Protein AF-A0A1F6Q5E4-F1 (afdb_monomer_lite)

Structure (mmCIF, N/CA/C/O backbone):
data_AF-A0A1F6Q5E4-F1
#
_entry.id   AF-A0A1F6Q5E4-F1
#
loop_
_atom_site.group_PDB
_atom_site.id
_atom_site.type_symbol
_atom_site.label_atom_id
_atom_site.label_alt_id
_atom_site.label_comp_id
_atom_site.label_asym_id
_atom_site.label_entity_id
_atom_site.label_seq_id
_atom_site.pdbx_PDB_ins_code
_atom_site.Cartn_x
_atom_site.Cartn_y
_atom_site.Cartn_z
_atom_site.occupancy
_atom_site.B_iso_or_equiv
_atom_site.auth_seq_id
_atom_site.auth_comp_id
_atom_site.auth_asym_id
_atom_site.auth_atom_id
_atom_site.pdbx_PDB_model_num
ATOM 1 N N . MET A 1 1 ? 23.822 -61.959 21.140 1.00 38.25 1 MET A N 1
ATOM 2 C CA . MET A 1 1 ? 24.230 -60.641 20.613 1.00 38.25 1 MET A CA 1
ATOM 3 C C . MET A 1 1 ? 22.978 -59.934 20.101 1.00 38.25 1 MET A C 1
ATOM 5 O O . MET A 1 1 ? 22.688 -59.970 18.915 1.00 38.25 1 MET A O 1
ATOM 9 N N . VAL A 1 2 ? 22.160 -59.428 21.029 1.00 29.22 2 VAL A N 1
ATOM 10 C CA . VAL A 1 2 ? 20.865 -58.801 20.721 1.00 29.22 2 VAL A CA 1
ATOM 11 C C . VAL A 1 2 ? 21.112 -57.316 20.475 1.00 29.22 2 VAL A C 1
ATOM 13 O O . VAL A 1 2 ? 21.606 -56.619 21.358 1.00 29.22 2 VAL A O 1
ATOM 16 N N . LEU A 1 3 ? 20.818 -56.879 19.251 1.00 33.03 3 LEU A N 1
ATOM 17 C CA . LEU A 1 3 ? 20.759 -55.482 18.832 1.00 33.03 3 LEU A CA 1
ATOM 18 C C . LEU A 1 3 ? 19.776 -54.733 19.742 1.00 33.03 3 LEU A C 1
ATOM 20 O O . LEU A 1 3 ? 18.578 -55.001 19.709 1.00 33.03 3 LEU A O 1
ATOM 24 N N . LEU A 1 4 ? 20.282 -53.817 20.569 1.00 30.92 4 LEU A N 1
ATOM 25 C CA . LEU A 1 4 ? 19.439 -52.867 21.287 1.00 30.92 4 LEU A CA 1
ATOM 26 C C . LEU A 1 4 ? 19.030 -51.763 20.311 1.00 30.92 4 LEU A C 1
ATOM 28 O O . LEU A 1 4 ? 19.849 -50.949 19.885 1.00 30.92 4 LEU A O 1
ATOM 32 N N . GLU A 1 5 ? 17.751 -51.797 19.954 1.00 33.22 5 GLU A N 1
ATOM 33 C CA . GLU A 1 5 ? 17.035 -50.815 19.152 1.00 33.22 5 GLU A CA 1
ATOM 34 C C . GLU A 1 5 ? 17.304 -49.383 19.638 1.00 33.22 5 GLU A C 1
ATOM 36 O O . GLU A 1 5 ? 17.217 -49.048 20.824 1.00 33.22 5 GLU A O 1
ATOM 41 N N . SER A 1 6 ? 17.629 -48.515 18.685 1.00 37.09 6 SER A N 1
ATOM 42 C CA . SER A 1 6 ? 17.815 -47.081 18.873 1.00 37.09 6 SER A CA 1
ATOM 43 C C . SER A 1 6 ? 16.574 -46.440 19.502 1.00 37.09 6 SER A C 1
ATOM 45 O O . SER A 1 6 ? 15.486 -46.468 18.924 1.00 37.09 6 SER A O 1
ATOM 47 N N . LYS A 1 7 ? 16.752 -45.819 20.676 1.00 43.78 7 LYS A N 1
ATOM 48 C CA . LYS A 1 7 ? 15.750 -44.992 21.366 1.00 43.78 7 LYS A CA 1
ATOM 49 C C . LYS A 1 7 ? 15.060 -44.037 20.383 1.00 43.78 7 LYS A C 1
ATOM 51 O O . LYS A 1 7 ? 15.712 -43.266 19.684 1.00 43.78 7 LYS A O 1
ATOM 56 N N . ASN A 1 8 ? 13.732 -44.065 20.374 1.00 53.25 8 ASN A N 1
ATOM 57 C CA . ASN A 1 8 ? 12.873 -43.252 19.516 1.00 53.25 8 ASN A CA 1
ATOM 58 C C . ASN A 1 8 ? 12.878 -41.782 20.000 1.00 53.25 8 ASN A C 1
ATOM 60 O O . ASN A 1 8 ? 12.023 -41.361 20.782 1.00 53.25 8 ASN A O 1
ATOM 64 N N . ILE A 1 9 ? 13.904 -41.015 19.616 1.00 63.78 9 ILE A N 1
ATOM 65 C CA . ILE A 1 9 ? 14.083 -39.609 20.008 1.00 63.78 9 ILE A CA 1
ATOM 66 C C . ILE A 1 9 ? 12.969 -38.760 19.372 1.00 63.78 9 ILE A C 1
ATOM 68 O O . ILE A 1 9 ? 12.906 -38.608 18.152 1.00 63.78 9 ILE A O 1
ATOM 72 N N . LYS A 1 10 ? 12.072 -38.208 20.202 1.00 77.62 10 LYS A N 1
ATOM 73 C CA . LYS A 1 10 ? 10.929 -37.383 19.757 1.00 77.62 10 LYS A CA 1
ATOM 74 C C . LYS A 1 10 ? 11.292 -35.922 19.484 1.00 77.62 10 LYS A C 1
ATOM 76 O O . LYS A 1 10 ? 10.571 -35.257 18.744 1.00 77.62 10 LYS A O 1
ATOM 81 N N . SER A 1 11 ? 12.388 -35.424 20.045 1.00 84.81 11 SER A N 1
ATOM 82 C CA . SER A 1 11 ? 12.837 -34.044 19.865 1.00 84.81 11 SER A CA 1
ATOM 83 C C . SER A 1 11 ? 14.358 -33.927 19.927 1.00 84.81 11 SER A C 1
ATOM 85 O O . SER A 1 11 ? 15.033 -34.754 20.535 1.00 84.81 11 SER A O 1
ATOM 87 N N . LYS A 1 12 ? 14.894 -32.894 19.281 1.00 85.69 12 LYS A N 1
ATOM 88 C CA . LYS A 1 12 ? 16.316 -32.557 19.236 1.00 85.69 12 LYS A CA 1
ATOM 89 C C . LYS A 1 12 ? 16.462 -31.039 19.295 1.00 85.69 12 LYS A C 1
ATOM 91 O O . LYS A 1 12 ? 15.648 -30.334 18.710 1.00 85.69 12 LYS A O 1
ATOM 96 N N . THR A 1 13 ? 17.497 -30.542 19.959 1.00 86.62 13 THR A N 1
ATOM 97 C CA . THR A 1 13 ? 17.873 -29.124 19.887 1.00 86.62 13 THR A CA 1
ATOM 98 C C . THR A 1 13 ? 19.100 -28.986 18.998 1.00 86.62 13 THR A C 1
ATOM 100 O O . THR A 1 13 ? 20.056 -29.749 19.144 1.00 86.62 13 THR A O 1
ATOM 103 N N . LEU A 1 14 ? 19.057 -28.042 18.063 1.00 84.69 14 LEU A N 1
ATOM 104 C CA . LEU A 1 14 ? 20.190 -27.635 17.240 1.00 84.69 14 LEU A CA 1
ATOM 105 C C . LEU A 1 14 ? 20.582 -26.215 17.643 1.00 84.69 14 LEU A C 1
AT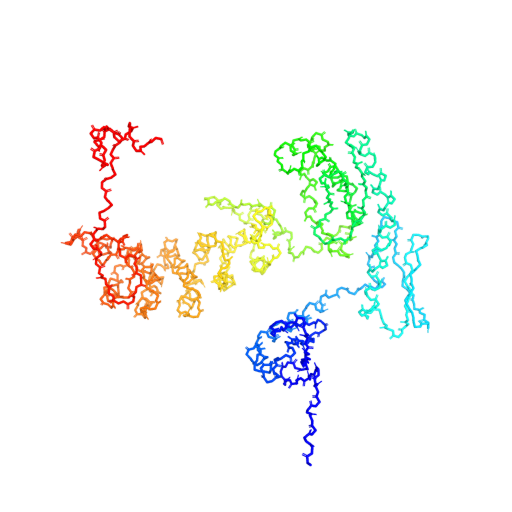OM 107 O O . LEU A 1 14 ? 19.721 -25.345 17.688 1.00 84.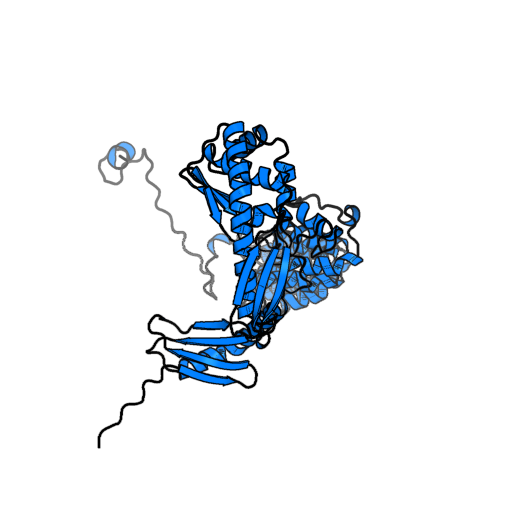69 14 LEU A O 1
ATOM 111 N N . THR A 1 15 ? 21.865 -25.972 17.883 1.00 83.50 15 THR A N 1
ATOM 112 C CA . THR A 1 15 ? 22.369 -24.627 18.182 1.00 83.50 15 THR A CA 1
ATOM 113 C C . THR A 1 15 ? 23.201 -24.132 17.010 1.00 83.50 15 THR A C 1
ATOM 115 O O . THR A 1 15 ? 24.149 -24.800 16.598 1.00 83.50 15 THR A O 1
ATOM 118 N N . LEU A 1 16 ? 22.845 -22.967 16.469 1.00 80.88 16 LEU A N 1
ATOM 119 C CA . LEU A 1 16 ? 23.609 -22.280 15.427 1.00 80.88 16 LEU A CA 1
ATOM 120 C C . LEU A 1 16 ? 24.159 -20.967 15.988 1.00 80.88 16 LEU A C 1
ATOM 122 O O . LEU A 1 16 ? 23.426 -20.227 16.641 1.00 80.88 16 LEU A O 1
ATOM 126 N N . LEU A 1 17 ? 25.435 -20.679 15.718 1.00 76.12 17 LEU A N 1
ATOM 127 C CA . LEU A 1 17 ? 26.160 -19.518 16.258 1.00 76.12 17 LEU A CA 1
ATOM 128 C C . LEU A 1 17 ? 25.463 -18.172 15.996 1.00 76.12 17 LEU A C 1
ATOM 130 O O . LEU A 1 17 ? 25.548 -17.280 16.829 1.00 76.12 17 LEU A O 1
ATOM 134 N N . ASP A 1 18 ? 24.757 -18.032 14.875 1.00 76.62 18 ASP A N 1
ATOM 135 C CA . ASP A 1 18 ? 24.130 -16.785 14.427 1.00 76.62 18 ASP A CA 1
ATOM 136 C C . ASP A 1 18 ? 22.594 -16.759 14.521 1.00 76.62 18 ASP A C 1
ATOM 138 O O . ASP A 1 18 ? 21.975 -15.772 14.135 1.00 76.62 18 ASP A O 1
ATOM 142 N N . ILE A 1 19 ? 21.970 -17.822 15.040 1.00 79.62 19 ILE A N 1
ATOM 143 C CA . ILE A 1 19 ? 20.505 -17.931 15.204 1.00 79.62 19 ILE A CA 1
ATOM 144 C C . ILE A 1 19 ? 20.119 -18.270 16.655 1.00 79.62 19 ILE A C 1
ATOM 146 O O . ILE A 1 19 ? 19.076 -17.829 17.133 1.00 79.62 19 ILE A O 1
ATOM 150 N N . GLY A 1 20 ? 20.956 -19.017 17.380 1.00 80.75 20 GLY A N 1
ATOM 151 C CA . GLY A 1 20 ? 20.672 -19.507 18.729 1.00 80.75 20 GLY A CA 1
ATOM 152 C C . GLY A 1 20 ? 20.091 -20.924 18.744 1.00 80.75 20 GLY A C 1
ATOM 153 O O . GLY A 1 20 ? 20.393 -21.745 17.872 1.00 80.75 20 GLY A O 1
ATOM 154 N N . GLU A 1 21 ? 19.296 -21.237 19.771 1.00 84.19 21 GLU A N 1
ATOM 155 C CA . GLU A 1 21 ? 18.694 -22.562 19.950 1.00 84.19 21 GLU A CA 1
ATOM 156 C C . GLU A 1 21 ? 17.460 -22.773 19.063 1.00 84.19 21 GLU A C 1
ATOM 158 O O . GLU A 1 21 ? 16.488 -22.016 19.101 1.00 84.19 21 GLU A O 1
ATOM 163 N N . ILE A 1 22 ? 17.466 -23.878 18.323 1.00 88.25 22 ILE A N 1
ATOM 164 C CA . ILE A 1 22 ? 16.383 -24.316 17.447 1.00 88.25 22 ILE A CA 1
ATOM 165 C C . ILE A 1 22 ? 15.827 -25.631 17.980 1.00 88.25 22 ILE A C 1
ATOM 167 O O . ILE A 1 22 ? 16.531 -26.641 18.057 1.00 88.25 22 ILE A O 1
ATOM 171 N N . LYS A 1 23 ? 14.539 -25.640 18.325 1.00 89.44 23 LYS A N 1
ATOM 172 C CA . LYS A 1 23 ? 13.852 -26.836 18.829 1.00 89.44 23 LYS A CA 1
ATOM 173 C C . LYS A 1 23 ? 13.240 -27.613 17.674 1.00 89.44 23 LYS A C 1
ATOM 175 O O . LYS A 1 23 ? 12.353 -27.107 16.993 1.00 89.44 23 LYS A O 1
ATOM 180 N N . ILE A 1 24 ? 13.689 -28.847 17.475 1.00 89.94 24 ILE A N 1
ATOM 181 C CA . ILE A 1 24 ? 13.199 -29.771 16.452 1.00 89.94 24 ILE A CA 1
ATOM 182 C C . ILE A 1 24 ? 12.335 -30.843 17.126 1.00 89.94 24 ILE A C 1
ATOM 184 O O . ILE A 1 24 ? 12.787 -31.508 18.053 1.00 89.94 24 ILE A O 1
ATOM 188 N N . GLU A 1 25 ? 11.101 -31.047 16.671 1.00 90.38 25 GLU A N 1
ATOM 189 C CA . GLU A 1 25 ? 10.170 -32.027 17.245 1.00 90.38 25 GLU A CA 1
ATOM 190 C C . GLU A 1 25 ? 9.473 -32.872 16.169 1.00 90.38 25 GLU A C 1
ATOM 192 O O . GLU A 1 25 ? 8.975 -32.355 15.165 1.00 90.38 25 GLU A O 1
ATOM 197 N N . LYS A 1 26 ? 9.363 -34.181 16.410 1.00 82.81 26 LYS A N 1
ATOM 198 C CA . LYS A 1 26 ? 8.584 -35.107 15.584 1.00 82.81 26 LYS A CA 1
ATOM 199 C C . LYS A 1 26 ? 7.102 -35.071 15.961 1.00 82.81 26 LYS A C 1
ATOM 201 O O . LYS A 1 26 ? 6.736 -35.293 17.111 1.00 82.81 26 LYS A O 1
ATOM 206 N N . ASN A 1 27 ? 6.230 -34.860 14.976 1.00 78.44 27 ASN A N 1
ATOM 207 C CA . ASN A 1 27 ? 4.781 -34.786 15.151 1.00 78.44 27 ASN A CA 1
ATOM 208 C C . ASN A 1 27 ? 4.052 -35.674 14.130 1.00 78.44 27 ASN A C 1
ATOM 210 O O . ASN A 1 27 ? 4.198 -35.499 12.921 1.00 78.44 27 ASN A O 1
ATOM 214 N N . CYS A 1 28 ? 3.222 -36.604 14.614 1.00 76.06 28 CYS A N 1
ATOM 215 C CA . CYS A 1 28 ? 2.492 -37.572 13.784 1.00 76.06 28 CYS A CA 1
ATOM 216 C C . CYS A 1 28 ? 1.438 -36.954 12.860 1.00 76.06 28 CYS A C 1
ATOM 218 O O . CYS A 1 28 ? 1.045 -37.585 11.884 1.00 76.06 28 CYS A O 1
ATOM 220 N N . ARG A 1 29 ? 0.985 -35.726 13.137 1.00 73.62 29 ARG A N 1
ATOM 221 C CA . ARG A 1 29 ? 0.004 -35.020 12.299 1.00 73.62 29 ARG A CA 1
ATOM 222 C C . ARG A 1 29 ? 0.645 -34.282 11.127 1.00 73.62 29 ARG A C 1
ATOM 224 O O . ARG A 1 29 ? -0.061 -33.881 10.203 1.00 73.62 29 ARG A O 1
ATOM 231 N N . ASN A 1 30 ? 1.959 -34.072 11.157 1.00 72.06 30 ASN A N 1
ATOM 232 C CA . ASN A 1 30 ? 2.649 -33.335 10.109 1.00 72.06 30 ASN A CA 1
ATOM 233 C C . ASN A 1 30 ? 3.054 -34.275 8.976 1.00 72.06 30 ASN A C 1
ATOM 235 O O . ASN A 1 30 ? 3.715 -35.282 9.204 1.00 72.06 30 ASN A O 1
ATOM 239 N N . LYS A 1 31 ? 2.680 -33.900 7.749 1.00 77.81 31 LYS A N 1
ATOM 240 C CA . LYS A 1 31 ? 3.122 -34.572 6.518 1.00 77.81 31 LYS A CA 1
ATOM 241 C C . LYS A 1 31 ? 4.428 -33.991 5.956 1.00 77.81 31 LYS A C 1
ATOM 243 O O . LYS A 1 31 ? 5.155 -34.714 5.296 1.00 77.81 31 LYS A O 1
ATOM 248 N N . ASN A 1 32 ? 4.754 -32.739 6.302 1.00 79.50 32 ASN A N 1
ATOM 249 C CA . ASN A 1 32 ? 5.940 -31.998 5.845 1.00 79.50 32 ASN A CA 1
ATOM 250 C C . ASN A 1 32 ? 6.690 -31.367 7.032 1.00 79.50 32 ASN A C 1
ATOM 252 O O . ASN A 1 32 ? 6.094 -31.174 8.099 1.00 79.50 32 ASN A O 1
ATOM 256 N N . ILE A 1 33 ? 7.967 -31.012 6.837 1.00 84.75 33 ILE A N 1
ATOM 257 C CA . ILE A 1 33 ? 8.737 -30.196 7.790 1.00 84.75 33 ILE A CA 1
ATOM 258 C C . ILE A 1 33 ? 8.137 -28.785 7.819 1.00 84.75 33 ILE A C 1
ATOM 260 O O . ILE A 1 33 ? 7.820 -28.210 6.783 1.00 84.75 33 ILE A O 1
ATOM 264 N N . ARG A 1 34 ? 7.928 -28.242 9.017 1.00 82.19 34 ARG A N 1
ATOM 265 C CA . ARG A 1 34 ? 7.359 -26.913 9.247 1.00 82.19 34 ARG A CA 1
ATOM 266 C C . ARG A 1 34 ? 8.275 -26.121 10.158 1.00 82.19 34 ARG A C 1
ATOM 268 O O . ARG A 1 34 ? 8.536 -26.558 11.275 1.00 82.19 34 ARG A O 1
ATOM 275 N N . LEU A 1 35 ? 8.679 -24.944 9.709 1.00 88.06 35 LEU A N 1
ATOM 276 C CA . LEU A 1 35 ? 9.414 -23.960 10.492 1.00 88.06 35 LEU A CA 1
ATOM 277 C C . LEU A 1 35 ? 8.438 -22.916 11.046 1.00 88.06 35 LEU A C 1
ATOM 279 O O . LEU A 1 35 ? 7.506 -22.498 10.362 1.00 88.06 35 LEU A O 1
ATOM 283 N N . LYS A 1 36 ? 8.612 -22.534 12.309 1.00 82.56 36 LYS A N 1
ATOM 284 C CA . LYS A 1 36 ? 7.842 -21.486 12.982 1.00 82.56 36 LYS A CA 1
ATOM 285 C C . LYS A 1 36 ? 8.764 -20.698 13.892 1.00 82.56 36 LYS A C 1
ATOM 287 O O . LYS A 1 36 ? 9.498 -21.297 14.668 1.00 82.56 36 LYS A O 1
ATOM 292 N N . ILE A 1 37 ? 8.647 -19.381 13.878 1.00 80.38 37 ILE A N 1
ATOM 293 C CA . ILE A 1 37 ? 9.307 -18.514 14.853 1.00 80.38 37 ILE A CA 1
ATOM 294 C C . ILE A 1 37 ? 8.238 -18.053 15.839 1.00 80.38 37 ILE A C 1
ATOM 296 O O . ILE A 1 37 ? 7.218 -17.489 15.443 1.00 80.38 37 ILE A O 1
ATOM 300 N N . LYS A 1 38 ? 8.419 -18.372 17.121 1.00 64.06 38 LYS A N 1
ATOM 301 C CA . LYS A 1 38 ? 7.541 -17.907 18.200 1.00 64.06 38 LYS A CA 1
ATOM 302 C C . LYS A 1 38 ? 8.228 -16.761 18.938 1.00 64.06 38 LYS A C 1
ATOM 304 O O . LYS A 1 38 ? 9.413 -16.897 19.227 1.00 64.06 38 LYS A O 1
ATOM 309 N N . PRO A 1 39 ? 7.518 -15.687 19.317 1.00 55.47 39 PRO A N 1
ATOM 310 C CA . PRO A 1 39 ? 8.026 -14.750 20.321 1.00 55.47 39 PRO A CA 1
ATOM 311 C C . PRO A 1 39 ? 8.424 -15.537 21.586 1.00 55.47 39 PRO A C 1
ATOM 313 O O . PRO A 1 39 ? 7.659 -16.437 21.962 1.00 55.47 39 PRO A O 1
ATOM 316 N N . PRO A 1 40 ? 9.603 -15.310 22.194 1.00 55.34 40 PRO A N 1
ATOM 317 C CA . PRO A 1 40 ? 10.525 -14.170 22.046 1.00 55.34 40 PRO A CA 1
ATOM 318 C C . PRO A 1 40 ? 11.681 -14.362 21.026 1.00 55.34 40 PRO A C 1
ATOM 320 O O . PRO A 1 40 ? 12.820 -13.962 21.249 1.00 55.34 40 PRO A O 1
ATOM 323 N N . GLY A 1 41 ? 11.441 -15.067 19.915 1.00 64.50 41 GLY A N 1
ATOM 324 C CA . GLY A 1 41 ? 12.482 -15.439 18.940 1.00 64.50 41 GLY A CA 1
ATOM 325 C C . GLY A 1 41 ? 12.939 -16.897 19.051 1.00 64.50 41 GLY A C 1
ATOM 326 O O . GLY A 1 41 ? 14.054 -17.243 18.680 1.00 64.50 41 GLY A O 1
ATOM 327 N N . ILE A 1 42 ? 12.075 -17.781 19.557 1.00 74.81 42 ILE A N 1
ATOM 328 C CA . ILE A 1 42 ? 12.327 -19.222 19.586 1.00 74.81 42 ILE A CA 1
ATOM 329 C C . ILE A 1 42 ? 12.005 -19.804 18.211 1.00 74.81 42 ILE A C 1
ATOM 331 O O . ILE A 1 42 ? 10.849 -19.791 17.771 1.00 74.81 42 ILE A O 1
ATOM 335 N N . VAL A 1 43 ? 13.014 -20.381 17.565 1.00 86.12 43 VAL A N 1
ATOM 336 C CA . VAL A 1 43 ? 12.855 -21.091 16.296 1.00 86.12 43 VAL A CA 1
ATOM 337 C C . VAL A 1 43 ? 12.425 -22.529 16.576 1.00 86.12 43 VAL A C 1
ATOM 339 O O . VAL A 1 43 ? 13.087 -23.287 17.287 1.00 86.12 43 VAL A O 1
ATOM 342 N N . TRP A 1 44 ? 11.282 -22.911 16.020 1.00 87.31 44 TRP A N 1
ATOM 343 C CA . TRP A 1 44 ? 10.685 -24.228 16.175 1.00 87.31 44 TRP A CA 1
ATOM 344 C C . TRP A 1 44 ? 10.548 -24.916 14.825 1.00 87.31 44 TRP A C 1
ATOM 346 O O . TRP A 1 44 ? 9.895 -24.402 13.918 1.00 87.31 44 TRP A O 1
ATOM 356 N N . VAL A 1 45 ? 11.079 -26.126 14.717 1.00 88.69 45 VAL A N 1
ATOM 357 C CA . VAL A 1 45 ? 10.916 -26.995 13.556 1.00 88.69 45 VAL A CA 1
ATOM 358 C C . VAL A 1 45 ? 10.118 -28.214 13.969 1.00 88.69 45 VAL A C 1
ATOM 360 O O . VAL A 1 45 ? 10.493 -28.949 14.873 1.00 88.69 45 VAL A O 1
ATOM 363 N N . SER A 1 46 ? 8.988 -28.446 13.314 1.00 88.12 46 SER A N 1
ATOM 364 C CA . SER A 1 46 ? 8.209 -29.662 13.512 1.00 88.12 46 SER A CA 1
ATOM 365 C C . SER A 1 46 ? 8.227 -30.510 12.253 1.00 88.12 46 SER A C 1
ATOM 367 O O . SER A 1 46 ? 7.997 -29.991 11.166 1.00 88.12 46 SER A O 1
ATOM 369 N N . MET A 1 47 ? 8.472 -31.811 12.384 1.00 86.38 47 MET A N 1
ATOM 370 C CA . MET A 1 47 ? 8.647 -32.719 11.249 1.00 86.38 47 MET A CA 1
ATOM 371 C C . MET A 1 47 ? 7.819 -34.004 11.384 1.00 86.38 47 MET A C 1
ATOM 373 O O . MET A 1 47 ? 7.435 -34.359 12.500 1.00 86.38 47 MET A O 1
ATOM 377 N N . PRO A 1 48 ? 7.526 -34.716 10.280 1.00 84.44 48 PRO A N 1
ATOM 378 C CA . PRO A 1 48 ? 6.878 -36.025 10.334 1.00 84.44 48 PRO A CA 1
ATOM 379 C C . PRO A 1 48 ? 7.691 -37.019 11.167 1.00 84.44 48 PRO A C 1
ATOM 381 O O . PRO A 1 48 ? 8.918 -36.963 11.189 1.00 84.44 48 PRO A O 1
ATOM 384 N N . VAL A 1 49 ? 7.028 -37.984 11.809 1.00 81.94 49 VAL A N 1
ATOM 385 C CA . VAL A 1 49 ? 7.713 -38.989 12.654 1.00 81.94 49 VAL A CA 1
ATOM 386 C C . VAL A 1 49 ? 8.722 -39.821 11.849 1.00 81.94 49 VAL A C 1
ATOM 388 O O . VAL A 1 49 ? 9.788 -40.166 12.364 1.00 81.94 49 VAL A O 1
ATOM 391 N N . ASN A 1 50 ? 8.419 -40.052 10.570 1.00 80.88 50 ASN A N 1
ATOM 392 C CA . ASN A 1 50 ? 9.239 -40.833 9.643 1.00 80.88 50 ASN A CA 1
ATOM 393 C C . ASN A 1 50 ? 10.375 -40.017 9.003 1.00 80.88 50 ASN A C 1
ATOM 395 O O . ASN A 1 50 ? 11.220 -40.592 8.327 1.00 80.88 50 ASN A O 1
ATOM 399 N N . ALA A 1 51 ? 10.400 -38.693 9.190 1.00 79.94 51 ALA A N 1
ATOM 400 C CA . ALA A 1 51 ? 11.477 -37.852 8.684 1.00 79.94 51 ALA A CA 1
ATOM 401 C C . ALA A 1 51 ? 12.702 -37.939 9.609 1.00 79.94 51 ALA A C 1
ATOM 403 O O . ALA A 1 51 ? 12.574 -38.005 10.838 1.00 79.94 51 ALA A O 1
ATOM 404 N N . ASP A 1 52 ? 13.891 -37.937 9.013 1.00 85.62 52 ASP A N 1
ATOM 405 C CA . ASP A 1 52 ? 15.151 -37.952 9.753 1.00 85.62 52 ASP A CA 1
ATOM 406 C C . ASP A 1 52 ? 15.585 -36.538 10.172 1.00 85.62 52 ASP A C 1
ATOM 408 O O . ASP A 1 52 ? 15.382 -35.571 9.437 1.00 85.62 52 ASP A O 1
ATOM 412 N N . PHE A 1 53 ? 16.215 -36.414 11.342 1.00 85.62 53 PHE A N 1
ATOM 413 C CA . PHE A 1 53 ? 16.696 -35.139 11.874 1.00 85.62 53 PHE A CA 1
ATOM 414 C C . PHE A 1 53 ? 17.733 -34.475 10.958 1.00 85.62 53 PHE A C 1
ATOM 416 O O . PHE A 1 53 ? 17.745 -33.249 10.889 1.00 85.62 53 PHE A O 1
ATOM 423 N N . GLN A 1 54 ? 18.536 -35.235 10.200 1.00 84.75 54 GLN A N 1
ATOM 424 C CA . GLN A 1 54 ? 19.474 -34.645 9.232 1.00 84.75 54 GLN A CA 1
ATOM 425 C C . GLN A 1 54 ? 18.749 -33.866 8.126 1.00 84.75 54 GLN A C 1
ATOM 427 O O . GLN A 1 54 ? 19.224 -32.814 7.699 1.00 84.75 54 GLN A O 1
ATOM 432 N N . HIS A 1 55 ? 17.559 -34.316 7.712 1.00 82.19 55 HIS A N 1
ATOM 433 C CA . HIS A 1 55 ? 16.735 -33.577 6.754 1.00 82.19 55 HIS A CA 1
ATOM 434 C C . HIS A 1 55 ? 16.208 -32.262 7.345 1.00 82.19 55 HIS A C 1
ATOM 436 O O . HIS A 1 55 ? 16.174 -31.258 6.638 1.00 82.19 55 HIS A O 1
ATOM 442 N N . ALA A 1 56 ? 15.845 -32.229 8.635 1.00 84.50 56 ALA A N 1
ATOM 443 C CA . ALA A 1 56 ? 15.502 -30.966 9.299 1.00 84.50 56 ALA A CA 1
ATOM 444 C C . ALA A 1 56 ? 16.706 -30.029 9.397 1.00 84.50 56 ALA A C 1
ATOM 446 O O . ALA A 1 56 ? 16.551 -28.840 9.159 1.00 84.50 56 ALA A O 1
ATOM 447 N N . GLU A 1 57 ? 17.896 -30.539 9.714 1.00 87.38 57 GLU A N 1
ATOM 448 C CA . GLU A 1 57 ? 19.105 -29.713 9.788 1.00 87.38 57 GLU A CA 1
ATOM 449 C C . GLU A 1 57 ? 19.484 -29.116 8.431 1.00 87.38 57 GLU A C 1
ATOM 451 O O . GLU A 1 57 ? 19.837 -27.939 8.368 1.00 87.38 57 GLU A O 1
ATOM 456 N N . LYS A 1 58 ? 19.371 -29.892 7.345 1.00 86.81 58 LYS A N 1
ATOM 457 C CA . LYS A 1 58 ? 19.582 -29.389 5.981 1.00 86.81 58 LYS A CA 1
ATOM 458 C C . LYS A 1 58 ? 18.572 -28.291 5.638 1.00 86.81 58 LYS A C 1
ATOM 460 O O . LYS A 1 58 ? 18.979 -27.208 5.239 1.00 86.81 58 LYS A O 1
ATOM 465 N N . PHE A 1 59 ? 17.288 -28.534 5.903 1.00 87.69 59 PHE A N 1
ATOM 466 C CA . PHE A 1 59 ? 16.227 -27.549 5.692 1.00 87.69 59 PHE A CA 1
ATOM 467 C C . PHE A 1 59 ? 16.447 -26.263 6.508 1.00 87.69 59 PHE A C 1
ATOM 469 O O . PHE A 1 59 ? 16.303 -25.165 5.985 1.00 87.69 59 PHE A O 1
ATOM 476 N N . ILE A 1 60 ? 16.864 -26.371 7.774 1.00 87.81 60 ILE A N 1
ATOM 477 C CA . ILE A 1 60 ? 17.201 -25.210 8.615 1.00 87.81 60 ILE A CA 1
ATOM 478 C C . ILE A 1 60 ? 18.364 -24.408 8.013 1.00 87.81 60 ILE A C 1
ATOM 480 O O . ILE A 1 60 ? 18.325 -23.181 8.031 1.00 87.81 60 ILE A O 1
ATOM 484 N N . LYS A 1 61 ? 19.395 -25.083 7.486 1.00 86.38 61 LYS A N 1
ATOM 485 C CA . LYS A 1 61 ? 20.546 -24.424 6.848 1.00 86.38 61 LYS A CA 1
ATOM 486 C C . LYS A 1 61 ? 20.168 -23.723 5.542 1.00 86.38 61 LYS A C 1
ATOM 488 O O . LYS A 1 61 ? 20.684 -22.645 5.285 1.00 86.38 61 LYS A O 1
ATOM 493 N N . GLU A 1 62 ? 19.272 -24.304 4.748 1.00 87.06 62 GLU A N 1
ATOM 494 C CA . GLU A 1 62 ? 18.751 -23.683 3.519 1.00 87.06 62 GLU A CA 1
ATOM 495 C C . GLU A 1 62 ? 17.882 -22.453 3.825 1.00 87.06 62 GLU A C 1
ATOM 497 O O . GLU A 1 62 ? 17.927 -21.469 3.099 1.00 87.06 62 GLU A O 1
ATOM 502 N N . GLN A 1 63 ? 17.139 -22.470 4.934 1.00 87.38 63 GLN A N 1
ATOM 503 C CA . GLN A 1 63 ? 16.257 -21.373 5.360 1.00 87.38 63 GLN A CA 1
ATOM 504 C C . GLN A 1 63 ? 16.945 -20.360 6.293 1.00 87.38 63 GLN A C 1
ATOM 506 O O . GLN A 1 63 ? 16.279 -19.587 6.980 1.00 87.38 63 GLN A O 1
ATOM 511 N N . LYS A 1 64 ? 18.279 -20.371 6.365 1.00 86.06 64 LYS A N 1
ATOM 512 C CA . LYS A 1 64 ? 19.051 -19.628 7.368 1.00 86.06 64 LYS A CA 1
ATOM 513 C C . LYS A 1 64 ? 18.820 -18.116 7.319 1.00 86.06 64 LYS A C 1
ATOM 515 O O . LYS A 1 64 ? 18.591 -17.508 8.363 1.00 86.06 64 LYS A O 1
ATOM 520 N N . GLU A 1 65 ? 18.856 -17.525 6.128 1.00 84.44 65 GLU A N 1
ATOM 521 C CA . GLU A 1 65 ? 18.664 -16.079 5.960 1.00 84.44 65 GLU A CA 1
ATOM 522 C C . GLU A 1 65 ? 17.209 -15.670 6.237 1.00 84.44 65 GLU A C 1
ATOM 524 O O . GLU A 1 65 ? 16.976 -14.725 6.988 1.00 84.44 65 GLU A O 1
ATOM 529 N N . TRP A 1 66 ? 16.235 -16.479 5.802 1.00 87.19 66 TRP A N 1
ATOM 530 C CA . TRP A 1 66 ? 14.821 -16.298 6.156 1.00 87.19 66 TRP A CA 1
ATOM 531 C C . TRP A 1 66 ? 14.595 -16.328 7.677 1.00 87.19 66 TRP A C 1
ATOM 533 O O . TRP A 1 66 ? 13.866 -15.497 8.220 1.00 87.19 66 TRP A O 1
ATOM 543 N N . ILE A 1 67 ? 15.253 -17.254 8.396 1.00 85.50 67 ILE A N 1
ATOM 544 C CA . ILE A 1 67 ? 15.167 -17.339 9.862 1.00 85.50 67 ILE A CA 1
ATOM 545 C C . ILE A 1 67 ? 15.689 -16.056 10.514 1.00 85.50 67 ILE A C 1
ATOM 547 O O . ILE A 1 67 ? 15.050 -15.562 11.440 1.00 85.50 67 ILE A O 1
ATOM 551 N N . LYS A 1 68 ? 16.822 -15.512 10.053 1.00 85.44 68 LYS A N 1
ATOM 552 C CA . LYS A 1 68 ? 17.402 -14.278 10.609 1.00 85.44 68 LYS A CA 1
ATOM 553 C C . LYS A 1 68 ? 16.487 -13.078 10.408 1.00 85.44 68 LYS A C 1
ATOM 555 O O . LYS A 1 68 ? 16.186 -12.379 11.372 1.00 85.44 68 LYS A O 1
ATOM 560 N N . GLU A 1 69 ? 16.004 -12.879 9.187 1.00 83.00 69 GLU A N 1
ATOM 561 C CA . GLU A 1 69 ? 15.086 -11.790 8.854 1.00 83.00 69 GLU A CA 1
ATOM 562 C C . GLU A 1 69 ? 13.819 -11.851 9.721 1.00 83.00 69 GLU A C 1
ATOM 564 O O . GLU A 1 69 ? 13.428 -10.879 10.370 1.00 83.00 69 GLU A O 1
ATOM 569 N N . HIS A 1 70 ? 13.214 -13.035 9.826 1.00 82.19 70 HIS A N 1
ATOM 570 C CA . HIS A 1 70 ? 11.977 -13.208 10.577 1.00 82.19 70 HIS A CA 1
ATOM 571 C C . HIS A 1 70 ? 12.188 -13.216 12.100 1.00 82.19 70 HIS A C 1
ATOM 573 O O . HIS A 1 70 ? 11.252 -12.904 12.843 1.00 82.19 70 HIS A O 1
ATOM 579 N N . LEU A 1 71 ? 13.396 -13.523 12.589 1.00 81.38 71 LEU A N 1
ATOM 580 C CA . LEU A 1 71 ? 13.782 -13.297 13.984 1.00 81.38 71 LEU A CA 1
ATOM 581 C C . LEU A 1 71 ? 13.840 -11.805 14.303 1.00 81.38 71 LEU A C 1
ATOM 583 O O . LEU A 1 71 ? 13.305 -11.399 15.332 1.00 81.38 71 LEU A O 1
ATOM 587 N N . GLU A 1 72 ? 14.418 -10.989 13.424 1.00 75.69 72 GLU A N 1
ATOM 588 C CA . GLU A 1 72 ? 14.435 -9.534 13.590 1.00 75.69 72 GLU A CA 1
ATOM 589 C C . GLU A 1 72 ? 13.018 -8.946 13.552 1.00 75.69 72 GLU A C 1
ATOM 591 O O . GLU A 1 72 ? 12.664 -8.131 14.403 1.00 75.69 72 GLU A O 1
ATOM 596 N N . ILE A 1 73 ? 12.148 -9.429 12.659 1.00 70.62 73 ILE A N 1
ATOM 597 C CA . ILE A 1 73 ? 10.722 -9.058 12.649 1.00 70.62 73 ILE A CA 1
ATOM 598 C C . ILE A 1 73 ? 10.032 -9.472 13.959 1.00 70.62 73 ILE A C 1
ATOM 600 O O . ILE A 1 73 ? 9.273 -8.691 14.537 1.00 70.62 73 ILE A O 1
ATOM 604 N N . ALA A 1 74 ? 10.277 -10.691 14.451 1.00 66.25 74 ALA A N 1
ATOM 605 C CA . ALA A 1 74 ? 9.689 -11.180 15.697 1.00 66.25 74 ALA A CA 1
ATOM 606 C C . ALA A 1 74 ? 10.169 -10.377 16.918 1.00 66.25 74 ALA A C 1
ATOM 608 O O . ALA A 1 74 ? 9.343 -10.028 17.761 1.00 66.25 74 ALA A O 1
ATOM 609 N N . ARG A 1 75 ? 11.460 -10.023 16.975 1.00 66.62 75 ARG A N 1
ATOM 610 C CA . ARG A 1 75 ? 12.054 -9.160 18.010 1.00 66.62 75 ARG A CA 1
ATOM 611 C C . ARG A 1 75 ? 11.484 -7.745 17.956 1.00 66.62 75 ARG A C 1
ATOM 613 O O . ARG A 1 75 ? 11.054 -7.223 18.978 1.00 66.62 75 ARG A O 1
ATOM 620 N N . LYS A 1 76 ? 11.365 -7.147 16.765 1.00 62.53 76 LYS A N 1
ATOM 621 C CA . LYS A 1 76 ? 10.702 -5.842 16.575 1.00 62.53 76 LYS A CA 1
ATOM 622 C C . LYS A 1 76 ? 9.230 -5.873 17.010 1.00 62.53 76 LYS A C 1
ATOM 624 O O . LYS A 1 76 ? 8.749 -4.915 17.609 1.00 62.53 76 LYS A O 1
ATOM 629 N N . LYS A 1 77 ? 8.509 -6.973 16.754 1.00 55.66 77 LYS A N 1
ATOM 630 C CA . LYS A 1 77 ? 7.126 -7.179 17.231 1.00 55.66 77 LYS A CA 1
ATOM 631 C C . LYS A 1 77 ? 7.041 -7.364 18.747 1.00 55.66 77 LYS A C 1
ATOM 633 O O . LYS A 1 77 ? 6.053 -6.951 19.344 1.00 55.66 77 LYS A O 1
ATOM 638 N N . GLU A 1 78 ? 8.048 -7.969 19.367 1.00 52.19 78 GLU A N 1
ATOM 639 C CA . GLU A 1 78 ? 8.141 -8.108 20.820 1.00 52.19 78 GLU A CA 1
ATOM 640 C C . GLU A 1 78 ? 8.403 -6.765 21.511 1.00 52.19 78 GLU A C 1
ATOM 642 O O . GLU A 1 78 ? 7.714 -6.446 22.476 1.00 52.19 78 GLU A O 1
ATOM 647 N N . ILE A 1 79 ? 9.285 -5.932 20.946 1.00 49.41 79 ILE A N 1
ATOM 648 C CA . ILE A 1 79 ? 9.541 -4.552 21.402 1.00 49.41 79 ILE A CA 1
ATOM 649 C C . ILE A 1 79 ? 8.272 -3.681 21.307 1.00 49.41 79 ILE A C 1
ATOM 651 O O . ILE A 1 79 ? 8.083 -2.773 22.110 1.00 49.41 79 ILE A O 1
ATOM 655 N N . LYS A 1 80 ? 7.362 -3.981 20.368 1.00 48.75 80 LYS A N 1
ATOM 656 C CA . LYS A 1 80 ? 6.068 -3.293 20.203 1.00 48.75 80 LYS A CA 1
ATOM 657 C C . LYS A 1 80 ? 4.927 -3.824 21.090 1.00 48.75 80 LYS A C 1
ATOM 659 O O . LYS A 1 80 ? 3.806 -3.331 20.960 1.00 48.75 80 LYS A O 1
ATOM 664 N N . LYS A 1 81 ? 5.128 -4.819 21.968 1.00 58.62 81 LYS A N 1
ATOM 665 C CA . LYS A 1 81 ? 4.062 -5.217 22.909 1.00 58.62 81 LYS A CA 1
ATOM 666 C C . LYS A 1 81 ? 3.863 -4.101 23.938 1.00 58.62 81 LYS A C 1
ATOM 668 O O . LYS A 1 81 ? 4.621 -4.002 24.894 1.00 58.62 81 LYS A O 1
ATOM 673 N N . GLU A 1 82 ? 2.805 -3.312 23.772 1.00 67.00 82 GLU A N 1
ATOM 674 C CA . GLU A 1 82 ? 2.362 -2.366 24.799 1.00 67.00 82 GLU A CA 1
ATOM 675 C C . GLU A 1 82 ? 2.121 -3.120 26.120 1.00 67.00 82 GLU A C 1
ATOM 677 O O . GLU A 1 82 ? 1.287 -4.037 26.196 1.00 67.00 82 GLU A O 1
ATOM 682 N N . ILE A 1 83 ? 2.902 -2.769 27.142 1.00 78.56 83 ILE A N 1
ATOM 683 C CA . ILE A 1 83 ? 2.747 -3.265 28.509 1.00 78.56 83 ILE A CA 1
ATOM 684 C C . ILE A 1 83 ? 1.613 -2.472 29.147 1.00 78.56 83 ILE A C 1
ATOM 686 O O . ILE A 1 83 ? 1.632 -1.247 29.139 1.00 78.56 83 ILE A O 1
ATOM 690 N N . ILE A 1 84 ? 0.624 -3.181 29.688 1.00 79.69 84 ILE A N 1
ATOM 691 C CA . ILE A 1 84 ? -0.461 -2.571 30.454 1.00 79.69 84 ILE A CA 1
ATOM 692 C C . ILE A 1 84 ? -0.038 -2.514 31.919 1.00 79.69 84 ILE A C 1
ATOM 694 O O . ILE A 1 84 ? 0.107 -3.560 32.555 1.00 79.69 84 ILE A O 1
ATOM 698 N N . ASP A 1 85 ? 0.130 -1.310 32.437 1.00 82.31 85 ASP A N 1
ATOM 699 C CA . ASP A 1 85 ? 0.601 -1.000 33.783 1.00 82.31 85 ASP A CA 1
ATOM 700 C C . ASP A 1 85 ? -0.262 0.076 34.470 1.00 82.31 85 ASP A C 1
ATOM 702 O O . ASP A 1 85 ? -1.299 0.495 33.950 1.00 82.31 85 ASP A O 1
ATOM 706 N N . GLU A 1 86 ? 0.155 0.538 35.649 1.00 78.44 86 GLU A N 1
ATOM 707 C CA . GLU A 1 86 ? -0.500 1.627 36.380 1.00 78.44 86 GLU A CA 1
ATOM 708 C C . GLU A 1 86 ? -0.558 2.967 35.632 1.00 78.44 86 GLU A C 1
ATOM 710 O O . GLU A 1 86 ? -1.431 3.783 35.933 1.00 78.44 86 GLU A O 1
ATOM 715 N N . ASN A 1 87 ? 0.325 3.187 34.656 1.00 73.19 87 ASN A N 1
ATOM 716 C CA . ASN A 1 87 ? 0.365 4.398 33.835 1.00 73.19 87 ASN A CA 1
ATOM 717 C C . ASN A 1 87 ? -0.540 4.287 32.607 1.00 73.19 87 ASN A C 1
ATOM 719 O O . ASN A 1 87 ? -0.813 5.274 31.924 1.00 73.19 87 ASN A O 1
ATOM 723 N N . THR A 1 88 ? -1.029 3.084 32.321 1.00 70.94 88 THR A N 1
ATOM 724 C CA . THR A 1 88 ? -1.908 2.837 31.194 1.00 70.94 88 THR A CA 1
ATOM 725 C C . THR A 1 88 ? -3.270 3.471 31.449 1.00 70.94 88 THR A C 1
ATOM 727 O O . THR A 1 88 ? -4.027 3.028 32.318 1.00 70.94 88 THR A O 1
ATOM 730 N N . ASN A 1 89 ? -3.620 4.482 30.649 1.00 61.94 89 ASN A N 1
ATOM 731 C CA . ASN A 1 89 ? -4.908 5.168 30.735 1.00 61.94 89 ASN A CA 1
ATOM 732 C C . ASN A 1 89 ? -6.050 4.315 30.153 1.00 61.94 89 ASN A C 1
ATOM 734 O O . ASN A 1 89 ? -6.654 4.621 29.125 1.00 61.94 89 ASN A O 1
ATOM 738 N N . PHE A 1 90 ? -6.350 3.198 30.813 1.00 66.56 90 PHE A N 1
ATOM 739 C CA . PHE A 1 90 ? -7.538 2.416 30.523 1.00 66.56 90 PHE A CA 1
ATOM 740 C C . PHE A 1 90 ? -8.734 2.987 31.281 1.00 66.56 90 PHE A C 1
ATOM 742 O O . PHE A 1 90 ? -8.814 2.928 32.515 1.00 66.56 90 PHE A O 1
ATOM 749 N N . ARG A 1 91 ? -9.720 3.456 30.519 1.00 60.22 91 ARG A N 1
ATOM 750 C CA . ARG A 1 91 ? -11.014 3.874 31.041 1.00 60.22 91 ARG A CA 1
ATOM 751 C C . ARG A 1 91 ? -12.132 3.484 30.076 1.00 60.22 91 ARG A C 1
ATOM 753 O O . ARG A 1 91 ? -12.031 3.708 28.873 1.00 60.22 91 ARG A O 1
ATOM 760 N N . THR A 1 92 ? -13.200 2.896 30.604 1.00 64.00 92 THR A N 1
ATOM 761 C CA . THR A 1 92 ? -14.492 2.774 29.902 1.00 64.00 92 THR A CA 1
ATOM 762 C C . THR A 1 92 ? -15.433 3.899 30.356 1.00 64.00 92 THR A C 1
ATOM 764 O O . THR A 1 92 ? -15.015 4.782 31.109 1.00 64.00 92 THR A O 1
ATOM 767 N N . GLU A 1 93 ? -16.709 3.906 29.947 1.00 64.12 93 GLU A N 1
ATOM 768 C CA . GLU A 1 93 ? -17.667 4.887 30.487 1.00 64.12 93 GLU A CA 1
ATOM 769 C C . GLU A 1 93 ? -17.799 4.723 32.012 1.00 64.12 93 GLU A C 1
ATOM 771 O O . GLU A 1 93 ? -17.879 5.720 32.736 1.00 64.12 93 GLU A O 1
ATOM 776 N N . LYS A 1 94 ? -17.737 3.475 32.508 1.00 66.94 94 LYS A N 1
ATOM 777 C CA . LYS A 1 94 ? -17.907 3.160 33.933 1.00 66.94 94 LYS A CA 1
ATOM 778 C C . LYS A 1 94 ? -16.651 2.692 34.668 1.00 66.94 94 LYS A C 1
ATOM 780 O O . LYS A 1 94 ? -16.617 2.894 35.867 1.00 66.94 94 LYS A O 1
ATOM 785 N N . HIS A 1 95 ? -15.643 2.088 34.042 1.00 73.00 95 HIS A N 1
ATOM 786 C CA . HIS A 1 95 ? -14.572 1.358 34.738 1.00 73.00 95 HIS A CA 1
ATOM 787 C C . HIS A 1 95 ? -13.167 1.945 34.546 1.00 73.00 95 HIS A C 1
ATOM 789 O O . HIS A 1 95 ? -12.805 2.345 33.442 1.00 73.00 95 HIS A O 1
ATOM 795 N N . THR A 1 96 ? -12.343 1.913 35.601 1.00 78.00 96 THR A N 1
ATOM 796 C CA . THR A 1 96 ? -10.888 2.187 35.561 1.00 78.00 96 THR A CA 1
ATOM 797 C C . THR A 1 96 ? -10.075 0.999 36.089 1.00 78.00 96 THR A C 1
ATOM 799 O O . THR A 1 96 ? -10.615 0.141 36.797 1.00 78.00 96 THR A O 1
ATOM 802 N N . LEU A 1 97 ? -8.783 0.918 35.749 1.00 81.62 97 LEU A N 1
ATOM 803 C CA . LEU A 1 97 ? -7.878 -0.108 36.291 1.00 81.62 97 LEU A CA 1
ATOM 804 C C . LEU A 1 97 ? -7.229 0.344 37.597 1.00 81.62 97 LEU A C 1
ATOM 806 O O . LEU A 1 97 ? -6.871 1.508 37.759 1.00 81.62 97 LEU A O 1
ATOM 810 N N . LYS A 1 98 ? -7.032 -0.607 38.512 1.00 81.62 98 LYS A N 1
ATOM 811 C CA . LYS A 1 98 ? -6.097 -0.470 39.633 1.00 81.62 98 LYS A CA 1
ATOM 812 C C . LYS A 1 98 ? -5.292 -1.746 39.792 1.00 81.62 98 LYS A C 1
ATOM 814 O O . LYS A 1 98 ? -5.869 -2.834 39.824 1.00 81.62 98 LYS A O 1
ATOM 819 N N . PHE A 1 99 ? -3.986 -1.593 39.936 1.00 87.75 99 PHE A N 1
ATOM 820 C CA . PHE A 1 99 ? -3.047 -2.694 40.091 1.00 87.75 99 PHE A CA 1
ATOM 821 C C . PHE A 1 99 ? -2.609 -2.800 41.544 1.00 87.75 99 PHE A C 1
ATOM 823 O O . PHE A 1 99 ? -2.392 -1.795 42.217 1.00 87.75 99 PHE A O 1
ATOM 830 N N . HIS A 1 100 ? -2.510 -4.033 42.021 1.00 87.12 100 HIS A N 1
ATOM 831 C CA . HIS A 1 100 ? -2.083 -4.371 43.368 1.00 87.12 100 HIS A CA 1
ATOM 832 C C . HIS A 1 100 ? -1.195 -5.608 43.289 1.00 87.12 100 HIS A C 1
ATOM 834 O O . HIS A 1 100 ? -1.494 -6.552 42.555 1.00 87.12 100 HIS A O 1
ATOM 840 N N . THR A 1 101 ? -0.137 -5.644 44.083 1.00 88.38 101 THR A N 1
ATOM 841 C CA . THR A 1 101 ? 0.665 -6.853 44.270 1.00 88.38 101 THR A CA 1
ATOM 842 C C . THR A 1 101 ? 0.226 -7.600 45.528 1.00 88.38 101 THR A C 1
ATOM 844 O O . THR A 1 101 ? -0.372 -7.030 46.445 1.00 88.38 101 THR A O 1
ATOM 847 N N . HIS A 1 102 ? 0.490 -8.905 45.577 1.00 86.19 102 HIS A N 1
ATOM 848 C CA . HIS A 1 102 ? 0.341 -9.706 46.793 1.00 86.19 102 HIS A CA 1
ATOM 849 C C . HIS A 1 102 ? 1.327 -10.882 46.829 1.00 86.19 102 HIS A C 1
ATOM 851 O O . HIS A 1 102 ? 1.858 -11.284 45.799 1.00 86.19 102 HIS A O 1
ATOM 857 N N . TYR A 1 103 ? 1.479 -11.512 47.997 1.00 85.31 103 TYR A N 1
ATOM 858 C CA . TYR A 1 103 ? 2.433 -12.609 48.234 1.00 85.31 103 TYR A CA 1
ATOM 859 C C . TYR A 1 103 ? 1.952 -14.011 47.828 1.00 85.31 103 TYR A C 1
ATOM 861 O O . TYR A 1 103 ? 2.696 -14.980 47.951 1.00 85.31 103 TYR A O 1
ATOM 869 N N . ARG A 1 104 ? 0.699 -14.162 47.381 1.00 83.69 104 ARG A N 1
ATOM 870 C CA . ARG A 1 104 ? 0.193 -15.448 46.881 1.00 83.69 104 ARG A CA 1
ATOM 871 C C . ARG A 1 104 ? 0.593 -15.624 45.421 1.00 83.69 104 ARG A C 1
ATOM 873 O O . ARG A 1 104 ? 0.452 -14.688 44.643 1.00 83.69 104 ARG A O 1
ATOM 880 N N . GLU A 1 105 ? 1.028 -16.821 45.043 1.00 86.25 105 GLU A N 1
ATOM 881 C CA . GLU A 1 105 ? 1.361 -17.162 43.654 1.00 86.25 105 GLU A CA 1
ATOM 882 C C . GLU A 1 105 ? 0.080 -17.369 42.823 1.00 86.25 105 GLU A C 1
ATOM 884 O O . GLU A 1 105 ? -0.300 -18.476 42.444 1.00 86.25 105 GLU A O 1
ATOM 889 N N . CYS A 1 106 ? -0.671 -16.290 42.613 1.00 81.94 106 CYS A N 1
ATOM 890 C CA . CYS A 1 106 ? -1.908 -16.304 41.847 1.00 81.94 106 CYS A CA 1
ATOM 891 C C . CYS A 1 106 ? -2.156 -14.979 41.119 1.00 81.94 106 CYS A C 1
ATOM 893 O O . CYS A 1 106 ? -1.543 -13.954 41.406 1.00 81.94 106 CYS A O 1
ATOM 895 N N . PHE A 1 107 ? -3.096 -15.011 40.177 1.00 92.38 107 PHE A N 1
ATOM 896 C CA . PHE A 1 107 ? -3.670 -13.821 39.562 1.00 92.38 107 PHE A CA 1
ATOM 897 C C . PHE A 1 107 ? -5.155 -13.757 39.917 1.00 92.38 107 PHE A C 1
ATOM 899 O O . PHE A 1 107 ? -5.885 -14.730 39.709 1.00 92.38 107 PHE A O 1
ATOM 906 N N . GLU A 1 108 ? -5.618 -12.620 40.426 1.00 89.31 108 GLU A N 1
ATOM 907 C CA . GLU A 1 108 ? -7.015 -12.406 40.794 1.00 89.31 108 GLU A CA 1
ATOM 908 C C . GLU A 1 108 ? -7.537 -11.096 40.189 1.00 89.31 108 GLU A C 1
ATOM 910 O O . GLU A 1 108 ? -6.831 -10.098 40.072 1.00 89.31 108 GLU A O 1
ATOM 915 N N . THR A 1 109 ? -8.809 -11.083 39.788 1.00 90.75 109 THR A N 1
ATOM 916 C CA . THR A 1 109 ? -9.485 -9.873 39.307 1.00 90.75 109 THR A CA 1
ATOM 917 C C . THR A 1 109 ? -10.790 -9.670 40.049 1.00 90.75 109 THR A C 1
ATOM 919 O O . THR A 1 109 ? -11.627 -10.569 40.103 1.00 90.75 109 THR A O 1
ATOM 922 N N . LYS A 1 110 ? -10.979 -8.462 40.587 1.00 85.50 110 LYS A N 1
ATOM 923 C CA . LYS A 1 110 ? -12.204 -8.048 41.281 1.00 85.50 110 LYS A CA 1
ATOM 924 C C . LYS A 1 110 ? -12.767 -6.791 40.638 1.00 85.50 110 LYS A C 1
ATOM 926 O O . LYS A 1 110 ? -12.172 -5.721 40.737 1.00 85.50 110 LYS A O 1
ATOM 931 N N . ILE A 1 111 ? -13.943 -6.918 40.034 1.00 84.56 111 ILE A N 1
ATOM 932 C CA . ILE A 1 111 ? -14.684 -5.792 39.460 1.00 84.56 111 ILE A CA 1
ATOM 933 C C . ILE A 1 111 ? -15.703 -5.331 40.503 1.00 84.56 111 ILE A C 1
ATOM 935 O O . ILE A 1 111 ? -16.654 -6.055 40.799 1.00 84.56 111 ILE A O 1
ATOM 939 N N . ARG A 1 112 ? -15.471 -4.169 41.122 1.00 77.06 112 ARG A N 1
ATOM 940 C CA . ARG A 1 112 ? -16.361 -3.573 42.135 1.00 77.06 112 ARG A CA 1
ATOM 941 C C . ARG A 1 112 ? -16.298 -2.058 42.064 1.00 77.06 112 ARG A C 1
ATOM 943 O O . ARG A 1 112 ? -15.223 -1.515 41.838 1.00 77.06 112 ARG A O 1
ATOM 950 N N . ASN A 1 113 ? -17.427 -1.395 42.316 1.00 72.81 113 ASN A N 1
ATOM 951 C CA . ASN A 1 113 ? -17.528 0.067 42.374 1.00 72.81 113 ASN A CA 1
ATOM 952 C C . ASN A 1 113 ? -16.821 0.742 41.196 1.00 72.81 113 ASN A C 1
ATOM 954 O O . ASN A 1 113 ? -16.009 1.638 41.415 1.00 72.81 113 ASN A O 1
ATOM 958 N N . ASN A 1 114 ? -17.088 0.286 39.965 1.00 73.81 114 ASN A N 1
ATOM 959 C CA . ASN A 1 114 ? -16.522 0.911 38.770 1.00 73.81 114 ASN A CA 1
ATOM 960 C C . ASN A 1 114 ? -14.977 0.833 38.685 1.00 73.81 114 ASN A C 1
ATOM 962 O O . ASN A 1 114 ? -14.339 1.597 37.970 1.00 73.81 114 ASN A O 1
ATOM 966 N N . ILE A 1 115 ? -14.350 -0.109 39.396 1.00 77.56 115 ILE A N 1
ATOM 967 C CA . ILE A 1 115 ? -12.903 -0.345 39.362 1.00 77.56 115 ILE A CA 1
ATOM 968 C C . ILE A 1 115 ? -12.638 -1.827 39.084 1.00 77.56 115 ILE A C 1
ATOM 970 O O . ILE A 1 115 ? -13.172 -2.711 39.762 1.00 77.56 115 ILE A O 1
ATOM 974 N N . VAL A 1 116 ? -11.774 -2.099 38.108 1.00 86.06 116 VAL A N 1
ATOM 975 C CA . VAL A 1 116 ? -11.199 -3.422 37.845 1.00 86.06 116 VAL A CA 1
ATOM 976 C C . VAL A 1 116 ? -9.905 -3.524 38.649 1.00 86.06 116 VAL A C 1
ATOM 978 O O . VAL A 1 116 ? -8.862 -3.013 38.247 1.00 86.06 116 VAL A O 1
ATOM 981 N N . ASN A 1 117 ? -9.985 -4.155 39.818 1.00 86.56 117 ASN A N 1
ATOM 982 C CA . ASN A 1 117 ? -8.821 -4.385 40.666 1.00 86.56 117 ASN A CA 1
ATOM 983 C C . ASN A 1 117 ? -8.105 -5.648 40.196 1.00 86.56 117 ASN A C 1
ATOM 985 O O . ASN A 1 117 ? -8.687 -6.737 40.217 1.00 86.56 117 ASN A O 1
ATOM 989 N N . ILE A 1 118 ? -6.858 -5.480 39.780 1.00 91.25 118 ILE A N 1
ATOM 990 C CA . ILE A 1 118 ? -5.973 -6.534 39.306 1.00 91.25 118 ILE A CA 1
ATOM 991 C C . ILE A 1 118 ? -4.972 -6.829 40.413 1.00 91.25 118 ILE A C 1
ATOM 993 O O . ILE A 1 118 ? -4.244 -5.938 40.838 1.00 91.25 118 ILE A O 1
ATOM 997 N N . TYR A 1 119 ? -4.954 -8.077 40.869 1.00 88.88 119 TYR A N 1
ATOM 998 C CA . TYR A 1 119 ? -4.011 -8.566 41.862 1.00 88.88 119 TYR A CA 1
ATOM 999 C C . TYR A 1 119 ? -3.106 -9.611 41.220 1.00 88.88 119 TYR A C 1
ATOM 1001 O O . TYR A 1 119 ? -3.603 -10.564 40.615 1.00 88.88 119 TYR A O 1
ATOM 1009 N N . TYR A 1 120 ? -1.795 -9.442 41.346 1.00 90.00 120 TYR A N 1
ATOM 1010 C CA . TYR A 1 120 ? -0.817 -10.393 40.825 1.00 90.00 120 TYR A CA 1
ATOM 1011 C C . TYR A 1 120 ? 0.296 -10.654 41.837 1.00 90.00 120 TYR A C 1
ATOM 1013 O O . TYR A 1 120 ? 0.534 -9.865 42.756 1.00 90.00 120 TYR A O 1
ATOM 1021 N N . TYR A 1 121 ? 0.956 -11.801 41.686 1.00 87.31 121 TYR A N 1
ATOM 1022 C CA . TYR A 1 121 ? 2.097 -12.155 42.516 1.00 87.31 121 TYR A CA 1
ATOM 1023 C C . TYR A 1 121 ? 3.251 -11.178 42.281 1.00 87.31 121 TYR A C 1
ATOM 1025 O O . TYR A 1 121 ? 3.658 -10.969 41.139 1.00 87.31 121 TYR A O 1
ATOM 1033 N N . GLU A 1 122 ? 3.785 -10.592 43.353 1.00 85.50 122 GLU A N 1
ATOM 1034 C CA . GLU A 1 122 ? 4.825 -9.556 43.267 1.00 85.50 122 GLU A CA 1
ATOM 1035 C C . GLU A 1 122 ? 6.055 -9.985 42.448 1.00 85.50 122 GLU A C 1
ATOM 1037 O O . GLU A 1 122 ? 6.598 -9.181 41.694 1.00 85.50 122 GLU A O 1
ATOM 1042 N N . ASN A 1 123 ? 6.430 -11.268 42.512 1.00 81.50 123 ASN A N 1
ATOM 1043 C CA . ASN A 1 123 ? 7.628 -11.791 41.854 1.00 81.50 123 ASN A CA 1
ATOM 1044 C C . ASN A 1 123 ? 7.444 -12.114 40.365 1.00 81.50 123 ASN A C 1
ATOM 1046 O O . ASN A 1 123 ? 8.431 -12.407 39.697 1.00 81.50 123 ASN A O 1
ATOM 1050 N N . TRP A 1 124 ? 6.222 -12.084 39.822 1.00 84.81 124 TRP A N 1
ATOM 1051 C CA . TRP A 1 124 ? 6.034 -12.225 38.372 1.00 84.81 124 TRP A CA 1
ATOM 1052 C C . TRP A 1 124 ? 6.403 -10.938 37.630 1.00 84.81 124 TRP A C 1
ATOM 1054 O O . TRP A 1 124 ? 6.867 -10.998 36.500 1.00 84.81 124 TRP A O 1
ATOM 1064 N N . GLY A 1 125 ? 6.258 -9.774 38.269 1.00 82.06 125 GLY A N 1
ATOM 1065 C CA . GLY A 1 125 ? 6.410 -8.486 37.598 1.00 82.06 125 GLY A CA 1
ATOM 1066 C C . GLY A 1 125 ? 5.257 -8.193 36.628 1.00 82.06 125 GLY A C 1
ATOM 1067 O O . GLY A 1 125 ? 4.615 -9.085 36.078 1.00 82.06 125 GLY A O 1
ATOM 1068 N N . ILE A 1 126 ? 4.956 -6.911 36.420 1.00 83.31 126 ILE A N 1
ATOM 1069 C CA . ILE A 1 126 ? 3.788 -6.511 35.620 1.00 83.31 126 ILE A CA 1
ATOM 1070 C C . ILE A 1 126 ? 3.969 -6.781 34.121 1.00 83.31 126 ILE A C 1
ATOM 1072 O O . ILE A 1 126 ? 2.993 -7.032 33.420 1.00 83.31 126 ILE A O 1
ATOM 1076 N N . ALA A 1 127 ? 5.213 -6.770 33.638 1.00 83.19 127 ALA A N 1
ATOM 1077 C CA . ALA A 1 127 ? 5.568 -7.003 32.240 1.00 83.19 127 ALA A CA 1
ATOM 1078 C C . ALA A 1 127 ? 5.550 -8.487 31.834 1.00 83.19 127 ALA A C 1
ATOM 1080 O O . ALA A 1 127 ? 5.684 -8.790 30.650 1.00 83.19 127 ALA A O 1
ATOM 1081 N N . ASP A 1 128 ? 5.391 -9.409 32.788 1.00 83.00 128 ASP A N 1
ATOM 1082 C CA . ASP A 1 128 ? 5.356 -10.839 32.500 1.00 83.00 128 ASP A CA 1
ATOM 1083 C C . ASP A 1 128 ? 4.216 -11.201 31.536 1.00 83.00 128 ASP A C 1
ATOM 1085 O O . ASP A 1 128 ? 3.086 -10.718 31.641 1.00 83.00 128 ASP A O 1
ATOM 1089 N N . ASP A 1 129 ? 4.516 -12.081 30.581 1.00 77.62 129 ASP A N 1
ATOM 1090 C CA . ASP A 1 129 ? 3.602 -12.454 29.501 1.00 77.62 129 ASP A CA 1
ATOM 1091 C C . ASP A 1 129 ? 2.308 -13.103 30.027 1.00 77.62 129 ASP A C 1
ATOM 1093 O O . ASP A 1 129 ? 1.223 -12.894 29.467 1.00 77.62 129 ASP A O 1
ATOM 1097 N N . PHE A 1 130 ? 2.392 -13.891 31.105 1.00 79.69 130 PHE A N 1
ATOM 1098 C CA . PHE A 1 130 ? 1.222 -14.489 31.737 1.00 79.69 130 PHE A CA 1
ATOM 1099 C C . PHE A 1 130 ? 0.384 -13.426 32.456 1.00 79.69 130 PHE A C 1
ATOM 1101 O O . PHE A 1 130 ? -0.840 -13.401 32.272 1.00 79.69 130 PHE A O 1
ATOM 1108 N N . VAL A 1 131 ? 1.018 -12.514 33.198 1.00 84.31 131 VAL A N 1
ATOM 1109 C CA . VAL A 1 131 ? 0.346 -11.385 33.864 1.00 84.31 131 VAL A CA 1
ATOM 1110 C C . VAL A 1 131 ? -0.350 -10.490 32.838 1.00 84.31 131 VAL A C 1
ATOM 1112 O O . VAL A 1 131 ? -1.558 -10.265 32.931 1.00 84.31 131 VAL A O 1
ATOM 1115 N N . GLN A 1 132 ? 0.354 -10.078 31.787 1.00 86.12 132 GLN A N 1
ATOM 1116 C CA . GLN A 1 132 ? -0.164 -9.259 30.690 1.00 86.12 132 GLN A CA 1
ATOM 1117 C C . GLN A 1 132 ? -1.331 -9.919 29.943 1.00 86.12 132 GLN A C 1
ATOM 1119 O O . GLN A 1 132 ? -2.297 -9.256 29.543 1.00 86.12 132 GLN A O 1
ATOM 1124 N N . LYS A 1 133 ? -1.290 -11.241 29.757 1.00 82.25 133 LYS A N 1
ATOM 1125 C CA . LYS A 1 133 ? -2.408 -11.999 29.181 1.00 82.25 133 LYS A CA 1
ATOM 1126 C C . LYS A 1 133 ? -3.623 -12.006 30.108 1.00 82.25 133 LYS A C 1
ATOM 1128 O O . LYS A 1 133 ? -4.756 -11.872 29.636 1.00 82.25 133 LYS A O 1
ATOM 1133 N N . CYS A 1 134 ? -3.402 -12.159 31.409 1.00 84.19 134 CYS A N 1
ATOM 1134 C CA . CYS A 1 134 ? -4.465 -12.132 32.402 1.00 84.19 134 CYS A CA 1
ATOM 1135 C C . CYS A 1 134 ? -5.095 -10.734 32.521 1.00 84.19 134 CYS A C 1
ATOM 1137 O O . CYS A 1 134 ? -6.320 -10.636 32.485 1.00 84.19 134 CYS A O 1
ATOM 1139 N N . ILE A 1 135 ? -4.294 -9.661 32.521 1.00 86.69 135 ILE A N 1
ATOM 1140 C CA . ILE A 1 135 ? -4.761 -8.263 32.497 1.00 86.69 135 ILE A CA 1
ATOM 1141 C C . ILE A 1 135 ? -5.706 -8.016 31.314 1.00 86.69 135 ILE A C 1
ATOM 1143 O O . ILE A 1 135 ? -6.839 -7.565 31.503 1.00 86.69 135 ILE A O 1
ATOM 1147 N N . ARG A 1 136 ? -5.292 -8.379 30.090 1.00 83.75 136 ARG A N 1
ATOM 1148 C CA . ARG A 1 136 ? -6.136 -8.224 28.888 1.00 83.75 136 ARG A CA 1
ATOM 1149 C C . ARG A 1 136 ? -7.454 -8.986 29.005 1.00 83.75 136 ARG A C 1
ATOM 1151 O O . ARG A 1 136 ? -8.505 -8.473 28.626 1.00 83.75 136 ARG A O 1
ATOM 1158 N N . LYS A 1 137 ? -7.422 -10.195 29.574 1.00 82.75 137 LYS A N 1
ATOM 1159 C CA . LYS A 1 137 ? -8.630 -10.994 29.816 1.00 82.75 137 LYS A CA 1
ATOM 1160 C C . LYS A 1 137 ? -9.572 -10.309 30.811 1.00 82.75 137 LYS A C 1
ATOM 1162 O O . LYS A 1 137 ? -10.778 -10.296 30.577 1.00 82.75 137 LYS A O 1
ATOM 1167 N N . SER A 1 138 ? -9.035 -9.732 31.882 1.00 85.19 138 SER A N 1
ATOM 1168 C CA . SER A 1 138 ? -9.792 -8.995 32.900 1.00 85.19 138 SER A CA 1
ATOM 1169 C C . SER A 1 138 ? -10.472 -7.755 32.332 1.00 85.19 138 SER A C 1
ATOM 1171 O O . SER A 1 138 ? -11.656 -7.531 32.584 1.00 85.19 138 SER A O 1
ATOM 1173 N N . ILE A 1 139 ? -9.760 -7.013 31.485 1.00 84.12 139 ILE A N 1
ATOM 1174 C CA . ILE A 1 139 ? -10.303 -5.878 30.733 1.00 84.12 139 ILE A CA 1
ATOM 1175 C C . ILE A 1 139 ? -11.442 -6.325 29.811 1.00 84.12 139 ILE A C 1
ATOM 1177 O O . ILE A 1 139 ? -12.538 -5.767 29.870 1.00 84.12 139 ILE A O 1
ATOM 1181 N N . GLY A 1 140 ? -11.229 -7.377 29.014 1.00 83.50 140 GLY A N 1
ATOM 1182 C CA . GLY A 1 140 ? -12.273 -7.934 28.150 1.00 83.50 140 GLY A CA 1
ATOM 1183 C C . GLY A 1 140 ? -13.507 -8.397 28.935 1.00 83.50 140 GLY A C 1
ATOM 1184 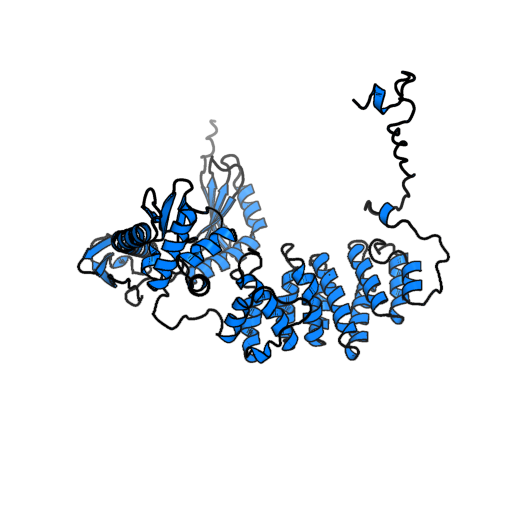O O . GLY A 1 140 ? -14.634 -8.305 28.450 1.00 83.50 140 GLY A O 1
ATOM 1185 N N . MET A 1 141 ? -13.323 -8.858 30.175 1.00 83.00 141 MET A N 1
ATOM 1186 C CA . MET A 1 141 ? -14.415 -9.250 31.067 1.00 83.00 141 MET A CA 1
ATOM 1187 C C . MET A 1 141 ? -15.216 -8.036 31.560 1.00 83.00 141 MET A C 1
ATOM 1189 O O . MET A 1 141 ? -16.445 -8.072 31.521 1.00 83.00 141 MET A O 1
ATOM 1193 N N . ALA A 1 142 ? -14.543 -6.947 31.943 1.00 83.31 142 ALA A N 1
ATOM 1194 C CA . ALA A 1 142 ? -15.190 -5.692 32.326 1.00 83.31 142 ALA A CA 1
ATOM 1195 C C . ALA A 1 142 ? -15.982 -5.072 31.161 1.00 83.31 142 ALA A C 1
ATOM 1197 O O . ALA A 1 142 ? -17.161 -4.750 31.322 1.00 83.31 142 ALA A O 1
ATOM 1198 N N . LEU A 1 143 ? -15.383 -5.016 29.965 1.00 85.06 143 LEU A N 1
ATOM 1199 C CA . LEU A 1 143 ? -16.047 -4.539 28.747 1.00 85.06 143 LEU A CA 1
ATOM 1200 C C . LEU A 1 143 ? -17.300 -5.361 28.413 1.00 85.06 143 LEU A C 1
ATOM 1202 O O . LEU A 1 143 ? -18.315 -4.809 28.002 1.00 85.06 143 LEU A O 1
ATOM 1206 N N . LYS A 1 144 ? -17.264 -6.684 28.616 1.00 87.00 144 LYS A N 1
ATOM 1207 C CA . LYS A 1 144 ? -18.429 -7.557 28.392 1.00 87.00 144 LYS A CA 1
ATOM 1208 C C . LYS A 1 144 ? -19.575 -7.284 29.357 1.00 87.00 144 LYS A C 1
ATOM 1210 O O . LYS A 1 144 ? -20.726 -7.373 28.938 1.00 87.00 144 LYS A O 1
ATOM 1215 N N . ILE A 1 145 ? -19.281 -6.990 30.623 1.00 83.00 145 ILE A N 1
ATOM 1216 C CA . ILE A 1 145 ? -20.306 -6.674 31.626 1.00 83.00 145 ILE A CA 1
ATOM 1217 C C . ILE A 1 145 ? -21.002 -5.363 31.245 1.00 83.00 145 ILE A C 1
ATOM 1219 O O . ILE A 1 145 ? -22.220 -5.336 31.087 1.00 83.00 145 ILE A O 1
ATOM 1223 N N . GLU A 1 146 ? -20.220 -4.308 31.017 1.00 83.69 146 GLU A N 1
ATOM 1224 C CA . GLU A 1 146 ? -20.730 -2.976 30.679 1.00 83.69 146 GLU A CA 1
ATOM 1225 C C . GLU A 1 146 ? -21.416 -2.945 29.309 1.00 83.69 146 GLU A C 1
ATOM 1227 O O . GLU A 1 146 ? -22.547 -2.477 29.181 1.00 83.69 146 GLU A O 1
ATOM 1232 N N . GLY A 1 147 ? -20.780 -3.530 28.293 1.00 87.56 147 GLY A N 1
ATOM 1233 C CA . GLY A 1 147 ? -21.329 -3.623 26.947 1.00 87.56 147 GLY A CA 1
ATOM 1234 C C . GLY A 1 147 ? -22.612 -4.432 26.882 1.00 87.56 147 GLY A C 1
ATOM 1235 O O . GLY A 1 147 ? -23.489 -4.107 26.087 1.00 87.56 147 GLY A O 1
ATOM 1236 N N . ARG A 1 148 ? -22.782 -5.451 27.733 1.00 90.38 148 ARG A N 1
ATOM 1237 C CA . ARG A 1 148 ? -24.020 -6.241 27.732 1.00 90.38 148 ARG A CA 1
ATOM 1238 C C . ARG A 1 148 ? -25.183 -5.412 28.236 1.00 90.38 148 ARG A C 1
ATOM 1240 O O . ARG A 1 148 ? -26.256 -5.495 27.652 1.00 90.38 148 ARG A O 1
ATOM 1247 N N . GLU A 1 149 ? -24.974 -4.627 29.282 1.00 86.94 149 GLU A N 1
ATOM 1248 C CA . GLU A 1 149 ? -25.992 -3.727 29.814 1.00 86.94 149 GLU A CA 1
ATOM 1249 C C . GLU A 1 149 ? -26.304 -2.598 28.820 1.00 86.94 149 GLU A C 1
ATOM 1251 O O . GLU A 1 149 ? -27.446 -2.455 28.393 1.00 86.94 149 GLU A O 1
ATOM 1256 N N . TYR A 1 150 ? -25.291 -1.838 28.400 1.00 90.00 150 TYR A N 1
ATOM 1257 C CA . TYR A 1 150 ? -25.486 -0.634 27.593 1.00 90.00 150 TYR A CA 1
ATOM 1258 C C . TYR A 1 150 ? -25.952 -0.933 26.161 1.00 90.00 150 TYR A C 1
ATOM 1260 O O . TYR A 1 150 ? -26.949 -0.374 25.697 1.00 90.00 150 TYR A O 1
ATOM 1268 N N . LEU A 1 151 ? -25.269 -1.839 25.450 1.00 94.44 151 LEU A N 1
ATOM 1269 C CA . LEU A 1 151 ? -25.566 -2.092 24.036 1.00 94.44 151 LEU A CA 1
ATOM 1270 C C . LEU A 1 151 ? -26.891 -2.831 23.851 1.00 94.44 151 LEU A C 1
ATOM 1272 O O . LEU A 1 151 ? -27.565 -2.584 22.857 1.00 94.44 151 LEU A O 1
ATOM 1276 N N . SER A 1 152 ? -27.304 -3.685 24.797 1.00 94.12 152 SER A N 1
ATOM 1277 C CA . SER A 1 152 ? -28.628 -4.323 24.721 1.00 94.12 152 SER A CA 1
ATOM 1278 C C . SER A 1 152 ? -29.751 -3.292 24.836 1.00 94.12 152 SER A C 1
ATOM 1280 O O . SER A 1 152 ? -30.640 -3.263 23.989 1.00 94.12 152 SER A O 1
ATOM 1282 N N . GLN A 1 153 ? -29.662 -2.376 25.807 1.00 93.50 153 GLN A N 1
ATOM 1283 C CA . GLN A 1 153 ? -30.632 -1.291 25.972 1.00 93.50 153 GLN A CA 1
ATOM 1284 C C . GLN A 1 153 ? -30.680 -0.385 24.738 1.00 93.50 153 GLN A C 1
ATOM 1286 O O . GLN A 1 153 ? -31.760 0.015 24.297 1.00 93.50 153 GLN A O 1
ATOM 1291 N N . ARG A 1 154 ? -29.515 -0.067 24.158 1.00 95.94 154 ARG A N 1
ATOM 1292 C CA . ARG A 1 154 ? -29.439 0.803 22.982 1.00 95.94 154 ARG A CA 1
ATOM 1293 C C . ARG A 1 154 ? -29.967 0.128 21.717 1.00 95.94 154 ARG A C 1
ATOM 1295 O O . ARG A 1 154 ? -30.702 0.760 20.957 1.00 95.94 154 ARG A O 1
ATOM 1302 N N . LEU A 1 155 ? -29.665 -1.156 21.530 1.00 96.88 155 LEU A N 1
ATOM 1303 C CA . LEU A 1 155 ? -30.199 -1.976 20.444 1.00 96.88 155 LEU A CA 1
ATOM 1304 C C . LEU A 1 155 ? -31.728 -2.095 20.539 1.00 96.88 155 LEU A C 1
ATOM 1306 O O . LEU A 1 155 ? -32.418 -1.882 19.544 1.00 96.88 155 LEU A O 1
ATOM 1310 N N . ASP A 1 156 ? -32.270 -2.337 21.737 1.00 96.62 156 ASP A N 1
ATOM 1311 C CA . ASP A 1 156 ? -33.718 -2.391 21.978 1.00 96.62 156 ASP A CA 1
ATOM 1312 C C . ASP A 1 156 ? -34.408 -1.053 21.714 1.00 96.62 156 ASP A C 1
ATOM 1314 O O . ASP A 1 156 ? -35.500 -1.015 21.141 1.00 96.62 156 ASP A O 1
ATOM 1318 N N . TYR A 1 157 ? -33.781 0.054 22.117 1.00 97.19 157 TYR A N 1
ATOM 1319 C CA . TYR A 1 157 ? -34.288 1.395 21.844 1.00 97.19 157 TYR A CA 1
ATOM 1320 C C . TYR A 1 157 ? -34.448 1.632 20.337 1.00 97.19 157 TYR A C 1
ATOM 1322 O O . TYR A 1 157 ? -35.533 2.007 19.883 1.00 97.19 157 TYR A O 1
ATOM 1330 N N . TRP A 1 158 ? -33.400 1.375 19.549 1.00 97.81 158 TRP A N 1
ATOM 1331 C CA . TRP A 1 158 ? -33.445 1.591 18.103 1.00 97.81 158 TRP A CA 1
ATOM 1332 C C . TRP A 1 158 ? -34.329 0.579 17.383 1.00 97.81 158 TRP A C 1
ATOM 1334 O O . TRP A 1 158 ? -35.067 0.965 16.479 1.00 97.81 158 TRP A O 1
ATOM 1344 N N . SER A 1 159 ? -34.345 -0.682 17.816 1.00 97.69 159 SER A N 1
ATOM 1345 C CA . SER A 1 159 ? -35.273 -1.692 17.300 1.00 97.69 159 SER A CA 1
ATOM 1346 C C . SER A 1 159 ? -36.732 -1.247 17.465 1.00 97.69 159 SER A C 1
ATOM 1348 O O . SER A 1 159 ? -37.494 -1.264 16.499 1.00 97.69 159 SER A O 1
ATOM 1350 N N . LYS A 1 160 ? -37.114 -0.743 18.648 1.00 97.38 160 LYS A N 1
ATOM 1351 C CA . LYS A 1 160 ? -38.465 -0.205 18.898 1.00 97.38 160 LYS A CA 1
ATOM 1352 C C . LYS A 1 160 ? -38.760 1.040 18.066 1.00 97.38 160 LYS A C 1
ATOM 1354 O O . LYS A 1 160 ? -39.847 1.152 17.512 1.00 97.38 160 LYS A O 1
ATOM 1359 N N . LYS A 1 161 ? -37.802 1.964 17.976 1.00 96.81 161 LYS A N 1
ATOM 1360 C CA . LYS A 1 161 ? -37.967 3.238 17.263 1.00 96.81 161 LYS A CA 1
ATOM 1361 C C . LYS A 1 161 ? -38.084 3.062 15.747 1.00 96.81 161 LYS A C 1
ATOM 1363 O O . LYS A 1 161 ? -38.827 3.796 15.110 1.00 96.81 161 LYS A O 1
ATOM 1368 N N . THR A 1 162 ? -37.357 2.102 15.180 1.00 96.25 162 THR A N 1
ATOM 1369 C CA . THR A 1 162 ? -37.337 1.827 13.732 1.00 96.25 162 THR A CA 1
ATOM 1370 C C . THR A 1 162 ? -38.345 0.758 13.305 1.00 96.25 162 THR A C 1
ATOM 1372 O O . THR A 1 162 ? -38.657 0.646 12.124 1.00 96.25 162 THR A O 1
ATOM 1375 N N . GLY A 1 163 ? -38.845 -0.050 14.247 1.00 96.31 163 GLY A N 1
ATOM 1376 C CA . GLY A 1 163 ? -39.711 -1.200 13.980 1.00 96.31 163 GLY A CA 1
ATOM 1377 C C . GLY A 1 163 ? -38.973 -2.453 13.486 1.00 96.31 163 GLY A C 1
ATOM 1378 O O . GLY A 1 163 ? -39.613 -3.473 13.222 1.00 96.31 163 GLY A O 1
ATOM 1379 N N . LEU A 1 164 ? -37.641 -2.411 13.370 1.00 97.00 164 LEU A N 1
ATOM 1380 C CA . LEU A 1 164 ? -36.819 -3.525 12.892 1.00 97.00 164 LEU A CA 1
ATOM 1381 C C . LEU A 1 164 ? -36.587 -4.537 14.018 1.00 97.00 164 LEU A C 1
ATOM 1383 O O . LEU A 1 164 ? -35.894 -4.247 14.993 1.00 97.00 164 LEU A O 1
ATOM 1387 N N . LYS A 1 165 ? -37.167 -5.735 13.894 1.00 96.44 165 LYS A N 1
ATOM 1388 C CA . LYS A 1 165 ? -37.070 -6.798 14.907 1.00 96.44 165 LYS A CA 1
ATOM 1389 C C . LYS A 1 165 ? -35.872 -7.709 14.651 1.00 96.44 165 LYS A C 1
ATOM 1391 O O . LYS A 1 165 ? -35.761 -8.294 13.577 1.00 96.44 165 LYS A O 1
ATOM 1396 N N . TYR A 1 166 ? -35.027 -7.869 15.664 1.00 97.12 166 TYR A N 1
ATOM 1397 C CA . TYR A 1 166 ? -33.888 -8.784 15.654 1.00 97.12 166 TYR A CA 1
ATOM 1398 C C . TYR A 1 166 ? -34.172 -10.030 16.513 1.00 97.12 166 TYR A C 1
ATOM 1400 O O . TYR A 1 166 ? -34.968 -9.978 17.448 1.00 97.12 166 TYR A O 1
ATOM 1408 N N . ASN A 1 167 ? -33.524 -11.157 16.205 1.00 95.31 167 ASN A N 1
ATOM 1409 C CA . ASN A 1 167 ? -33.840 -12.468 16.804 1.00 95.31 167 ASN A CA 1
ATOM 1410 C C . ASN A 1 167 ? -32.944 -12.853 17.993 1.00 95.31 167 ASN A C 1
ATOM 1412 O O . ASN A 1 167 ? -33.120 -13.903 18.607 1.00 95.31 167 ASN A O 1
ATOM 1416 N N . GLY A 1 168 ? -31.949 -12.029 18.311 1.00 94.06 168 GLY A N 1
ATOM 1417 C CA . GLY A 1 168 ? -31.067 -12.240 19.452 1.00 94.06 168 GLY A CA 1
ATOM 1418 C C . GLY A 1 168 ? -29.820 -11.373 19.389 1.00 94.06 168 GLY A C 1
ATOM 1419 O O . GLY A 1 168 ? -29.414 -10.934 18.315 1.00 94.06 168 GLY A O 1
ATOM 1420 N N . PHE A 1 169 ? -29.209 -11.146 20.548 1.00 95.81 169 PHE A N 1
ATOM 1421 C CA . PHE A 1 169 ? -28.030 -10.304 20.705 1.00 95.81 169 PHE A CA 1
ATOM 1422 C C . PHE A 1 169 ? -26.876 -11.094 21.329 1.00 95.81 169 PHE A C 1
ATOM 1424 O O . PHE A 1 169 ? -27.058 -11.845 22.290 1.00 95.81 169 PHE A O 1
ATOM 1431 N N . THR A 1 170 ? -25.670 -10.952 20.784 1.00 93.94 170 THR A N 1
ATOM 1432 C CA . THR A 1 170 ? -24.454 -11.555 21.342 1.00 93.94 170 THR A CA 1
ATOM 1433 C C . THR A 1 170 ? -23.294 -10.572 21.304 1.00 93.94 170 THR A C 1
ATOM 1435 O O . THR A 1 170 ? -23.076 -9.887 20.311 1.00 93.94 170 THR A O 1
ATOM 1438 N N . LEU A 1 171 ? -22.510 -10.553 22.379 1.00 93.19 171 LEU A N 1
ATOM 1439 C CA . LEU A 1 171 ? -21.255 -9.816 22.420 1.00 93.19 171 LEU A CA 1
ATOM 1440 C C . LEU A 1 171 ? -20.105 -10.667 21.909 1.00 93.19 171 LEU A C 1
ATOM 1442 O O . LEU A 1 171 ? -19.945 -11.818 22.322 1.00 93.19 171 LEU A O 1
ATOM 1446 N N . VAL A 1 172 ? -19.281 -10.065 21.065 1.00 88.25 172 VAL A N 1
ATOM 1447 C CA . VAL A 1 172 ? -18.059 -10.668 20.540 1.00 88.25 172 VAL A CA 1
ATOM 1448 C C . VAL A 1 172 ? -16.857 -9.791 20.851 1.00 88.25 172 VAL A C 1
ATOM 1450 O O . VAL A 1 172 ? -16.980 -8.592 21.066 1.00 88.25 172 VAL A O 1
ATOM 1453 N N . ASP A 1 173 ? -15.691 -10.414 20.894 1.00 85.69 173 ASP A N 1
ATOM 1454 C CA . ASP A 1 173 ? -14.410 -9.756 21.122 1.00 85.69 173 ASP A CA 1
ATOM 1455 C C . ASP A 1 173 ? -13.488 -10.223 19.995 1.00 85.69 173 ASP A C 1
ATOM 1457 O O . ASP A 1 173 ? -12.931 -11.322 20.030 1.00 85.69 173 ASP A O 1
ATOM 1461 N N . VAL A 1 174 ? -13.522 -9.472 18.894 1.00 81.19 174 VAL A N 1
ATOM 1462 C CA . VAL A 1 174 ? -12.867 -9.813 17.628 1.00 81.19 174 VAL A CA 1
ATOM 1463 C C . VAL A 1 174 ? -12.179 -8.584 17.056 1.00 81.19 174 VAL A C 1
ATOM 1465 O O . VAL A 1 174 ? -12.642 -7.464 17.230 1.00 81.19 174 VAL A O 1
ATOM 1468 N N . LYS A 1 175 ? -11.093 -8.797 16.317 1.00 76.81 175 LYS A N 1
ATOM 1469 C CA . LYS A 1 175 ? -10.270 -7.703 15.784 1.00 76.81 175 LYS A CA 1
ATOM 1470 C C . LYS A 1 175 ? -10.833 -7.050 14.517 1.00 76.81 175 LYS A C 1
ATOM 1472 O O . LYS A 1 175 ? -10.499 -5.916 14.217 1.00 76.81 175 LYS A O 1
ATOM 1477 N N . ARG A 1 176 ? -11.649 -7.786 13.753 1.00 71.38 176 ARG A N 1
ATOM 1478 C CA . ARG A 1 176 ? -11.939 -7.463 12.344 1.00 71.38 176 ARG A CA 1
ATOM 1479 C C . ARG A 1 176 ? -13.192 -6.621 12.106 1.00 71.38 176 ARG A C 1
ATOM 1481 O O . ARG A 1 176 ? -13.268 -5.966 11.082 1.00 71.38 176 ARG A O 1
ATOM 1488 N N . HIS A 1 177 ? -14.179 -6.656 13.003 1.00 80.31 177 HIS A N 1
ATOM 1489 C CA . HIS A 1 177 ? -15.473 -6.005 12.758 1.00 80.31 177 HIS A CA 1
ATOM 1490 C C . HIS A 1 177 ? -16.093 -5.457 14.048 1.00 80.31 177 HIS A C 1
ATOM 1492 O O . HIS A 1 177 ? -15.898 -6.015 15.135 1.00 80.31 177 HIS A O 1
ATOM 1498 N N . TRP A 1 178 ? -16.867 -4.380 13.907 1.00 91.88 178 TRP A N 1
ATOM 1499 C CA . TRP A 1 178 ? -17.587 -3.700 14.989 1.00 91.88 178 TRP A CA 1
ATOM 1500 C C . TRP A 1 178 ? -18.970 -4.295 15.274 1.00 91.88 178 TRP A C 1
ATOM 1502 O O . TRP A 1 178 ? -19.408 -4.328 16.425 1.00 91.88 178 TRP A O 1
ATOM 1512 N N . GLY A 1 179 ? -19.628 -4.813 14.242 1.00 92.69 179 GLY A N 1
ATOM 1513 C CA . GLY A 1 179 ? -20.940 -5.438 14.305 1.00 92.69 179 GLY A CA 1
ATOM 1514 C C . GLY A 1 179 ? -21.101 -6.477 13.199 1.00 92.69 179 GLY A C 1
ATOM 1515 O O . GLY A 1 179 ? -20.250 -6.590 12.315 1.00 92.69 179 GLY A O 1
ATOM 1516 N N . MET A 1 180 ? -22.136 -7.307 13.318 1.00 93.19 180 MET A N 1
ATOM 1517 C CA . MET A 1 180 ? -22.589 -8.191 12.249 1.00 93.19 180 MET A CA 1
ATOM 1518 C C . MET A 1 180 ? -24.042 -8.622 12.464 1.00 93.19 180 MET A C 1
ATOM 1520 O O . MET A 1 180 ? -24.406 -9.119 13.536 1.00 93.19 180 MET A O 1
ATOM 1524 N N . CYS A 1 181 ? -24.838 -8.548 11.403 1.00 95.50 181 CYS A N 1
ATOM 1525 C CA . CYS A 1 181 ? -26.180 -9.103 11.317 1.00 95.50 181 CYS A CA 1
ATOM 1526 C C . CYS A 1 181 ? -26.154 -10.461 10.606 1.00 95.50 181 CYS A C 1
ATOM 1528 O O . CYS A 1 181 ? -25.788 -10.581 9.439 1.00 95.50 181 CYS A O 1
ATOM 1530 N N . MET A 1 182 ? -26.554 -11.515 11.313 1.00 92.38 182 MET A N 1
ATOM 1531 C CA . MET A 1 182 ? -26.640 -12.865 10.758 1.00 92.38 182 MET A CA 1
ATOM 1532 C C . MET A 1 182 ? -27.822 -12.983 9.771 1.00 92.38 182 MET A C 1
ATOM 1534 O O . MET A 1 182 ? -28.758 -12.175 9.777 1.00 92.38 182 MET A O 1
ATOM 1538 N N . GLN A 1 183 ? -27.831 -14.035 8.943 1.00 92.06 183 GLN A N 1
ATOM 1539 C CA . GLN A 1 183 ? -28.950 -14.316 8.026 1.00 92.06 183 GLN A CA 1
ATOM 1540 C C . GLN A 1 183 ? -30.290 -14.478 8.761 1.00 92.06 183 GLN A C 1
ATOM 1542 O O . GLN A 1 183 ? -31.317 -14.022 8.273 1.00 92.06 183 GLN A O 1
ATOM 1547 N N . ASP A 1 184 ? -30.266 -15.047 9.966 1.00 94.31 184 ASP A N 1
ATOM 1548 C CA . ASP A 1 184 ? -31.430 -15.214 10.837 1.00 94.31 184 ASP A CA 1
ATOM 1549 C C . ASP A 1 184 ? -31.721 -13.990 11.721 1.00 94.31 184 ASP A C 1
ATOM 1551 O O . ASP A 1 184 ? -32.376 -14.125 12.749 1.00 94.31 184 ASP A O 1
ATOM 1555 N N . ASN A 1 185 ? -31.227 -12.802 11.359 1.00 95.56 185 ASN A N 1
ATOM 1556 C CA . ASN A 1 185 ? -31.440 -11.535 12.071 1.00 95.56 185 ASN A CA 1
ATOM 1557 C C . ASN A 1 185 ? -30.943 -11.510 13.528 1.00 95.56 185 ASN A C 1
ATOM 1559 O O . ASN A 1 185 ? -31.374 -10.661 14.310 1.00 95.56 185 ASN A O 1
ATOM 1563 N N . ARG A 1 186 ? -30.045 -12.413 13.935 1.00 97.06 186 ARG A N 1
ATOM 1564 C CA . ARG A 1 186 ? -29.288 -12.229 15.183 1.00 97.06 186 ARG A CA 1
ATOM 1565 C C . ARG A 1 186 ? -28.201 -11.179 14.984 1.00 97.06 186 ARG A C 1
ATOM 1567 O O . ARG A 1 186 ? -27.474 -11.227 13.995 1.00 97.06 186 ARG A O 1
ATOM 1574 N N . ILE A 1 187 ? -28.051 -10.278 15.947 1.00 97.31 187 ILE A N 1
ATOM 1575 C CA . ILE A 1 187 ? -27.046 -9.215 15.927 1.00 97.31 187 ILE A CA 1
ATOM 1576 C C . ILE A 1 187 ? -25.886 -9.594 16.842 1.00 97.31 187 ILE A C 1
ATOM 1578 O O . ILE A 1 187 ? -26.065 -9.948 18.013 1.00 97.31 187 ILE A O 1
ATOM 1582 N N . LYS A 1 188 ? -24.673 -9.500 16.309 1.00 96.75 188 LYS A N 1
ATOM 1583 C CA . LYS A 1 188 ? -23.436 -9.575 17.077 1.00 96.75 188 LYS A CA 1
ATOM 1584 C C . LYS A 1 188 ? -22.829 -8.187 17.133 1.00 96.75 188 LYS A C 1
ATOM 1586 O O . LYS A 1 188 ? -22.639 -7.582 16.088 1.00 96.75 188 LYS A O 1
ATOM 1591 N N . LEU A 1 189 ? -22.501 -7.705 18.326 1.00 96.19 189 LEU A N 1
ATOM 1592 C CA . LEU A 1 189 ? -21.784 -6.441 18.487 1.00 96.19 189 LEU A CA 1
ATOM 1593 C C . LEU A 1 189 ? -20.468 -6.667 19.211 1.00 96.19 189 LEU A C 1
ATOM 1595 O O . LEU A 1 189 ? -20.366 -7.507 20.111 1.00 96.19 189 LEU A O 1
ATOM 1599 N N . ASN A 1 190 ? -19.461 -5.905 18.811 1.00 92.75 190 ASN A N 1
ATOM 1600 C CA . ASN A 1 190 ? -18.163 -5.939 19.444 1.00 92.75 190 ASN A CA 1
ATOM 1601 C C . ASN A 1 190 ? -18.212 -5.247 20.812 1.00 92.75 190 ASN A C 1
ATOM 1603 O O . ASN A 1 190 ? -18.754 -4.151 20.950 1.00 92.75 190 ASN A O 1
ATOM 1607 N N . VAL A 1 191 ? -17.612 -5.872 21.826 1.00 89.62 191 VAL A N 1
ATOM 1608 C CA . VAL A 1 191 ? -17.518 -5.326 23.190 1.00 89.62 191 VAL A CA 1
ATOM 1609 C C . VAL A 1 191 ? -16.805 -3.979 23.229 1.00 89.62 191 VAL A C 1
ATOM 1611 O O . VAL A 1 191 ? -17.088 -3.177 24.109 1.00 89.62 191 VAL A O 1
ATOM 1614 N N . HIS A 1 192 ? -15.918 -3.705 22.271 1.00 87.00 192 HIS A N 1
ATOM 1615 C CA . HIS A 1 192 ? -15.179 -2.450 22.203 1.00 87.00 192 HIS A CA 1
ATOM 1616 C C . HIS A 1 192 ? -16.026 -1.251 21.759 1.00 87.00 192 HIS A C 1
ATOM 1618 O O . HIS A 1 192 ? -15.564 -0.125 21.929 1.00 87.00 192 HIS A O 1
ATOM 1624 N N . LEU A 1 193 ? -17.257 -1.448 21.258 1.00 89.19 193 LEU A N 1
ATOM 1625 C CA . LEU A 1 193 ? -18.143 -0.340 20.873 1.00 89.19 193 LEU A CA 1
ATOM 1626 C C . LEU A 1 193 ? -18.372 0.651 22.017 1.00 89.19 193 LEU A C 1
ATOM 1628 O O . LEU A 1 193 ? -18.424 1.846 21.771 1.00 89.19 193 LEU A O 1
ATOM 1632 N N . ILE A 1 194 ? -18.439 0.186 23.269 1.00 86.88 194 ILE A N 1
ATOM 1633 C CA . ILE A 1 194 ? -18.670 1.058 24.438 1.00 86.88 194 ILE A CA 1
ATOM 1634 C C . ILE A 1 194 ? -17.558 2.080 24.693 1.00 86.88 194 ILE A C 1
ATOM 1636 O O . ILE A 1 194 ? -17.686 2.925 25.572 1.00 86.88 194 ILE A O 1
ATOM 1640 N N . ARG A 1 195 ? -16.445 1.977 23.966 1.00 80.38 195 ARG A N 1
ATOM 1641 C CA . ARG A 1 195 ? -15.331 2.919 24.048 1.00 80.38 195 ARG A CA 1
ATOM 1642 C C . ARG A 1 195 ? -15.453 4.050 23.021 1.00 80.38 195 ARG A C 1
ATOM 1644 O O . ARG A 1 195 ? -14.630 4.956 23.031 1.00 80.38 195 ARG A O 1
ATOM 1651 N N . LEU A 1 196 ? -16.438 3.988 22.127 1.00 83.62 196 LEU A N 1
ATOM 1652 C CA . LEU A 1 196 ? -16.644 4.966 21.064 1.00 83.62 196 LEU A CA 1
ATOM 1653 C C . LEU A 1 196 ? -17.582 6.101 21.510 1.00 83.62 196 LEU A C 1
ATOM 1655 O O . LEU A 1 196 ? -18.390 5.911 22.423 1.00 83.62 196 LEU A O 1
ATOM 1659 N N . PRO A 1 197 ? -17.530 7.270 20.841 1.00 85.38 197 PRO A N 1
ATOM 1660 C CA . PRO A 1 197 ? -18.594 8.268 20.909 1.00 85.38 197 PRO A CA 1
ATOM 1661 C C . PRO A 1 197 ? -19.984 7.652 20.681 1.00 85.38 197 PRO A C 1
ATOM 1663 O O . PRO A 1 197 ? -20.148 6.727 19.879 1.00 85.38 197 PRO A O 1
ATOM 1666 N N . LYS A 1 198 ? -21.000 8.167 21.383 1.00 87.06 198 LYS A N 1
ATOM 1667 C CA . LYS A 1 198 ? -22.348 7.565 21.431 1.00 87.06 198 LYS A CA 1
ATOM 1668 C C . LYS A 1 198 ? -23.010 7.527 20.052 1.00 87.06 198 LYS A C 1
ATOM 1670 O O . LYS A 1 198 ? -23.707 6.572 19.724 1.00 87.06 198 LYS A O 1
ATOM 1675 N N . GLU A 1 199 ? -22.723 8.522 19.226 1.00 91.00 199 GLU A N 1
ATOM 1676 C CA . GLU A 1 199 ? -23.208 8.664 17.857 1.00 91.00 199 GLU A CA 1
ATOM 1677 C C . GLU A 1 199 ? -22.654 7.561 16.941 1.00 91.00 199 GLU A C 1
ATOM 1679 O O . GLU A 1 199 ? -23.365 7.065 16.068 1.00 91.00 199 GLU A O 1
ATOM 1684 N N . LEU A 1 200 ? -21.411 7.120 17.169 1.00 92.25 200 LEU A N 1
ATOM 1685 C CA . LEU A 1 200 ? -20.797 6.017 16.422 1.00 92.25 200 LEU A CA 1
ATOM 1686 C C . LEU A 1 200 ? -21.327 4.656 16.869 1.00 92.25 200 LEU A C 1
ATOM 1688 O O . LEU A 1 200 ? -21.498 3.751 16.051 1.00 92.25 200 LEU A O 1
ATOM 1692 N N . ILE A 1 201 ? -21.636 4.513 18.159 1.00 93.69 201 ILE A N 1
ATOM 1693 C CA . ILE A 1 201 ? -22.321 3.321 18.665 1.00 93.69 201 ILE A CA 1
ATOM 1694 C C . ILE A 1 201 ? -23.690 3.193 17.991 1.00 93.69 201 ILE A C 1
ATOM 1696 O O . ILE A 1 201 ? -24.040 2.119 17.500 1.00 93.69 201 ILE A O 1
ATOM 1700 N N . ASP A 1 202 ? -24.444 4.291 17.932 1.00 95.75 202 ASP A N 1
ATOM 1701 C CA . ASP A 1 202 ? -25.747 4.335 17.270 1.00 95.75 202 ASP A CA 1
ATOM 1702 C C . ASP A 1 202 ? -25.652 4.043 15.779 1.00 95.75 202 ASP A C 1
ATOM 1704 O O . ASP A 1 202 ? -26.468 3.281 15.265 1.00 95.75 202 ASP A O 1
ATOM 1708 N N . TYR A 1 203 ? -24.644 4.601 15.107 1.00 97.06 203 TYR A N 1
ATOM 1709 C CA . TYR A 1 203 ? -24.359 4.315 13.706 1.00 97.06 203 TYR A CA 1
ATOM 1710 C C . TYR A 1 203 ? -24.205 2.813 13.460 1.00 97.06 203 TYR A C 1
ATOM 1712 O O . TYR A 1 203 ? -24.928 2.265 12.632 1.00 97.06 203 TYR A O 1
ATOM 1720 N N . ILE A 1 204 ? -23.343 2.125 14.219 1.00 97.25 204 ILE A N 1
ATOM 1721 C CA . ILE A 1 204 ? -23.146 0.677 14.059 1.00 97.25 204 ILE A CA 1
ATOM 1722 C C . ILE A 1 204 ? -24.424 -0.096 14.388 1.00 97.25 204 ILE A C 1
ATOM 1724 O O . ILE A 1 204 ? -24.809 -0.991 13.643 1.00 97.25 204 ILE A O 1
ATOM 1728 N N . ILE A 1 205 ? -25.127 0.252 15.466 1.00 97.75 205 ILE A N 1
ATOM 1729 C CA . ILE A 1 205 ? -26.385 -0.418 15.824 1.00 97.75 205 ILE A CA 1
ATOM 1730 C C . ILE A 1 205 ? -27.422 -0.285 14.702 1.00 97.75 205 ILE A C 1
ATOM 1732 O O . ILE A 1 205 ? -28.048 -1.274 14.321 1.00 97.75 205 ILE A O 1
ATOM 1736 N N . LEU A 1 206 ? -27.602 0.919 14.161 1.00 97.69 206 LEU A N 1
ATOM 1737 C CA . LEU A 1 206 ? -28.544 1.177 13.075 1.00 97.69 206 LEU A CA 1
ATOM 1738 C C . LEU A 1 206 ? -28.107 0.522 11.766 1.00 97.69 206 LEU A C 1
ATOM 1740 O O . LEU A 1 206 ? -28.965 0.019 11.044 1.00 97.69 206 LEU A O 1
ATOM 1744 N N . HIS A 1 207 ? -26.802 0.457 11.498 1.00 97.12 207 HIS A N 1
ATOM 1745 C CA . HIS A 1 207 ? -26.223 -0.279 10.375 1.00 97.12 207 HIS A CA 1
ATOM 1746 C C . HIS A 1 207 ? -26.583 -1.770 10.447 1.00 97.12 207 HIS A C 1
ATOM 1748 O O . HIS A 1 207 ? -27.140 -2.331 9.503 1.00 97.12 207 HIS A O 1
ATOM 1754 N N . GLU A 1 208 ? -26.367 -2.407 11.600 1.00 97.25 208 GLU A N 1
ATOM 1755 C CA . GLU A 1 208 ? -26.702 -3.823 11.782 1.00 97.25 208 GLU A CA 1
ATOM 1756 C C . GLU A 1 208 ? -28.213 -4.092 11.761 1.00 97.25 208 GLU A C 1
ATOM 1758 O O . GLU A 1 208 ? -28.663 -5.126 11.256 1.00 97.25 208 GLU A O 1
ATOM 1763 N N . LEU A 1 209 ? -29.024 -3.163 12.275 1.00 97.81 209 LEU A N 1
ATOM 1764 C CA . LEU A 1 209 ? -30.480 -3.250 12.166 1.00 97.81 209 LEU A CA 1
ATOM 1765 C C . LEU A 1 209 ? -30.943 -3.075 10.714 1.00 97.81 209 LEU A C 1
ATOM 1767 O O . LEU A 1 209 ? -31.840 -3.798 10.281 1.00 97.81 209 LEU A O 1
ATOM 1771 N N . ALA A 1 210 ? -30.331 -2.183 9.932 1.00 97.06 210 ALA A N 1
ATOM 1772 C CA . ALA A 1 210 ? -30.660 -1.997 8.519 1.00 97.06 210 ALA A CA 1
ATOM 1773 C C . ALA A 1 210 ? -30.459 -3.292 7.712 1.00 97.06 210 ALA A C 1
ATOM 1775 O O . ALA A 1 210 ? -31.279 -3.608 6.842 1.00 97.06 210 ALA A O 1
ATOM 1776 N N . HIS A 1 211 ? -29.473 -4.113 8.096 1.00 96.81 211 HIS A N 1
ATOM 1777 C CA . HIS A 1 211 ? -29.246 -5.436 7.513 1.00 96.81 211 HIS A CA 1
ATOM 1778 C C . HIS A 1 211 ? -30.386 -6.444 7.725 1.00 96.81 211 HIS A C 1
ATOM 1780 O O . HIS A 1 211 ? -30.408 -7.503 7.096 1.00 96.81 211 HIS A O 1
ATOM 1786 N N . ILE A 1 212 ? -31.364 -6.156 8.587 1.00 96.31 212 ILE A N 1
ATOM 1787 C CA . ILE A 1 212 ? -32.586 -6.965 8.713 1.00 96.31 212 ILE A CA 1
ATOM 1788 C C . ILE A 1 212 ? -33.470 -6.806 7.472 1.00 96.31 212 ILE A C 1
ATOM 1790 O O . ILE A 1 212 ? -34.116 -7.768 7.059 1.00 96.31 212 ILE A O 1
ATOM 1794 N N . LYS A 1 213 ? -33.489 -5.609 6.871 1.00 94.69 213 LYS A N 1
ATOM 1795 C CA . LYS A 1 213 ? -34.283 -5.308 5.674 1.00 94.69 213 LYS A CA 1
ATOM 1796 C C . LYS A 1 213 ? -33.512 -5.580 4.386 1.00 94.69 213 LYS A C 1
ATOM 1798 O O . LYS A 1 213 ? -34.096 -6.104 3.446 1.00 94.69 213 LYS A O 1
ATOM 1803 N N . GLU A 1 214 ? -32.224 -5.241 4.354 1.00 93.25 214 GLU A N 1
ATOM 1804 C CA . GLU A 1 214 ? -31.371 -5.400 3.173 1.00 93.25 214 GLU A CA 1
ATOM 1805 C C . GLU A 1 214 ? -30.007 -5.988 3.569 1.00 93.25 214 GLU A C 1
ATOM 1807 O O . GLU A 1 214 ? -29.200 -5.340 4.229 1.00 93.25 214 GLU A O 1
ATOM 1812 N N . LYS A 1 215 ? -29.745 -7.247 3.201 1.00 90.38 215 LYS A N 1
ATOM 1813 C CA . LYS A 1 215 ? -28.597 -8.014 3.725 1.00 90.38 215 LYS A CA 1
ATOM 1814 C C . LYS A 1 215 ? -27.243 -7.586 3.163 1.00 90.38 215 LYS A C 1
ATOM 1816 O O . LYS A 1 215 ? -26.238 -7.810 3.826 1.00 90.38 215 LYS A O 1
ATOM 1821 N N . ASN A 1 216 ? -27.223 -6.979 1.982 1.00 85.31 216 ASN A N 1
ATOM 1822 C CA . ASN A 1 216 ? -26.000 -6.571 1.296 1.00 85.31 216 ASN A CA 1
ATOM 1823 C C . ASN A 1 216 ? -25.903 -5.043 1.258 1.00 85.31 216 ASN A C 1
ATOM 1825 O O . ASN A 1 216 ? -26.928 -4.368 1.233 1.00 85.31 216 ASN A O 1
ATOM 1829 N N . HIS A 1 217 ? -24.698 -4.485 1.165 1.00 89.50 217 HIS A N 1
ATOM 1830 C CA . HIS A 1 217 ? -24.451 -3.036 1.069 1.00 89.50 217 HIS A CA 1
ATOM 1831 C C . HIS A 1 217 ? -24.773 -2.450 -0.320 1.00 89.50 217 HIS A C 1
ATOM 1833 O O . HIS A 1 217 ? -23.969 -1.755 -0.928 1.00 89.50 217 HIS A O 1
ATOM 1839 N N . SER A 1 218 ? -25.955 -2.750 -0.858 1.00 90.12 218 SER A N 1
ATOM 1840 C CA . SER A 1 218 ? -26.424 -2.200 -2.136 1.00 90.12 218 SER A CA 1
ATOM 1841 C C . SER A 1 218 ? -26.861 -0.732 -2.000 1.00 90.12 218 SER A C 1
ATOM 1843 O O . SER A 1 218 ? -27.051 -0.234 -0.892 1.00 90.12 218 SER A O 1
ATOM 1845 N N . SER A 1 219 ? -27.127 -0.037 -3.115 1.00 91.38 219 SER A N 1
ATOM 1846 C CA . SER A 1 219 ? -27.733 1.312 -3.072 1.00 91.38 219 SER A CA 1
ATOM 1847 C C . SER A 1 219 ? -28.983 1.345 -2.185 1.00 91.38 219 SER A C 1
ATOM 1849 O O . SER A 1 219 ? -29.127 2.231 -1.351 1.00 91.38 219 SER A O 1
ATOM 1851 N N . LYS A 1 220 ? -29.831 0.308 -2.270 1.00 92.81 220 LYS A N 1
ATOM 1852 C CA . LYS A 1 220 ? -31.056 0.190 -1.463 1.00 92.81 220 LYS A CA 1
ATOM 1853 C C . LYS A 1 220 ? -30.773 0.132 0.039 1.00 92.81 220 LYS A C 1
ATOM 1855 O O . LYS A 1 220 ? -31.588 0.613 0.825 1.00 92.81 220 LYS A O 1
ATOM 1860 N N . PHE A 1 221 ? -29.644 -0.455 0.437 1.00 95.44 221 PHE A N 1
ATOM 1861 C CA . PHE A 1 221 ? -29.213 -0.480 1.831 1.00 95.44 221 PHE A CA 1
ATOM 1862 C C . PHE A 1 221 ? -28.884 0.927 2.315 1.00 95.44 221 PHE A C 1
ATOM 1864 O O . PHE A 1 221 ? -29.426 1.353 3.331 1.00 95.44 221 PHE A O 1
ATOM 1871 N N . TYR A 1 222 ? -28.048 1.658 1.576 1.00 92.88 222 TYR A N 1
ATOM 1872 C CA . TYR A 1 222 ? -27.648 3.013 1.956 1.00 92.88 222 TYR A CA 1
ATOM 1873 C C . TYR A 1 222 ? -28.814 4.001 1.900 1.00 92.88 222 TYR A C 1
ATOM 1875 O O . TYR A 1 222 ? -28.931 4.842 2.788 1.00 92.88 222 TYR A O 1
ATOM 1883 N N . ASP A 1 223 ? -29.721 3.852 0.933 1.00 94.12 223 ASP A N 1
ATOM 1884 C CA . ASP A 1 223 ? -30.955 4.636 0.868 1.00 94.12 223 ASP A CA 1
ATOM 1885 C C . ASP A 1 223 ? -31.805 4.397 2.122 1.00 94.12 223 ASP A C 1
ATOM 1887 O O . ASP A 1 223 ? -32.254 5.342 2.770 1.00 94.12 223 ASP A O 1
ATOM 1891 N N . PHE A 1 224 ? -31.973 3.131 2.525 1.00 95.75 224 PHE A N 1
ATOM 1892 C CA . PHE A 1 224 ? -32.715 2.789 3.733 1.00 95.75 224 PHE A CA 1
ATOM 1893 C C . PHE A 1 224 ? -32.010 3.269 5.007 1.00 95.75 224 PHE A C 1
ATOM 1895 O O . PHE A 1 224 ? -32.657 3.885 5.854 1.00 95.75 224 PHE A O 1
ATOM 1902 N N . LEU A 1 225 ? -30.700 3.055 5.141 1.00 96.38 225 LEU A N 1
ATOM 1903 C CA . LEU A 1 225 ? -29.918 3.545 6.276 1.00 96.38 225 LEU A CA 1
ATOM 1904 C C . LEU A 1 225 ? -29.999 5.073 6.376 1.00 96.38 225 LEU A C 1
ATOM 1906 O O . LEU A 1 225 ? -30.181 5.595 7.471 1.00 96.38 225 LEU A O 1
ATOM 1910 N N . GLY A 1 226 ? -29.981 5.780 5.243 1.00 94.69 226 GLY A N 1
ATOM 1911 C CA . GLY A 1 226 ? -30.188 7.226 5.164 1.00 94.69 226 GLY A CA 1
ATOM 1912 C C . GLY A 1 226 ? -31.545 7.688 5.694 1.00 94.69 226 GLY A C 1
ATOM 1913 O O . GLY A 1 226 ? -31.621 8.756 6.298 1.00 94.69 226 GLY A O 1
ATOM 1914 N N . THR A 1 227 ? -32.599 6.871 5.568 1.00 95.31 227 THR A N 1
ATOM 1915 C CA . THR A 1 227 ? -33.897 7.173 6.204 1.00 95.31 227 THR A CA 1
ATOM 1916 C C . THR A 1 227 ? -33.871 7.037 7.728 1.00 95.31 227 THR A C 1
ATOM 1918 O O . THR A 1 227 ? -34.641 7.709 8.412 1.00 95.31 227 THR A O 1
ATOM 1921 N N . LEU A 1 228 ? -33.000 6.179 8.270 1.00 94.25 228 LEU A N 1
ATOM 1922 C CA . LEU A 1 228 ? -32.858 5.966 9.715 1.00 94.25 228 LEU A CA 1
ATOM 1923 C C . LEU A 1 228 ? -31.872 6.959 10.344 1.00 94.25 228 LEU A C 1
ATOM 1925 O O . LEU A 1 228 ? -32.059 7.381 11.485 1.00 94.25 228 LEU A O 1
ATOM 1929 N N . LEU A 1 229 ? -30.822 7.304 9.597 1.00 94.06 229 LEU A N 1
ATOM 1930 C CA . LEU A 1 229 ? -29.691 8.111 10.030 1.00 94.06 229 LEU A CA 1
ATOM 1931 C C . LEU A 1 229 ? -29.165 8.956 8.851 1.00 94.06 229 LEU A C 1
ATOM 1933 O O . LEU A 1 229 ? -28.288 8.516 8.100 1.00 94.06 229 LEU A O 1
ATOM 1937 N N . PRO A 1 230 ? -29.686 10.182 8.663 1.00 93.31 230 PRO A N 1
ATOM 1938 C CA . PRO A 1 230 ? -29.340 11.019 7.512 1.00 93.31 230 PRO A CA 1
ATOM 1939 C C . PRO A 1 230 ? -27.839 11.317 7.375 1.00 93.31 230 PRO A C 1
ATOM 1941 O O . PRO A 1 230 ? -27.310 11.309 6.267 1.00 93.31 230 PRO A O 1
ATOM 1944 N N . ASN A 1 231 ? -27.125 11.492 8.490 1.00 91.62 231 ASN A N 1
ATOM 1945 C CA . ASN A 1 231 ? -25.683 11.755 8.525 1.00 91.62 231 ASN A CA 1
ATOM 1946 C C . ASN A 1 231 ? -24.811 10.478 8.552 1.00 91.62 231 ASN A C 1
ATOM 1948 O O . ASN A 1 231 ? -23.631 10.544 8.898 1.00 91.62 231 ASN A O 1
ATOM 1952 N N . HIS A 1 232 ? -25.346 9.307 8.177 1.00 90.12 232 HIS A N 1
ATOM 1953 C CA . HIS A 1 232 ? -24.613 8.029 8.207 1.00 90.12 232 HIS A CA 1
ATOM 1954 C C . HIS A 1 232 ? -23.282 8.055 7.438 1.00 90.12 232 HIS A C 1
ATOM 1956 O O . HIS A 1 232 ? -22.344 7.367 7.826 1.00 90.12 232 HIS A O 1
ATOM 1962 N N . ARG A 1 233 ? -23.162 8.857 6.370 1.00 88.69 233 ARG A N 1
ATOM 1963 C CA . ARG A 1 233 ? -21.916 8.987 5.594 1.00 88.69 233 ARG A CA 1
ATOM 1964 C C . ARG A 1 233 ? -20.800 9.656 6.396 1.00 88.69 233 ARG A C 1
ATOM 1966 O O . ARG A 1 233 ? -19.661 9.206 6.340 1.00 88.69 233 ARG A O 1
ATOM 1973 N N . GLU A 1 234 ? -21.121 10.700 7.156 1.00 89.12 234 GLU A N 1
ATOM 1974 C CA . GLU A 1 234 ? -20.164 11.392 8.032 1.00 89.12 234 GLU A CA 1
ATOM 1975 C C . GLU A 1 234 ? -19.730 10.478 9.178 1.00 89.12 234 GLU A C 1
ATOM 1977 O O . GLU A 1 234 ? -18.539 10.329 9.439 1.00 89.12 234 GLU A O 1
ATOM 1982 N N . LEU A 1 235 ? -20.689 9.783 9.795 1.00 88.88 235 LEU A N 1
ATOM 1983 C CA . LEU A 1 235 ? -20.418 8.825 10.867 1.00 88.88 235 LEU A CA 1
ATOM 1984 C C . LEU A 1 235 ? -19.606 7.626 10.365 1.00 88.88 235 LEU A C 1
ATOM 1986 O O . LEU A 1 235 ? -18.707 7.171 11.063 1.00 88.88 235 LEU A O 1
ATOM 1990 N N . SER A 1 236 ? -19.845 7.161 9.135 1.00 87.62 236 SER A N 1
ATOM 1991 C CA . SER A 1 236 ? -19.020 6.130 8.502 1.00 87.62 236 SER A CA 1
ATOM 1992 C C . SER A 1 236 ? -17.577 6.587 8.306 1.00 87.62 236 SER A C 1
ATOM 1994 O O . SER A 1 236 ? -16.668 5.782 8.501 1.00 87.62 236 SER A O 1
ATOM 1996 N N . LYS A 1 237 ? -17.352 7.847 7.908 1.00 82.69 237 LYS A N 1
ATOM 1997 C CA . LYS A 1 237 ? -16.002 8.416 7.774 1.00 82.69 237 LYS A CA 1
ATOM 1998 C C . LYS A 1 237 ? -15.316 8.512 9.133 1.00 82.69 237 LYS A C 1
ATOM 2000 O O . LYS A 1 237 ? -14.184 8.067 9.276 1.00 82.69 237 LYS A O 1
ATOM 2005 N N . GLU A 1 238 ? -16.022 9.014 10.142 1.00 82.62 238 GLU A N 1
ATOM 2006 C CA . GLU A 1 238 ? -15.514 9.101 11.512 1.00 82.62 238 GLU A CA 1
ATOM 2007 C C . GLU A 1 238 ? -15.190 7.709 12.085 1.00 82.62 238 GLU A C 1
ATOM 2009 O O . GLU A 1 238 ? -14.140 7.516 12.692 1.00 82.62 238 GLU A O 1
ATOM 2014 N N . MET A 1 239 ? -16.018 6.698 11.806 1.00 84.31 239 MET A N 1
ATOM 2015 C CA . MET A 1 239 ? -15.806 5.320 12.257 1.00 84.31 239 MET A CA 1
ATOM 2016 C C . MET A 1 239 ? -14.483 4.714 11.753 1.00 84.31 239 MET A C 1
ATOM 2018 O O . MET A 1 239 ? -13.872 3.917 12.465 1.00 84.31 239 MET A O 1
ATOM 2022 N N . LYS A 1 240 ? -13.996 5.117 10.566 1.00 80.19 240 LYS A N 1
ATOM 2023 C CA . LYS A 1 240 ? -12.716 4.650 9.989 1.00 80.19 240 LYS A CA 1
ATOM 2024 C C . LYS A 1 240 ? -11.480 5.079 10.793 1.00 80.19 240 LYS A C 1
ATOM 2026 O O . LYS A 1 240 ? -10.386 4.564 10.541 1.00 80.19 240 LYS A O 1
ATOM 2031 N N . LYS A 1 241 ? -11.636 5.999 11.753 1.00 77.12 241 LYS A N 1
ATOM 2032 C CA . LYS A 1 241 ? -10.578 6.425 12.685 1.00 77.12 241 LYS A CA 1
ATOM 2033 C C . LYS A 1 241 ? -10.389 5.456 13.856 1.00 77.12 241 LYS A C 1
ATOM 2035 O O . LYS A 1 241 ? -9.392 5.541 14.567 1.00 77.12 241 LYS A O 1
ATOM 2040 N N . TYR A 1 242 ? -11.317 4.518 14.051 1.00 79.00 242 TYR A N 1
ATOM 2041 C CA . TYR A 1 242 ? -11.323 3.598 15.185 1.00 79.00 242 TYR A CA 1
ATOM 2042 C C . TYR A 1 242 ? -11.096 2.155 14.719 1.00 79.00 242 TYR A C 1
ATOM 2044 O O . TYR A 1 242 ? -11.623 1.723 13.695 1.00 79.00 242 TYR A O 1
ATOM 2052 N N . SER A 1 243 ? -10.373 1.363 15.519 1.00 79.25 243 SER A N 1
ATOM 2053 C CA . SER A 1 243 ? -10.200 -0.081 15.299 1.00 79.25 243 SER A CA 1
ATOM 2054 C C . SER A 1 243 ? -10.482 -0.877 16.579 1.00 79.25 243 SER A C 1
ATOM 2056 O O . SER A 1 243 ? -10.037 -0.454 17.651 1.00 79.25 243 SER A O 1
ATOM 2058 N N . PRO A 1 244 ? -11.154 -2.046 16.499 1.00 74.06 244 PRO A N 1
ATOM 2059 C CA . PRO A 1 244 ? -11.328 -2.924 17.653 1.00 74.06 244 PRO A CA 1
ATOM 2060 C C . PRO A 1 244 ? -10.003 -3.445 18.226 1.00 74.06 244 PRO A C 1
ATOM 2062 O O . PRO A 1 244 ? -9.956 -3.810 19.396 1.00 74.06 244 PRO A O 1
ATOM 2065 N N . ASP A 1 245 ? -8.934 -3.489 17.419 1.00 65.25 245 ASP A N 1
ATOM 2066 C CA . ASP A 1 245 ? -7.640 -4.059 17.816 1.00 65.25 245 ASP A CA 1
ATOM 2067 C C . ASP A 1 245 ? -6.762 -3.099 18.637 1.00 65.25 245 ASP A C 1
ATOM 2069 O O . ASP A 1 245 ? -5.854 -3.536 19.344 1.00 65.25 245 ASP A O 1
ATOM 2073 N N . LYS A 1 246 ? -7.035 -1.786 18.593 1.00 59.34 246 LYS A N 1
ATOM 2074 C CA . LYS A 1 246 ? -6.270 -0.781 19.348 1.00 59.34 246 LYS A CA 1
ATOM 2075 C C . LYS A 1 246 ? -6.780 -0.734 20.794 1.00 59.34 246 LYS A C 1
ATOM 2077 O O . LYS A 1 246 ? -7.755 -0.065 21.158 1.00 59.34 246 LYS A O 1
ATOM 2082 N N . PHE A 1 247 ? -6.139 -1.538 21.637 1.00 51.09 247 PHE A N 1
ATOM 2083 C CA . PHE A 1 247 ? -6.573 -1.802 23.008 1.00 51.09 247 PHE A CA 1
ATOM 2084 C C . PHE A 1 247 ? -6.416 -0.586 23.942 1.00 51.09 247 PHE A C 1
ATOM 2086 O O . PHE A 1 247 ? -7.136 -0.518 24.934 1.00 51.09 247 PHE A O 1
ATOM 2093 N N . LEU A 1 248 ? -5.565 0.400 23.609 1.00 45.66 248 LEU A N 1
ATOM 2094 C CA . LEU A 1 24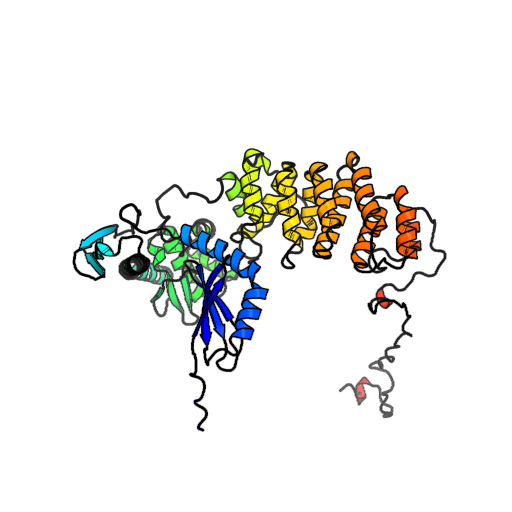8 ? -5.118 1.431 24.565 1.00 45.66 248 LEU A CA 1
ATOM 2095 C C . LEU A 1 248 ? -5.209 2.900 24.116 1.00 45.66 248 LEU A C 1
ATOM 2097 O O . LEU A 1 248 ? -5.133 3.781 24.962 1.00 45.66 248 LEU A O 1
ATOM 2101 N N . SER A 1 249 ? -5.467 3.208 22.848 1.00 38.50 249 SER A N 1
ATOM 2102 C CA . SER A 1 249 ? -5.477 4.597 22.357 1.00 38.50 249 SER A CA 1
ATOM 2103 C C . SER A 1 249 ? -6.887 5.170 22.211 1.00 38.50 249 SER A C 1
ATOM 2105 O O . SER A 1 249 ? -7.346 5.476 21.115 1.00 38.50 249 SER A O 1
ATOM 2107 N N . ILE A 1 250 ? -7.599 5.313 23.332 1.00 39.66 250 ILE A N 1
ATOM 2108 C CA . ILE A 1 250 ? -8.765 6.211 23.392 1.00 39.66 250 ILE A CA 1
ATOM 2109 C C . ILE A 1 250 ? -8.574 7.145 24.584 1.00 39.66 250 ILE A C 1
ATOM 2111 O O . ILE A 1 250 ? -9.313 7.112 25.565 1.00 39.66 250 ILE A O 1
ATOM 2115 N N . GLU A 1 251 ? -7.549 7.989 24.493 1.00 36.72 251 GLU A N 1
ATOM 2116 C CA . GLU A 1 251 ? -7.645 9.307 25.103 1.00 36.72 251 GLU A CA 1
ATOM 2117 C C . GLU A 1 251 ? -8.481 10.192 24.183 1.00 36.72 251 GLU A C 1
ATOM 2119 O O . GLU A 1 251 ? -8.280 10.248 22.968 1.00 36.72 251 GLU A O 1
ATOM 2124 N N . LYS A 1 252 ? -9.466 10.868 24.777 1.00 35.53 252 LYS A N 1
ATOM 2125 C CA . LYS A 1 252 ? -10.185 11.958 24.128 1.00 35.53 252 LYS A CA 1
ATOM 2126 C C . LYS A 1 252 ? -9.162 12.988 23.646 1.00 35.53 252 LYS A C 1
ATOM 2128 O O . LYS A 1 252 ? -8.592 13.693 24.465 1.00 35.53 252 LYS A O 1
ATOM 2133 N N . GLY A 1 253 ? -9.011 13.087 22.328 1.00 37.22 253 GLY A N 1
ATOM 2134 C CA . GLY A 1 253 ? -8.416 14.236 21.657 1.00 37.22 253 GLY A CA 1
ATOM 2135 C C . GLY A 1 253 ? -6.923 14.426 21.901 1.00 37.22 253 GLY A C 1
ATOM 2136 O O . GLY A 1 253 ? -6.559 15.414 22.510 1.00 37.22 253 GLY A O 1
ATOM 2137 N N . VAL A 1 254 ? -6.097 13.494 21.429 1.00 35.56 254 VAL A N 1
ATOM 2138 C CA . VAL A 1 254 ? -5.008 13.697 20.451 1.00 35.56 254 VAL A CA 1
ATOM 2139 C C . VAL A 1 254 ? -4.609 12.278 20.031 1.00 35.56 254 VAL A C 1
ATOM 2141 O O . VAL A 1 254 ? -4.019 11.530 20.805 1.00 35.56 254 VAL A O 1
ATOM 2144 N N . LEU A 1 255 ? -4.999 11.858 18.825 1.00 38.03 255 LEU A N 1
ATOM 2145 C CA . LEU A 1 255 ? -4.405 10.674 18.206 1.00 38.03 255 LEU A CA 1
ATOM 2146 C C . LEU A 1 255 ? -2.936 11.018 17.955 1.00 38.03 255 LEU A C 1
ATOM 2148 O O . LEU A 1 255 ? -2.669 12.016 17.289 1.00 38.03 255 LEU A O 1
ATOM 2152 N N . SER A 1 256 ? -1.991 10.187 18.406 1.00 37.38 256 SER A N 1
ATOM 2153 C CA . SER A 1 256 ? -0.724 10.114 17.680 1.00 37.38 256 SER A CA 1
ATOM 2154 C C . SER A 1 256 ? -1.074 9.502 16.325 1.00 37.38 256 SER A C 1
ATOM 2156 O O . SER A 1 256 ? -1.181 8.280 16.172 1.00 37.38 256 SER A O 1
ATOM 2158 N N . MET A 1 257 ? -1.413 10.356 15.366 1.00 53.19 257 MET A N 1
ATOM 2159 C CA . MET A 1 257 ? -1.519 9.937 13.983 1.00 53.19 257 MET A CA 1
ATOM 2160 C C . MET A 1 257 ? -0.160 9.329 13.605 1.00 53.19 257 MET A C 1
ATOM 2162 O O . MET A 1 257 ? 0.878 9.856 14.003 1.00 53.19 257 MET A O 1
ATOM 2166 N N . LYS A 1 258 ? -0.167 8.163 12.940 1.00 69.50 258 LYS A N 1
ATOM 2167 C CA . LYS A 1 258 ? 1.078 7.500 12.506 1.00 69.50 258 LYS A CA 1
ATOM 2168 C C . LYS A 1 258 ? 1.906 8.445 11.633 1.00 69.50 258 LYS A C 1
ATOM 2170 O O . LYS A 1 258 ? 3.123 8.459 11.742 1.00 69.50 258 LYS A O 1
ATOM 2175 N N . TYR A 1 259 ? 1.197 9.235 10.837 1.00 79.12 259 TYR A N 1
ATOM 2176 C CA . TYR A 1 259 ? 1.728 10.296 10.008 1.00 79.12 259 TYR A CA 1
ATOM 2177 C C . TYR A 1 259 ? 1.138 11.641 10.426 1.00 79.12 259 TYR A C 1
ATOM 2179 O O . TYR A 1 259 ? 0.097 11.692 11.081 1.00 79.12 259 TYR A O 1
ATOM 2187 N N . SER A 1 260 ? 1.776 12.733 10.040 1.00 79.38 260 SER A N 1
ATOM 2188 C CA . SER A 1 260 ? 1.323 14.094 10.275 1.00 79.38 260 SER A CA 1
ATOM 2189 C C . SER A 1 260 ? -0.068 14.332 9.682 1.00 79.38 260 SER A C 1
ATOM 2191 O O . SER A 1 260 ? -0.515 13.644 8.759 1.00 79.38 260 SER A O 1
ATOM 2193 N N . GLU A 1 261 ? -0.765 15.357 10.178 1.00 77.12 261 GLU A N 1
ATOM 2194 C CA . GLU A 1 261 ? -2.084 15.739 9.655 1.00 77.12 261 GLU A CA 1
ATOM 2195 C C . GLU A 1 261 ? -2.065 15.988 8.138 1.00 77.12 261 GLU A C 1
ATOM 2197 O O . GLU A 1 261 ? -3.059 15.728 7.461 1.00 77.12 261 GLU A O 1
ATOM 2202 N N . ASN A 1 262 ? -0.942 16.458 7.587 1.00 82.06 262 ASN A N 1
ATOM 2203 C CA . ASN A 1 262 ? -0.800 16.692 6.153 1.00 82.06 262 ASN A CA 1
ATOM 2204 C C . ASN A 1 262 ? -0.785 15.385 5.357 1.00 82.06 262 ASN A C 1
ATOM 2206 O O . ASN A 1 262 ? -1.502 15.276 4.365 1.00 82.06 262 ASN A O 1
ATOM 2210 N N . ILE A 1 263 ? -0.037 14.382 5.818 1.00 86.06 263 ILE A N 1
ATOM 2211 C CA . ILE A 1 263 ? 0.011 13.062 5.179 1.00 86.06 263 ILE A CA 1
ATOM 2212 C C . ILE A 1 263 ? -1.316 12.326 5.341 1.00 86.06 263 ILE A C 1
ATOM 2214 O O . ILE A 1 263 ? -1.803 11.705 4.398 1.00 86.06 263 ILE A O 1
ATOM 2218 N N . MET A 1 264 ? -1.954 12.443 6.509 1.00 82.62 264 MET A N 1
ATOM 2219 C CA . MET A 1 264 ? -3.236 11.788 6.763 1.00 82.62 264 MET A CA 1
ATOM 2220 C C . MET A 1 264 ? -4.326 12.239 5.784 1.00 82.62 264 MET A C 1
ATOM 2222 O O . MET A 1 264 ? -5.120 11.398 5.362 1.00 82.62 264 MET A O 1
ATOM 2226 N N . LYS A 1 265 ? -4.322 13.506 5.336 1.00 84.38 265 LYS A N 1
ATOM 2227 C CA . LYS A 1 265 ? -5.247 13.992 4.292 1.00 84.38 265 LYS A CA 1
ATOM 2228 C C . LYS A 1 265 ? -5.164 13.164 3.009 1.00 84.38 265 LYS A C 1
ATOM 2230 O O . LYS A 1 265 ? -6.192 12.948 2.379 1.00 84.38 265 LYS A O 1
ATOM 2235 N N . LEU A 1 266 ? -3.978 12.677 2.632 1.00 86.25 266 LEU A N 1
ATOM 2236 C CA . LEU A 1 266 ? -3.793 11.888 1.407 1.00 86.25 266 LEU A CA 1
ATOM 2237 C C . LEU A 1 266 ? -4.574 10.572 1.452 1.00 86.25 266 LEU A C 1
ATOM 2239 O O . LEU A 1 266 ? -5.132 10.146 0.448 1.00 86.25 266 LEU A O 1
ATOM 2243 N N . THR A 1 267 ? -4.683 9.974 2.639 1.00 78.94 267 THR A N 1
ATOM 2244 C CA . THR A 1 267 ? -5.415 8.717 2.873 1.00 78.94 267 THR A CA 1
ATOM 2245 C C . THR A 1 267 ? -6.941 8.892 2.862 1.00 78.94 267 THR A C 1
ATOM 2247 O O . THR A 1 267 ? -7.688 7.918 2.948 1.00 78.94 267 THR A O 1
ATOM 2250 N N . GLU A 1 268 ? -7.421 10.136 2.760 1.00 79.94 268 GLU A N 1
ATOM 2251 C CA . GLU A 1 268 ? -8.843 10.493 2.747 1.00 79.94 268 GLU A CA 1
ATOM 2252 C C . GLU A 1 268 ? -9.346 10.932 1.358 1.00 79.94 268 GLU A C 1
ATOM 2254 O O . GLU A 1 268 ? -10.560 11.069 1.177 1.00 79.94 268 GLU A O 1
ATOM 2259 N N . LEU A 1 269 ? -8.445 11.145 0.388 1.00 77.56 269 LEU A N 1
ATOM 2260 C CA . LEU A 1 269 ? -8.766 11.651 -0.956 1.00 77.56 269 LEU A CA 1
ATOM 2261 C C . LEU A 1 269 ? -9.486 10.616 -1.837 1.00 77.56 269 LEU A C 1
ATOM 2263 O O . LEU A 1 269 ? -10.332 10.995 -2.646 1.00 77.56 269 LEU A O 1
ATOM 2267 N N . GLY A 1 270 ? -9.216 9.326 -1.622 1.00 82.50 270 GLY A N 1
ATOM 2268 C CA . GLY A 1 270 ? -9.754 8.232 -2.433 1.00 82.50 270 GLY A CA 1
ATOM 2269 C C . GLY A 1 270 ? -9.062 8.079 -3.776 1.00 82.50 270 GLY A C 1
ATOM 2270 O O . GLY A 1 270 ? -7.918 8.478 -3.914 1.00 82.50 270 GLY A O 1
ATOM 2271 N N . GLU A 1 271 ? -9.726 7.442 -4.737 1.00 84.75 271 GLU A N 1
ATOM 2272 C CA . GLU A 1 271 ? -9.120 7.142 -6.038 1.00 84.75 271 GLU A CA 1
ATOM 2273 C C . GLU A 1 271 ? -8.676 8.428 -6.758 1.00 84.75 271 GLU A C 1
ATOM 2275 O O . GLU A 1 271 ? -9.484 9.355 -6.912 1.00 84.75 271 GLU A O 1
ATOM 2280 N N . PRO A 1 272 ? -7.406 8.520 -7.190 1.00 83.94 272 PRO A N 1
ATOM 2281 C CA . PRO A 1 272 ? -6.896 9.721 -7.817 1.00 83.94 272 PRO A CA 1
ATOM 2282 C C . PRO A 1 272 ? -7.319 9.808 -9.294 1.00 83.94 272 PRO A C 1
ATOM 2284 O O . PRO A 1 272 ? -7.316 8.823 -10.027 1.00 83.94 272 PRO A O 1
ATOM 2287 N N . ASP A 1 273 ? -7.631 11.015 -9.778 1.00 85.44 273 ASP A N 1
ATOM 2288 C CA . ASP A 1 273 ? -7.934 11.238 -11.201 1.00 85.44 273 ASP A CA 1
ATOM 2289 C C . ASP A 1 273 ? -6.683 10.953 -12.054 1.00 85.44 273 ASP A C 1
ATOM 2291 O O . ASP A 1 273 ? -5.600 11.491 -11.791 1.00 85.44 273 ASP A O 1
ATOM 2295 N N . THR A 1 274 ? -6.817 10.091 -13.064 1.00 79.00 274 THR A N 1
ATOM 2296 C CA . THR A 1 274 ? -5.717 9.642 -13.938 1.00 79.00 274 THR A CA 1
ATOM 2297 C C . THR A 1 274 ? -5.237 10.715 -14.916 1.00 79.00 274 THR A C 1
ATOM 2299 O O . THR A 1 274 ? -4.108 10.659 -15.390 1.00 79.00 274 THR A O 1
ATOM 2302 N N . LYS A 1 275 ? -6.064 11.723 -15.215 1.00 80.25 275 LYS A N 1
ATOM 2303 C CA . LYS A 1 275 ? -5.761 12.798 -16.175 1.00 80.25 275 LYS A CA 1
ATOM 2304 C C . LYS A 1 275 ? -5.386 14.107 -15.493 1.00 80.25 275 LYS A C 1
ATOM 2306 O O . LYS A 1 275 ? -4.555 14.847 -16.011 1.00 80.25 275 LYS A O 1
ATOM 2311 N N . ASN A 1 276 ? -6.007 14.409 -14.356 1.00 84.56 276 ASN A N 1
ATOM 2312 C CA . ASN A 1 276 ? -5.873 15.688 -13.666 1.00 84.56 276 ASN A CA 1
ATOM 2313 C C . ASN A 1 276 ? -5.248 15.485 -12.285 1.00 84.56 276 ASN A C 1
ATOM 2315 O O . ASN A 1 276 ? -5.945 15.311 -11.285 1.00 84.56 276 ASN A O 1
ATOM 2319 N N . TRP A 1 277 ? -3.917 15.517 -12.217 1.00 89.56 277 TRP A N 1
ATOM 2320 C CA . TRP A 1 277 ? -3.212 15.346 -10.950 1.00 89.56 277 TRP A CA 1
ATOM 2321 C C . TRP A 1 277 ? -3.444 16.552 -10.033 1.00 89.56 277 TRP A C 1
ATOM 2323 O O . TRP A 1 277 ? -3.259 17.702 -10.434 1.00 89.56 277 TRP A O 1
ATOM 2333 N N . LEU A 1 278 ? -3.828 16.281 -8.783 1.00 89.56 278 LEU A N 1
ATOM 2334 C CA . LEU A 1 278 ? -3.966 17.300 -7.742 1.00 89.56 278 LEU A CA 1
ATOM 2335 C C . LEU A 1 278 ? -2.636 18.026 -7.512 1.00 89.56 278 LEU A C 1
ATOM 2337 O O . LEU A 1 278 ? -1.578 17.404 -7.527 1.00 89.56 278 LEU A O 1
ATOM 2341 N N . SER A 1 279 ? -2.690 19.325 -7.217 1.00 92.06 279 SER A N 1
ATOM 2342 C CA . SER A 1 279 ? -1.550 20.045 -6.640 1.00 92.06 279 SER A CA 1
ATOM 2343 C C . SER A 1 279 ? -1.448 19.681 -5.160 1.00 92.06 279 SER A C 1
ATOM 2345 O O . SER A 1 279 ? -2.224 20.164 -4.335 1.00 92.06 279 SER A O 1
ATOM 2347 N N . TYR A 1 280 ? -0.495 18.822 -4.792 1.00 93.25 280 TYR A N 1
ATOM 2348 C CA . TYR A 1 280 ? -0.346 18.394 -3.392 1.00 93.25 280 TYR A CA 1
ATOM 2349 C C . TYR A 1 280 ? 0.153 19.526 -2.491 1.00 93.25 280 TYR A C 1
ATOM 2351 O O . TYR A 1 280 ? -0.144 19.551 -1.295 1.00 93.25 280 TYR A O 1
ATOM 2359 N N . LYS A 1 281 ? 0.817 20.530 -3.074 1.00 91.62 281 LYS A N 1
ATOM 2360 C CA . LYS A 1 281 ? 1.156 21.779 -2.386 1.00 91.62 281 LYS A CA 1
ATOM 2361 C C . LYS A 1 281 ? -0.088 22.488 -1.840 1.00 91.62 281 LYS A C 1
ATOM 2363 O O . LYS A 1 281 ? -0.028 23.051 -0.748 1.00 91.62 281 LYS A O 1
ATOM 2368 N N . ASP A 1 282 ? -1.218 22.417 -2.546 1.00 89.50 282 ASP A N 1
ATOM 2369 C CA . ASP A 1 282 ? -2.473 23.055 -2.123 1.00 89.50 282 ASP A CA 1
ATOM 2370 C C . ASP A 1 282 ? -3.089 22.350 -0.901 1.00 89.50 282 ASP A C 1
ATOM 2372 O O . ASP A 1 282 ? -3.875 22.944 -0.164 1.00 89.50 282 ASP A O 1
ATOM 2376 N N . LEU A 1 283 ? -2.684 21.103 -0.634 1.00 85.19 283 LEU A N 1
ATOM 2377 C CA . LEU A 1 283 ? -3.055 20.342 0.564 1.00 85.19 283 LEU A CA 1
ATOM 2378 C C . LEU A 1 283 ? -2.127 20.610 1.762 1.00 85.19 283 LEU A C 1
ATOM 2380 O O . LEU A 1 283 ? -2.371 20.099 2.862 1.00 85.19 283 LEU A O 1
ATOM 2384 N N . GLY A 1 284 ? -1.099 21.441 1.566 1.00 90.12 284 GLY A N 1
ATOM 2385 C CA . GLY A 1 284 ? -0.082 21.763 2.563 1.00 90.12 284 GLY A CA 1
ATOM 2386 C C . GLY A 1 284 ? 1.118 20.819 2.556 1.00 90.12 284 GLY A C 1
ATOM 2387 O O . GLY A 1 284 ? 1.895 20.861 3.502 1.00 90.12 284 GLY A O 1
ATOM 2388 N N . ILE A 1 285 ? 1.274 19.985 1.521 1.00 94.44 285 ILE A N 1
ATOM 2389 C CA . ILE A 1 285 ? 2.426 19.088 1.383 1.00 94.44 285 ILE A CA 1
ATOM 2390 C C . ILE A 1 285 ? 3.658 19.882 0.938 1.00 94.44 285 ILE A C 1
ATOM 2392 O O . ILE A 1 285 ? 3.617 20.667 -0.014 1.00 94.44 285 ILE A O 1
ATOM 2396 N N . THR A 1 286 ? 4.769 19.666 1.632 1.00 94.62 286 THR A N 1
ATOM 2397 C CA . THR A 1 286 ? 6.039 20.369 1.459 1.00 94.62 286 THR A CA 1
ATOM 2398 C C . THR A 1 286 ? 7.221 19.401 1.479 1.00 94.62 286 THR A C 1
ATOM 2400 O O . THR A 1 286 ? 7.081 18.214 1.757 1.00 94.62 286 THR A O 1
ATOM 2403 N N . ALA A 1 287 ? 8.430 19.914 1.239 1.00 94.25 287 ALA A N 1
ATOM 2404 C CA . ALA A 1 287 ? 9.651 19.114 1.337 1.00 94.25 287 ALA A CA 1
ATOM 2405 C C . ALA A 1 287 ? 9.896 18.521 2.744 1.00 94.25 287 ALA A C 1
ATOM 2407 O O . ALA A 1 287 ? 10.614 17.534 2.865 1.00 94.25 287 ALA A O 1
ATOM 2408 N N . GLN A 1 288 ? 9.303 19.087 3.806 1.00 93.44 288 GLN A N 1
ATOM 2409 C CA . GLN A 1 288 ? 9.417 18.533 5.165 1.00 93.44 288 GLN A CA 1
ATOM 2410 C C . GLN A 1 288 ? 8.668 17.204 5.318 1.00 93.44 288 GLN A C 1
ATOM 2412 O O . GLN A 1 288 ? 9.009 16.413 6.191 1.00 93.44 288 GLN A O 1
ATOM 2417 N N . ASP A 1 289 ? 7.695 16.947 4.445 1.00 94.31 289 ASP A N 1
ATOM 2418 C CA . ASP A 1 289 ? 6.834 15.770 4.483 1.00 94.31 289 ASP A CA 1
ATOM 2419 C C . ASP A 1 289 ? 7.452 14.560 3.746 1.00 94.31 289 ASP A C 1
ATOM 2421 O O . ASP A 1 289 ? 6.938 13.449 3.846 1.00 94.31 289 ASP A O 1
ATOM 2425 N N . ILE A 1 290 ? 8.575 14.741 3.030 1.00 94.19 290 ILE A N 1
ATOM 2426 C CA . ILE A 1 290 ? 9.243 13.690 2.233 1.00 94.19 290 ILE A CA 1
ATOM 2427 C C . ILE A 1 290 ? 9.532 12.406 3.034 1.00 94.19 290 ILE A C 1
ATOM 2429 O O . ILE A 1 290 ? 9.245 11.326 2.507 1.00 94.19 290 ILE A O 1
ATOM 2433 N N . PRO A 1 291 ? 10.064 12.454 4.276 1.00 92.69 291 PRO A N 1
ATOM 2434 C CA . PRO A 1 291 ? 10.340 11.237 5.039 1.00 92.69 291 PRO A CA 1
ATOM 2435 C C . PRO A 1 291 ? 9.079 10.409 5.305 1.00 92.69 291 PRO A C 1
ATOM 2437 O O . PRO A 1 291 ? 9.084 9.195 5.113 1.00 92.69 291 PRO A O 1
ATOM 2440 N N . GLU A 1 292 ? 7.983 11.069 5.679 1.00 92.19 292 GLU A N 1
ATOM 2441 C CA . GLU A 1 292 ? 6.717 10.401 5.979 1.00 92.19 292 GLU A CA 1
ATOM 2442 C C . GLU A 1 292 ? 5.998 9.917 4.714 1.00 92.19 292 GLU A C 1
ATOM 2444 O O . GLU A 1 292 ? 5.449 8.819 4.708 1.00 92.19 292 GLU A O 1
ATOM 2449 N N . LEU A 1 293 ? 6.052 10.686 3.619 1.00 93.88 293 LEU A N 1
ATOM 2450 C CA . LEU A 1 293 ? 5.560 10.252 2.306 1.00 93.88 293 LEU A CA 1
ATOM 2451 C C . LEU A 1 293 ? 6.274 8.980 1.841 1.00 93.88 293 LEU A C 1
ATOM 2453 O O . LEU A 1 293 ? 5.641 8.066 1.320 1.00 93.88 293 LEU A O 1
ATOM 2457 N N . THR A 1 294 ? 7.589 8.921 2.050 1.00 92.00 294 THR A N 1
ATOM 2458 C CA . THR A 1 294 ? 8.415 7.767 1.686 1.00 92.00 294 THR A CA 1
ATOM 2459 C C . THR A 1 294 ? 8.087 6.551 2.549 1.00 92.00 294 THR A C 1
ATOM 2461 O O . THR A 1 294 ? 8.026 5.433 2.041 1.00 92.00 294 THR A O 1
ATOM 2464 N N . GLU A 1 295 ? 7.839 6.754 3.846 1.00 89.62 295 GLU A N 1
ATOM 2465 C CA . GLU A 1 295 ? 7.382 5.685 4.736 1.00 89.62 295 GLU A CA 1
ATOM 2466 C C . GLU A 1 295 ? 5.988 5.175 4.339 1.00 89.62 295 GLU A C 1
ATOM 2468 O O . GLU A 1 295 ? 5.761 3.965 4.367 1.00 89.62 295 GLU A O 1
ATOM 2473 N N . LEU A 1 296 ? 5.075 6.064 3.922 1.00 89.12 296 LEU A N 1
ATOM 2474 C CA . LEU A 1 296 ? 3.724 5.687 3.498 1.00 89.12 296 LEU A CA 1
ATOM 2475 C C . LEU A 1 296 ? 3.729 4.762 2.275 1.00 89.12 296 LEU A C 1
ATOM 2477 O O . LEU A 1 296 ? 2.900 3.856 2.217 1.00 89.12 296 LEU A O 1
ATOM 2481 N N . LEU A 1 297 ? 4.671 4.936 1.335 1.00 86.88 297 LEU A N 1
ATOM 2482 C CA . LEU A 1 297 ? 4.773 4.093 0.134 1.00 86.88 297 LEU A CA 1
ATOM 2483 C C . LEU A 1 297 ? 4.797 2.597 0.464 1.00 86.88 297 LEU A C 1
ATOM 2485 O O . LEU A 1 297 ? 4.192 1.815 -0.253 1.00 86.88 297 LEU A O 1
ATOM 2489 N N . ASN A 1 298 ? 5.469 2.194 1.542 1.00 78.31 298 ASN A N 1
ATOM 2490 C CA . ASN A 1 298 ? 5.665 0.782 1.889 1.00 78.31 298 ASN A CA 1
ATOM 2491 C C . ASN A 1 298 ? 4.848 0.350 3.113 1.00 78.31 298 ASN A C 1
ATOM 2493 O O . ASN A 1 298 ? 5.139 -0.672 3.738 1.00 78.31 298 ASN A O 1
ATOM 2497 N N . ASP A 1 299 ? 3.838 1.133 3.487 1.00 82.44 299 ASP A N 1
ATOM 2498 C CA . ASP A 1 299 ? 2.989 0.811 4.621 1.00 82.44 299 ASP A CA 1
ATOM 2499 C C . ASP A 1 299 ? 1.895 -0.186 4.226 1.00 82.44 299 ASP A C 1
ATOM 2501 O O . ASP A 1 299 ? 0.912 0.184 3.586 1.00 82.44 299 ASP A O 1
ATOM 2505 N N . GLU A 1 300 ? 2.046 -1.445 4.649 1.00 75.81 300 GLU A N 1
ATOM 2506 C CA . GLU A 1 300 ? 1.065 -2.518 4.420 1.00 75.81 300 GLU A CA 1
ATOM 2507 C C . GLU A 1 300 ? -0.345 -2.161 4.937 1.00 75.81 300 GLU A C 1
ATOM 2509 O O . GLU A 1 300 ? -1.330 -2.672 4.413 1.00 75.81 300 GLU A O 1
ATOM 2514 N N . GLU A 1 301 ? -0.477 -1.269 5.935 1.00 72.38 301 GLU A N 1
ATOM 2515 C CA . GLU A 1 301 ? -1.793 -0.797 6.410 1.00 72.38 301 GLU A CA 1
ATOM 2516 C C . GLU A 1 301 ? -2.550 0.014 5.339 1.00 72.38 301 GLU A C 1
ATOM 2518 O O . GLU A 1 301 ? -3.777 0.085 5.388 1.00 72.38 301 GLU A O 1
ATOM 2523 N N . TYR A 1 302 ? -1.834 0.590 4.368 1.00 74.31 302 TYR A N 1
ATOM 2524 C CA . TYR A 1 302 ? -2.369 1.437 3.296 1.00 74.31 302 TYR A CA 1
ATOM 2525 C C . TYR A 1 302 ? -2.110 0.846 1.898 1.00 74.31 302 TYR A C 1
ATOM 2527 O O . TYR A 1 302 ? -2.139 1.582 0.917 1.00 74.31 302 TYR A O 1
ATOM 2535 N N . GLY A 1 303 ? -1.839 -0.460 1.788 1.00 68.31 303 GLY A N 1
ATOM 2536 C CA . GLY A 1 303 ? -1.639 -1.142 0.503 1.00 68.31 303 GLY A CA 1
ATOM 2537 C C . GLY A 1 303 ? -2.938 -1.412 -0.274 1.00 68.31 303 GLY A C 1
ATOM 2538 O O . GLY A 1 303 ? -4.036 -1.341 0.279 1.00 68.31 303 GLY A O 1
ATOM 2539 N N . PHE A 1 304 ? -2.814 -1.782 -1.554 1.00 63.88 304 PHE A N 1
ATOM 2540 C CA . PHE A 1 304 ? -3.928 -2.078 -2.479 1.00 63.88 304 PHE A CA 1
ATOM 2541 C C . PHE A 1 304 ? -4.687 -3.396 -2.210 1.00 63.88 304 PHE A C 1
ATOM 2543 O O . PHE A 1 304 ? -5.547 -3.783 -2.995 1.00 63.88 304 PHE A O 1
ATOM 2550 N N . ASP A 1 305 ? -4.451 -4.064 -1.077 1.00 54.09 305 ASP A N 1
ATOM 2551 C CA . ASP A 1 305 ? -5.029 -5.379 -0.747 1.00 54.09 305 ASP A CA 1
ATOM 2552 C C . ASP A 1 305 ? -6.566 -5.381 -0.557 1.00 54.09 305 ASP A C 1
ATOM 2554 O O . ASP A 1 305 ? -7.182 -6.444 -0.429 1.00 54.09 305 ASP A O 1
ATOM 2558 N N . SER A 1 306 ? -7.216 -4.211 -0.548 1.00 48.41 306 SER A N 1
ATOM 2559 C CA . SER A 1 306 ? -8.672 -4.108 -0.678 1.00 48.41 306 SER A CA 1
ATOM 2560 C C . SER A 1 306 ? -9.084 -2.877 -1.489 1.00 48.41 306 SER A C 1
ATOM 2562 O O . SER A 1 306 ? -9.038 -1.758 -0.977 1.00 48.41 306 SER A O 1
ATOM 2564 N N . GLU A 1 307 ? -9.562 -3.089 -2.716 1.00 47.78 307 GLU A N 1
ATOM 2565 C CA . GLU A 1 307 ? -10.093 -2.044 -3.616 1.00 47.78 307 GLU A CA 1
ATOM 2566 C C . GLU A 1 307 ? -11.230 -1.208 -2.977 1.00 47.78 307 GLU A C 1
ATOM 2568 O O . GLU A 1 307 ? -11.472 -0.070 -3.371 1.00 47.78 307 GLU A O 1
ATOM 2573 N N . ASP A 1 308 ? -11.890 -1.731 -1.935 1.00 47.53 308 ASP A N 1
ATOM 2574 C CA . ASP A 1 308 ? -12.986 -1.068 -1.214 1.00 47.53 308 ASP A CA 1
ATOM 2575 C C . ASP A 1 308 ? -12.537 -0.101 -0.089 1.00 47.53 308 ASP A C 1
ATOM 2577 O O . ASP A 1 308 ? -13.374 0.610 0.490 1.00 47.53 308 ASP A O 1
ATOM 2581 N N . ASP A 1 309 ? -11.244 -0.048 0.267 1.00 64.19 309 ASP A N 1
ATOM 2582 C CA . ASP A 1 309 ? -10.749 0.880 1.295 1.00 64.19 309 ASP A CA 1
ATOM 2583 C C . ASP A 1 309 ? -10.112 2.126 0.680 1.00 64.19 309 ASP A C 1
ATOM 2585 O O . ASP A 1 309 ? -8.990 2.094 0.202 1.00 64.19 309 ASP A O 1
ATOM 2589 N N . ILE A 1 310 ? -10.800 3.267 0.798 1.00 66.56 310 ILE A N 1
ATOM 2590 C CA . ILE A 1 310 ? -10.325 4.601 0.384 1.00 66.56 310 ILE A CA 1
ATOM 2591 C C . ILE A 1 310 ? -8.866 4.911 0.780 1.00 66.56 310 ILE A C 1
ATOM 2593 O O . ILE A 1 310 ? -8.205 5.691 0.101 1.00 66.56 310 ILE A O 1
ATOM 2597 N N . LYS A 1 311 ? -8.378 4.311 1.874 1.00 71.31 311 LYS A N 1
ATOM 2598 C CA . LYS A 1 311 ? -7.024 4.509 2.393 1.00 71.31 311 LYS A CA 1
ATOM 2599 C C . LYS A 1 311 ? -5.935 3.900 1.513 1.00 71.31 311 LYS A C 1
ATOM 2601 O O . LYS A 1 311 ? -4.813 4.400 1.576 1.00 71.31 311 LYS A O 1
ATOM 2606 N N . CYS A 1 312 ? -6.243 2.885 0.699 1.00 71.00 312 CYS A N 1
ATOM 2607 C CA . CYS A 1 312 ? -5.264 2.252 -0.190 1.00 71.00 312 CYS A CA 1
ATOM 2608 C C . CYS A 1 312 ? -4.691 3.246 -1.213 1.00 71.00 312 CYS A C 1
ATOM 2610 O O . CYS A 1 312 ? -3.501 3.243 -1.517 1.00 71.00 312 CYS A O 1
ATOM 2612 N N . TRP A 1 313 ? -5.511 4.213 -1.633 1.00 83.62 313 TRP A N 1
ATOM 2613 C CA . TRP A 1 313 ? -5.106 5.290 -2.532 1.00 83.62 313 TRP A CA 1
ATOM 2614 C C . TRP A 1 313 ? -4.130 6.292 -1.905 1.00 83.62 313 TRP A C 1
ATOM 2616 O O . TRP A 1 313 ? -3.532 7.098 -2.617 1.00 83.62 313 TRP A O 1
ATOM 2626 N N . GLY A 1 314 ? -3.907 6.232 -0.588 1.00 88.19 314 GLY A N 1
ATOM 2627 C CA . GLY A 1 314 ? -2.905 7.048 0.094 1.00 88.19 314 GLY A CA 1
ATOM 2628 C C . GLY A 1 314 ? -1.495 6.840 -0.467 1.00 88.19 314 GLY A C 1
ATOM 2629 O O . GLY A 1 314 ? -0.769 7.819 -0.640 1.00 88.19 314 GLY A O 1
ATOM 2630 N N . GLN A 1 315 ? -1.134 5.600 -0.828 1.00 89.69 315 GLN A N 1
ATOM 2631 C CA . GLN A 1 315 ? 0.142 5.303 -1.492 1.00 89.69 315 GLN A CA 1
ATOM 2632 C C . GLN A 1 315 ? 0.222 5.968 -2.869 1.00 89.69 315 GLN A C 1
ATOM 2634 O O . GLN A 1 315 ? 1.243 6.583 -3.186 1.00 89.69 315 GLN A O 1
ATOM 2639 N N . ALA A 1 316 ? -0.883 5.944 -3.626 1.00 90.19 316 ALA A N 1
ATOM 2640 C CA . ALA A 1 316 ? -0.948 6.602 -4.924 1.00 90.19 316 ALA A CA 1
ATOM 2641 C C . ALA A 1 316 ? -0.739 8.110 -4.821 1.00 90.19 316 ALA A C 1
ATOM 2643 O O . ALA A 1 316 ? 0.097 8.713 -5.495 1.00 90.19 316 ALA A O 1
ATOM 2644 N N . HIS A 1 317 ? -1.440 8.736 -3.882 1.00 93.06 317 HIS A N 1
ATOM 2645 C CA . HIS A 1 317 ? -1.245 10.147 -3.607 1.00 93.06 317 HIS A CA 1
ATOM 2646 C C . HIS A 1 317 ? 0.171 10.473 -3.115 1.00 93.06 317 HIS A C 1
ATOM 2648 O O . HIS A 1 317 ? 0.693 11.532 -3.469 1.00 93.06 317 HIS A O 1
ATOM 2654 N N . ALA A 1 318 ? 0.814 9.578 -2.361 1.00 94.62 318 ALA A N 1
ATOM 2655 C CA . ALA A 1 318 ? 2.176 9.784 -1.885 1.00 94.62 318 ALA A CA 1
ATOM 2656 C C . ALA A 1 318 ? 3.210 9.794 -3.013 1.00 94.62 318 ALA A C 1
ATOM 2658 O O . ALA A 1 318 ? 4.003 10.735 -3.071 1.00 94.62 318 ALA A O 1
ATOM 2659 N N . TRP A 1 319 ? 3.203 8.823 -3.938 1.00 93.81 319 TRP A N 1
ATOM 2660 C CA . TRP A 1 319 ? 4.178 8.839 -5.038 1.00 93.81 319 TRP A CA 1
ATOM 2661 C C . TRP A 1 319 ? 3.983 10.045 -5.954 1.00 93.81 319 TRP A C 1
ATOM 2663 O O . TRP A 1 319 ? 4.960 10.678 -6.359 1.00 93.81 319 TRP A O 1
ATOM 2673 N N . ARG A 1 320 ? 2.731 10.449 -6.206 1.00 95.12 320 ARG A N 1
ATOM 2674 C CA . ARG A 1 320 ? 2.445 11.650 -6.999 1.00 95.12 320 ARG A CA 1
ATOM 2675 C C . ARG A 1 320 ? 2.968 12.918 -6.313 1.00 95.12 320 ARG A C 1
ATOM 2677 O O . ARG A 1 320 ? 3.571 13.767 -6.973 1.00 95.12 320 ARG A O 1
ATOM 2684 N N . ALA A 1 321 ? 2.788 13.031 -4.994 1.00 96.50 321 ALA A N 1
ATOM 2685 C CA . ALA A 1 321 ? 3.314 14.141 -4.202 1.00 96.50 321 ALA A CA 1
ATOM 2686 C C . ALA A 1 321 ? 4.852 14.176 -4.205 1.00 96.50 321 ALA A C 1
ATOM 2688 O O . ALA A 1 321 ? 5.439 15.233 -4.432 1.00 96.50 321 ALA A O 1
ATOM 2689 N N . LEU A 1 322 ? 5.507 13.025 -4.018 1.00 97.25 322 LEU A N 1
ATOM 2690 C CA . LEU A 1 322 ? 6.968 12.894 -4.064 1.00 97.25 322 LEU A CA 1
ATOM 2691 C C . LEU A 1 322 ? 7.539 13.318 -5.424 1.00 97.25 322 LEU A C 1
ATOM 2693 O O . LEU A 1 322 ? 8.547 14.026 -5.473 1.00 97.25 322 LEU A O 1
ATOM 2697 N N . GLY A 1 323 ? 6.854 12.966 -6.515 1.00 97.06 323 GLY A N 1
ATOM 2698 C CA . GLY A 1 323 ? 7.188 13.429 -7.860 1.00 97.06 323 GLY A CA 1
ATOM 2699 C C . GLY A 1 323 ? 7.112 14.951 -7.997 1.00 97.06 323 GLY A C 1
ATOM 2700 O O . GLY A 1 323 ? 8.085 15.579 -8.412 1.00 97.06 323 GLY A O 1
ATOM 2701 N N . GLN A 1 324 ? 6.006 15.575 -7.574 1.00 96.75 324 GLN A N 1
ATOM 2702 C CA . GLN A 1 324 ? 5.855 17.041 -7.613 1.00 96.75 324 GLN A CA 1
ATOM 2703 C C . GLN A 1 324 ? 6.887 17.781 -6.748 1.00 96.75 324 GLN A C 1
ATOM 2705 O O . GLN A 1 324 ? 7.300 18.889 -7.094 1.00 96.75 324 GLN A O 1
ATOM 2710 N N . LEU A 1 325 ? 7.318 17.171 -5.641 1.00 97.12 325 LEU A N 1
ATOM 2711 C CA . LEU A 1 325 ? 8.375 17.690 -4.771 1.00 97.12 325 LEU A CA 1
ATOM 2712 C C . LEU A 1 325 ? 9.791 17.459 -5.319 1.00 97.12 325 LEU A C 1
ATOM 2714 O O . LEU A 1 325 ? 10.738 18.019 -4.769 1.00 97.12 325 LEU A O 1
ATOM 2718 N N . ARG A 1 326 ? 9.944 16.663 -6.386 1.00 97.06 326 ARG A N 1
ATOM 2719 C CA . ARG A 1 326 ? 11.233 16.215 -6.936 1.00 97.06 326 ARG A CA 1
ATOM 2720 C C . ARG A 1 326 ? 12.114 15.521 -5.889 1.00 97.06 326 ARG A C 1
ATOM 2722 O O . ARG A 1 326 ? 13.311 15.778 -5.790 1.00 97.06 326 ARG A O 1
ATOM 2729 N N . ALA A 1 327 ? 11.502 14.671 -5.067 1.00 97.25 327 ALA A N 1
ATOM 2730 C CA . ALA A 1 327 ? 12.159 14.019 -3.939 1.00 97.25 327 ALA A CA 1
ATOM 2731 C C . ALA A 1 327 ? 13.085 12.878 -4.399 1.00 97.25 327 ALA A C 1
ATOM 2733 O O . ALA A 1 327 ? 12.635 11.756 -4.630 1.00 97.25 327 ALA A O 1
ATOM 2734 N N . LYS A 1 328 ? 14.393 13.137 -4.502 1.00 96.56 328 LYS A N 1
ATOM 2735 C CA . LYS A 1 328 ? 15.391 12.119 -4.883 1.00 96.56 328 LYS A CA 1
ATOM 2736 C C . LYS A 1 328 ? 15.463 10.941 -3.906 1.00 96.56 328 LYS A C 1
ATOM 2738 O O . LYS A 1 328 ? 15.777 9.822 -4.296 1.00 96.56 328 LYS A O 1
ATOM 2743 N N . GLU A 1 329 ? 15.134 11.171 -2.637 1.00 94.00 329 GLU A N 1
ATOM 2744 C CA . GLU A 1 329 ? 15.108 10.155 -1.584 1.00 94.00 329 GLU A CA 1
ATOM 2745 C C . GLU A 1 329 ? 14.036 9.084 -1.841 1.00 94.00 329 GLU A C 1
ATOM 2747 O O . GLU A 1 329 ? 14.148 7.970 -1.334 1.00 94.00 329 GLU A O 1
ATOM 2752 N N . ALA A 1 330 ? 13.026 9.398 -2.661 1.00 95.69 330 ALA A N 1
ATOM 2753 C CA . ALA A 1 330 ? 11.954 8.480 -3.018 1.00 95.69 330 ALA A CA 1
ATOM 2754 C C . ALA A 1 330 ? 12.332 7.490 -4.124 1.00 95.69 330 ALA A C 1
ATOM 2756 O O . ALA A 1 330 ? 11.617 6.510 -4.311 1.00 95.69 330 ALA A O 1
ATOM 2757 N N . VAL A 1 331 ? 13.434 7.706 -4.853 1.00 96.00 331 VAL A N 1
ATOM 2758 C CA . VAL A 1 331 ? 13.734 6.920 -6.059 1.00 96.00 331 VAL A CA 1
ATOM 2759 C C . VAL A 1 331 ? 13.917 5.434 -5.737 1.00 96.00 331 VAL A C 1
ATOM 2761 O O . VAL A 1 331 ? 13.248 4.600 -6.334 1.00 96.00 331 VAL A O 1
ATOM 2764 N N . ILE A 1 332 ? 14.759 5.099 -4.754 1.00 94.25 332 ILE A N 1
ATOM 2765 C CA . ILE A 1 332 ? 14.990 3.704 -4.337 1.00 94.25 332 ILE A CA 1
ATOM 2766 C C . ILE A 1 332 ? 13.724 3.057 -3.734 1.00 94.25 332 ILE A C 1
ATOM 2768 O O . ILE A 1 332 ? 13.382 1.942 -4.122 1.00 94.25 332 ILE A O 1
ATOM 2772 N N . PRO A 1 333 ? 12.980 3.722 -2.828 1.00 92.81 333 PRO A N 1
ATOM 2773 C CA . PRO A 1 333 ? 11.682 3.232 -2.362 1.00 92.81 333 PRO A CA 1
ATOM 2774 C C . PRO A 1 333 ? 10.669 2.948 -3.478 1.00 92.81 333 PRO A C 1
ATOM 2776 O O . PRO A 1 333 ? 9.931 1.972 -3.380 1.00 92.81 333 PRO A O 1
ATOM 2779 N N . LEU A 1 334 ? 10.626 3.780 -4.524 1.00 93.31 334 LEU A N 1
ATOM 2780 C CA . LEU A 1 334 ? 9.723 3.596 -5.660 1.00 93.31 334 LEU A CA 1
ATOM 2781 C C . LEU A 1 334 ? 10.153 2.426 -6.548 1.00 93.31 334 LEU A C 1
ATOM 2783 O O . LEU A 1 334 ? 9.299 1.640 -6.944 1.00 93.31 334 LEU A O 1
ATOM 2787 N N . THR A 1 335 ? 11.451 2.265 -6.829 1.00 92.88 335 THR A N 1
ATOM 2788 C CA . THR A 1 335 ? 11.926 1.126 -7.634 1.00 92.88 335 THR A CA 1
ATOM 2789 C C . THR A 1 335 ? 11.742 -0.208 -6.912 1.00 92.88 335 THR A C 1
ATOM 2791 O O . THR A 1 335 ? 11.385 -1.195 -7.548 1.00 92.88 335 THR A O 1
ATOM 2794 N N . ALA A 1 336 ? 11.887 -0.238 -5.582 1.00 89.88 336 ALA A N 1
ATOM 2795 C CA . ALA A 1 336 ? 11.666 -1.438 -4.769 1.00 89.88 336 ALA A CA 1
ATOM 2796 C C . ALA A 1 336 ? 10.232 -1.995 -4.867 1.00 89.88 336 ALA A C 1
ATOM 2798 O O . ALA A 1 336 ? 10.014 -3.172 -4.592 1.00 89.88 336 ALA A O 1
ATOM 2799 N N . ARG A 1 337 ? 9.250 -1.188 -5.294 1.00 87.56 337 ARG A N 1
ATOM 2800 C CA . ARG A 1 337 ? 7.872 -1.662 -5.512 1.00 87.56 337 ARG A CA 1
ATOM 2801 C C . ARG A 1 337 ? 7.760 -2.685 -6.638 1.00 87.56 337 ARG A C 1
ATOM 2803 O O . ARG A 1 337 ? 6.827 -3.478 -6.639 1.00 87.56 337 ARG A O 1
ATOM 2810 N N . PHE A 1 338 ? 8.709 -2.682 -7.567 1.00 89.00 338 PHE A N 1
ATOM 2811 C CA . PHE A 1 338 ? 8.738 -3.623 -8.680 1.00 89.00 338 PHE A CA 1
ATOM 2812 C C . PHE A 1 338 ? 9.478 -4.931 -8.350 1.00 89.00 338 PHE A C 1
ATOM 2814 O O . PHE A 1 338 ? 9.643 -5.771 -9.232 1.00 89.00 338 PHE A O 1
ATOM 2821 N N . ASP A 1 339 ? 9.935 -5.113 -7.102 1.00 86.88 339 ASP A N 1
ATOM 2822 C CA . ASP A 1 339 ? 10.681 -6.306 -6.673 1.00 86.88 339 ASP A CA 1
ATOM 2823 C C . ASP A 1 339 ? 9.787 -7.528 -6.381 1.00 86.88 339 ASP A C 1
ATOM 2825 O O . ASP A 1 339 ? 10.295 -8.649 -6.348 1.00 86.88 339 ASP A O 1
ATOM 2829 N N . ASP A 1 340 ? 8.483 -7.337 -6.151 1.00 72.38 340 ASP A N 1
ATOM 2830 C CA . ASP A 1 340 ? 7.502 -8.405 -5.885 1.00 72.38 340 ASP A CA 1
ATOM 2831 C C . ASP A 1 340 ? 6.484 -8.480 -7.032 1.00 72.38 340 ASP A C 1
ATOM 2833 O O . ASP A 1 340 ? 6.044 -7.450 -7.527 1.00 72.38 340 ASP A O 1
ATOM 2837 N N . ASP A 1 341 ? 6.022 -9.675 -7.401 1.00 62.28 341 ASP A N 1
ATOM 2838 C CA . ASP A 1 341 ? 5.034 -9.908 -8.472 1.00 62.28 341 ASP A CA 1
ATOM 2839 C C . ASP A 1 341 ? 3.592 -9.506 -8.067 1.00 62.28 341 ASP A C 1
ATOM 2841 O O . ASP A 1 341 ? 2.614 -9.957 -8.664 1.00 62.28 341 ASP A O 1
ATOM 2845 N N . LYS A 1 342 ? 3.439 -8.708 -6.999 1.00 60.59 342 LYS A N 1
ATOM 2846 C CA . LYS A 1 342 ? 2.155 -8.290 -6.402 1.00 60.59 342 LYS A CA 1
ATOM 2847 C C . LYS A 1 342 ? 1.794 -6.824 -6.658 1.00 60.59 342 LYS A C 1
ATOM 2849 O O . LYS A 1 342 ? 0.874 -6.316 -6.020 1.00 60.59 342 LYS A O 1
ATOM 2854 N N . TYR A 1 343 ? 2.513 -6.138 -7.539 1.00 65.62 343 TYR A N 1
ATOM 2855 C CA . TYR A 1 343 ? 2.145 -4.791 -7.978 1.00 65.62 343 TYR A CA 1
ATOM 2856 C C . TYR A 1 343 ? 0.797 -4.793 -8.717 1.00 65.62 343 TYR A C 1
ATOM 2858 O O . TYR A 1 343 ? 0.345 -5.818 -9.233 1.00 65.62 343 TYR A O 1
ATOM 2866 N N . THR A 1 344 ? 0.144 -3.635 -8.761 1.00 63.09 344 THR A N 1
ATOM 2867 C CA . THR A 1 344 ? -1.082 -3.414 -9.530 1.00 63.09 344 THR A CA 1
ATOM 2868 C C . THR A 1 344 ? -0.754 -2.744 -10.868 1.00 63.09 344 THR A C 1
ATOM 2870 O O . THR A 1 344 ? 0.335 -2.201 -11.063 1.00 63.09 344 THR A O 1
ATOM 2873 N N . ASP A 1 345 ? -1.701 -2.750 -11.809 1.00 69.81 345 ASP A N 1
ATOM 2874 C CA . ASP A 1 345 ? -1.532 -2.065 -13.101 1.00 69.81 345 ASP A CA 1
ATOM 2875 C C . ASP A 1 345 ? -1.249 -0.554 -12.922 1.00 69.81 345 ASP A C 1
ATOM 2877 O O . ASP A 1 345 ? -0.570 0.059 -13.744 1.00 69.81 345 ASP A O 1
ATOM 2881 N N . TRP A 1 346 ? -1.678 0.044 -11.802 1.00 75.50 346 TRP A N 1
ATOM 2882 C CA . TRP A 1 346 ? -1.481 1.466 -11.506 1.00 75.50 346 TRP A CA 1
ATOM 2883 C C . TRP A 1 346 ? -0.018 1.863 -11.317 1.00 75.50 346 TRP A C 1
ATOM 2885 O O . TRP A 1 346 ? 0.383 2.939 -11.767 1.00 75.50 346 TRP A O 1
ATOM 2895 N N . GLU A 1 347 ? 0.798 1.028 -10.663 1.00 81.25 347 GLU A N 1
ATOM 2896 C CA . GLU A 1 347 ? 2.219 1.334 -10.486 1.00 81.25 347 GLU A CA 1
ATOM 2897 C C . GLU A 1 347 ? 2.930 1.474 -11.835 1.00 81.25 347 GLU A C 1
ATOM 2899 O O . GLU A 1 347 ? 3.754 2.373 -12.006 1.00 81.25 347 GLU A O 1
ATOM 2904 N N . HIS A 1 348 ? 2.580 0.628 -12.804 1.00 81.38 348 HIS A N 1
ATOM 2905 C CA . HIS A 1 348 ? 3.164 0.648 -14.143 1.00 81.38 348 HIS A CA 1
ATOM 2906 C C . HIS A 1 348 ? 2.741 1.861 -14.968 1.00 81.38 348 HIS A C 1
ATOM 2908 O O . HIS A 1 348 ? 3.524 2.338 -15.786 1.00 81.38 348 HIS A O 1
ATOM 2914 N N . GLU A 1 349 ? 1.533 2.376 -14.747 1.00 83.88 349 GLU A N 1
ATOM 2915 C CA . GLU A 1 349 ? 1.013 3.525 -15.486 1.00 83.88 349 GLU A CA 1
ATOM 2916 C C . GLU A 1 349 ? 1.513 4.869 -14.929 1.00 83.88 349 GLU A C 1
ATOM 2918 O O . GLU A 1 349 ? 1.792 5.789 -15.699 1.00 83.88 349 GLU A O 1
ATOM 2923 N N . GLU A 1 350 ? 1.659 5.008 -13.605 1.00 90.00 350 GLU A N 1
ATOM 2924 C CA . GLU A 1 350 ? 1.929 6.317 -12.988 1.00 90.00 350 GLU A CA 1
ATOM 2925 C C . GLU A 1 350 ? 3.372 6.553 -12.563 1.00 90.00 350 GLU A C 1
ATOM 2927 O O . GLU A 1 350 ? 3.877 7.674 -12.688 1.00 90.00 350 GLU A O 1
ATOM 2932 N N . ILE A 1 351 ? 4.052 5.534 -12.032 1.00 93.50 351 ILE A N 1
ATOM 2933 C CA . ILE A 1 351 ? 5.406 5.702 -11.494 1.00 93.50 351 ILE A CA 1
ATOM 2934 C C . ILE A 1 351 ? 6.406 6.184 -12.568 1.00 93.50 351 ILE A C 1
ATOM 2936 O O . ILE A 1 351 ? 7.245 7.027 -12.227 1.00 93.50 351 ILE A O 1
ATOM 2940 N N . PRO A 1 352 ? 6.309 5.797 -13.860 1.00 95.69 352 PRO A N 1
ATOM 2941 C CA . PRO A 1 352 ? 7.116 6.415 -14.913 1.00 95.69 352 PRO A CA 1
ATOM 2942 C C . PRO A 1 352 ? 6.995 7.943 -14.967 1.00 95.69 352 PRO A C 1
ATOM 2944 O O . PRO A 1 352 ? 7.990 8.644 -15.167 1.00 95.69 352 PRO A O 1
ATOM 2947 N N . GLU A 1 353 ? 5.796 8.494 -14.756 1.00 95.25 353 GLU A N 1
ATOM 2948 C CA . GLU A 1 353 ? 5.597 9.943 -14.688 1.00 95.25 353 GLU A CA 1
ATOM 2949 C C . GLU A 1 353 ? 6.190 10.557 -13.417 1.00 95.25 353 GLU A C 1
ATOM 2951 O O . GLU A 1 353 ? 6.711 11.674 -13.456 1.00 95.25 353 GLU A O 1
ATOM 2956 N N . VAL A 1 354 ? 6.142 9.828 -12.299 1.00 96.88 354 VAL A N 1
ATOM 2957 C CA . VAL A 1 354 ? 6.752 10.243 -11.029 1.00 96.88 354 VAL A CA 1
ATOM 2958 C C . VAL A 1 354 ? 8.263 10.387 -11.178 1.00 96.88 354 VAL A C 1
ATOM 2960 O O . VAL A 1 354 ? 8.807 11.439 -10.834 1.00 96.88 354 VAL A O 1
ATOM 2963 N N . PHE A 1 355 ? 8.940 9.386 -11.746 1.00 98.31 355 PHE A N 1
ATOM 2964 C CA . PHE A 1 355 ? 10.376 9.468 -12.013 1.00 98.31 355 PHE A CA 1
ATOM 2965 C C . PHE A 1 355 ? 10.716 10.608 -12.972 1.00 98.31 355 PHE A C 1
ATOM 2967 O O . PHE A 1 355 ? 11.665 11.352 -12.720 1.00 98.31 355 PHE A O 1
ATOM 2974 N N . ALA A 1 356 ? 9.899 10.816 -14.008 1.00 97.69 356 ALA A N 1
ATOM 2975 C CA . ALA A 1 356 ? 10.078 11.931 -14.926 1.00 97.69 356 ALA A CA 1
ATOM 2976 C C . ALA A 1 356 ? 9.980 13.298 -14.226 1.00 97.69 356 ALA A C 1
ATOM 2978 O O . ALA A 1 356 ? 10.705 14.217 -14.601 1.00 97.69 356 ALA A O 1
ATOM 2979 N N . MET A 1 357 ? 9.130 13.451 -13.204 1.00 97.69 357 MET A N 1
ATOM 2980 C CA . MET A 1 357 ? 9.077 14.686 -12.411 1.00 97.69 357 MET A CA 1
ATOM 2981 C C . MET A 1 357 ? 10.272 14.849 -11.466 1.00 97.69 357 MET A C 1
ATOM 2983 O O . MET A 1 357 ? 10.744 15.975 -11.301 1.00 97.69 357 MET A O 1
ATOM 2987 N N . ILE A 1 358 ? 10.774 13.758 -10.868 1.00 98.00 358 ILE A N 1
ATOM 2988 C CA . ILE A 1 358 ? 12.014 13.775 -10.068 1.00 98.00 358 ILE A CA 1
ATOM 2989 C C . ILE A 1 358 ? 13.196 14.216 -10.945 1.00 98.00 358 ILE A C 1
ATOM 2991 O O . ILE A 1 358 ? 14.018 15.030 -10.524 1.00 98.00 358 ILE A O 1
ATOM 2995 N N . GLY A 1 359 ? 13.234 13.751 -12.194 1.00 97.38 359 GLY A N 1
ATOM 2996 C CA . GLY A 1 359 ? 14.177 14.210 -13.206 1.00 97.38 359 GLY A CA 1
ATOM 2997 C C . GLY A 1 359 ? 15.558 13.582 -13.039 1.00 97.38 359 GLY A C 1
ATOM 2998 O O . GLY A 1 359 ? 15.684 12.371 -12.871 1.00 97.38 359 GLY A O 1
ATOM 2999 N N . LYS A 1 360 ? 16.615 14.400 -13.118 1.00 97.75 360 LYS A N 1
ATOM 3000 C CA . LYS A 1 360 ? 18.007 13.928 -13.242 1.00 97.75 360 LYS A CA 1
ATOM 3001 C C . LYS A 1 360 ? 18.427 12.942 -12.150 1.00 97.75 360 LYS A C 1
ATOM 3003 O O . LYS A 1 360 ? 19.109 11.967 -12.451 1.00 97.75 360 LYS A O 1
ATOM 3008 N N . ASP A 1 361 ? 17.997 13.177 -10.912 1.00 97.69 361 ASP A N 1
ATOM 3009 C CA . ASP A 1 361 ? 18.359 12.343 -9.762 1.00 97.69 361 ASP A CA 1
ATOM 3010 C C . ASP A 1 361 ? 17.766 10.921 -9.830 1.00 97.69 361 ASP A C 1
ATOM 3012 O O . ASP A 1 361 ? 18.209 10.040 -9.098 1.00 97.69 361 ASP A O 1
ATOM 3016 N N . ALA A 1 362 ? 16.795 10.667 -10.717 1.00 98.12 362 ALA A N 1
ATOM 3017 C CA . ALA A 1 362 ? 16.249 9.331 -10.937 1.00 98.12 362 ALA A CA 1
ATOM 3018 C C . ALA A 1 362 ? 17.090 8.482 -11.910 1.00 98.12 362 ALA A C 1
ATOM 3020 O O . ALA A 1 362 ? 17.076 7.261 -11.808 1.00 98.12 362 ALA A O 1
ATOM 3021 N N . ILE A 1 363 ? 17.843 9.085 -12.838 1.00 98.44 363 ILE A N 1
ATOM 3022 C CA . ILE A 1 363 ? 18.428 8.366 -13.990 1.00 98.44 363 ILE A CA 1
ATOM 3023 C C . ILE A 1 363 ? 19.428 7.279 -13.569 1.00 98.44 363 ILE A C 1
ATOM 3025 O O . ILE A 1 363 ? 19.365 6.162 -14.079 1.00 98.44 363 ILE A O 1
ATOM 3029 N N . GLU A 1 364 ? 20.348 7.584 -12.652 1.00 98.31 364 GLU A N 1
ATOM 3030 C CA . GLU A 1 364 ? 21.376 6.628 -12.214 1.00 98.31 364 GLU A CA 1
ATOM 3031 C C . GLU A 1 364 ? 20.778 5.450 -11.415 1.00 98.31 364 GLU A C 1
ATOM 3033 O O . GLU A 1 364 ? 21.017 4.310 -11.807 1.00 98.31 364 GLU A O 1
ATOM 3038 N N . PRO A 1 365 ? 19.903 5.659 -10.412 1.00 98.31 365 PRO A N 1
ATOM 3039 C CA . PRO A 1 365 ? 19.209 4.544 -9.763 1.00 98.31 365 PRO A CA 1
ATOM 3040 C C . PRO A 1 365 ? 18.346 3.692 -10.709 1.00 98.31 365 PRO A C 1
ATOM 3042 O O . PRO A 1 365 ? 18.264 2.475 -10.542 1.00 98.31 365 PRO A O 1
ATOM 3045 N N . LEU A 1 366 ? 17.696 4.312 -11.704 1.00 98.44 366 LEU A N 1
ATOM 3046 C CA . LEU A 1 366 ? 16.934 3.584 -12.724 1.00 98.44 366 LEU A CA 1
ATOM 3047 C C . LEU A 1 366 ? 17.862 2.728 -13.592 1.00 98.44 366 LEU A C 1
ATOM 3049 O O . LEU A 1 366 ? 17.553 1.573 -13.875 1.00 98.44 366 LEU A O 1
ATOM 3053 N N . ARG A 1 367 ? 19.029 3.254 -13.975 1.00 98.44 367 ARG A N 1
ATOM 3054 C CA . ARG A 1 367 ? 20.060 2.468 -14.657 1.00 98.44 367 ARG A CA 1
ATOM 3055 C C . ARG A 1 367 ? 20.473 1.265 -13.812 1.00 98.44 367 ARG A C 1
ATOM 3057 O O . ARG A 1 367 ? 20.460 0.154 -14.327 1.00 98.44 367 ARG A O 1
ATOM 3064 N N . ASP A 1 368 ? 20.798 1.460 -12.540 1.00 98.31 368 ASP A N 1
ATOM 3065 C CA . ASP A 1 368 ? 21.241 0.360 -11.677 1.00 98.31 368 ASP A CA 1
ATOM 3066 C C . ASP A 1 368 ? 20.185 -0.753 -11.590 1.00 98.31 368 ASP A C 1
ATOM 3068 O O . ASP A 1 368 ? 20.519 -1.931 -11.704 1.00 98.31 368 ASP A O 1
ATOM 3072 N N . TYR A 1 369 ? 18.902 -0.388 -11.494 1.00 98.06 369 TYR A N 1
ATOM 3073 C CA . TYR A 1 369 ? 17.802 -1.354 -11.491 1.00 98.06 369 TYR A CA 1
ATOM 3074 C C . TYR A 1 369 ? 17.650 -2.088 -12.833 1.00 98.06 369 TYR A C 1
ATOM 3076 O O . TYR A 1 369 ? 17.484 -3.305 -12.862 1.00 98.06 369 TYR A O 1
ATOM 3084 N N . LEU A 1 370 ? 17.717 -1.371 -13.962 1.00 98.06 370 LEU A N 1
ATOM 3085 C CA . LEU A 1 370 ? 17.580 -1.959 -15.302 1.00 98.06 370 LEU A CA 1
ATOM 3086 C C . LEU A 1 370 ? 18.674 -3.004 -15.592 1.00 98.06 370 LEU A C 1
ATOM 3088 O O . LEU A 1 370 ? 18.410 -4.019 -16.245 1.00 98.06 370 LEU A O 1
ATOM 3092 N N . PHE A 1 371 ? 19.891 -2.774 -15.099 1.00 97.62 371 PHE A N 1
ATOM 3093 C CA . PHE A 1 371 ? 21.050 -3.645 -15.320 1.00 97.62 371 PHE A CA 1
ATOM 3094 C C . PHE A 1 371 ? 21.157 -4.806 -14.317 1.00 97.62 371 PHE A C 1
ATOM 3096 O O . PHE A 1 371 ? 21.961 -5.717 -14.524 1.00 97.62 371 PHE A O 1
ATOM 3103 N N . ASP A 1 372 ? 20.351 -4.817 -13.256 1.00 96.19 372 ASP A N 1
ATOM 3104 C CA . ASP A 1 372 ? 20.339 -5.893 -12.268 1.00 96.19 372 ASP A CA 1
ATOM 3105 C C . ASP A 1 372 ? 19.469 -7.072 -12.741 1.00 96.19 372 ASP A C 1
ATOM 3107 O O . ASP A 1 372 ? 18.244 -7.076 -12.621 1.00 96.19 372 ASP A O 1
ATOM 3111 N N . ASN A 1 373 ? 20.118 -8.118 -13.262 1.00 93.38 373 ASN A N 1
ATOM 3112 C CA . ASN A 1 373 ? 19.451 -9.341 -13.726 1.00 93.38 373 ASN A CA 1
ATOM 3113 C C . ASN A 1 373 ? 18.789 -10.159 -12.596 1.00 93.38 373 ASN A C 1
ATOM 3115 O O . ASN A 1 373 ? 18.101 -11.136 -12.887 1.00 93.38 373 ASN A O 1
ATOM 3119 N N . SER A 1 374 ? 18.988 -9.803 -11.319 1.00 93.44 374 SER A N 1
ATOM 3120 C CA . SER A 1 374 ? 18.238 -10.407 -10.210 1.00 93.44 374 SER A CA 1
ATOM 3121 C C . SER A 1 374 ? 16.830 -9.824 -10.049 1.00 93.44 374 SER A C 1
ATOM 3123 O O . SER A 1 374 ? 16.009 -10.416 -9.346 1.00 93.44 374 SER A O 1
ATOM 3125 N N . LYS A 1 375 ? 16.537 -8.691 -10.705 1.00 93.81 375 LYS A N 1
ATOM 3126 C CA . LYS A 1 375 ? 15.231 -8.027 -10.657 1.00 93.81 375 LYS A CA 1
ATOM 3127 C C . LYS A 1 375 ? 14.211 -8.668 -11.603 1.00 93.81 375 LYS A C 1
ATOM 3129 O O . LYS A 1 375 ? 14.600 -9.155 -12.670 1.00 93.81 375 LYS A O 1
ATOM 3134 N N . PRO A 1 376 ? 12.907 -8.633 -11.263 1.00 92.06 376 PRO A N 1
ATOM 3135 C CA . PRO A 1 376 ? 11.852 -9.125 -12.146 1.00 92.06 376 PRO A CA 1
ATOM 3136 C C . PRO A 1 376 ? 11.864 -8.431 -13.516 1.00 92.06 376 PRO A C 1
ATOM 3138 O O . PRO A 1 376 ? 12.026 -7.212 -13.606 1.00 92.06 376 PRO A O 1
ATOM 3141 N N . GLU A 1 377 ? 11.652 -9.196 -14.594 1.00 91.75 377 GLU A N 1
ATOM 3142 C CA . GLU A 1 377 ? 11.680 -8.675 -15.971 1.00 91.75 377 GLU A CA 1
ATOM 3143 C C . GLU A 1 377 ? 10.669 -7.537 -16.177 1.00 91.75 377 GLU A C 1
ATOM 3145 O O . GLU A 1 377 ? 11.033 -6.482 -16.693 1.00 91.75 377 GLU A O 1
ATOM 3150 N N . MET A 1 378 ? 9.433 -7.695 -15.693 1.00 89.81 378 MET A N 1
ATOM 3151 C CA . MET A 1 378 ? 8.401 -6.651 -15.779 1.00 89.81 378 MET A CA 1
ATOM 3152 C C . MET A 1 378 ? 8.784 -5.366 -15.037 1.00 89.81 378 MET A C 1
ATOM 3154 O O . MET A 1 378 ? 8.528 -4.264 -15.529 1.00 89.81 378 MET A O 1
ATOM 3158 N N . GLY A 1 379 ? 9.455 -5.480 -13.889 1.00 93.00 379 GLY A N 1
ATOM 3159 C CA . GLY A 1 379 ? 9.996 -4.322 -13.183 1.00 93.00 379 GLY A CA 1
ATOM 3160 C C . GLY A 1 379 ? 11.020 -3.584 -14.037 1.00 93.00 379 GLY A C 1
ATOM 3161 O O . GLY A 1 379 ? 10.911 -2.378 -14.248 1.00 93.00 379 GLY A O 1
ATOM 3162 N N . ARG A 1 380 ? 11.961 -4.321 -14.634 1.00 95.69 380 ARG A N 1
ATOM 3163 C CA . ARG A 1 380 ? 12.982 -3.767 -15.538 1.00 95.69 380 ARG A CA 1
ATOM 3164 C C . ARG A 1 380 ? 12.376 -3.122 -16.792 1.00 95.69 380 ARG A C 1
ATOM 3166 O O . ARG A 1 380 ? 12.838 -2.054 -17.187 1.00 95.69 380 ARG A O 1
ATOM 3173 N N . ILE A 1 381 ? 11.316 -3.700 -17.370 1.00 94.56 381 ILE A N 1
ATOM 3174 C CA . ILE A 1 381 ? 10.556 -3.098 -18.487 1.00 94.56 381 ILE A CA 1
ATOM 3175 C C . ILE A 1 381 ? 9.992 -1.736 -18.071 1.00 94.56 381 ILE A C 1
ATOM 3177 O O . ILE A 1 381 ? 10.132 -0.749 -18.791 1.00 94.56 381 ILE A O 1
ATOM 3181 N N . THR A 1 382 ? 9.426 -1.658 -16.872 1.00 95.25 382 THR A N 1
ATOM 3182 C CA . THR A 1 382 ? 8.826 -0.428 -16.329 1.00 95.25 382 THR A CA 1
ATOM 3183 C C . THR A 1 382 ? 9.866 0.642 -16.040 1.00 95.25 382 THR A C 1
ATOM 3185 O O . THR A 1 382 ? 9.644 1.828 -16.281 1.00 95.25 382 THR A O 1
ATOM 3188 N N . ILE A 1 383 ? 11.044 0.235 -15.569 1.00 97.31 383 ILE A N 1
ATOM 3189 C CA . ILE A 1 383 ? 12.188 1.130 -15.408 1.00 97.31 383 ILE A CA 1
ATOM 3190 C C . ILE A 1 383 ? 12.664 1.662 -16.768 1.00 97.31 383 ILE A C 1
ATOM 3192 O O . ILE A 1 383 ? 12.926 2.860 -16.899 1.00 97.31 383 ILE A O 1
ATOM 3196 N N . ALA A 1 384 ? 12.722 0.818 -17.800 1.00 98.00 384 ALA A N 1
ATOM 3197 C CA . ALA A 1 384 ? 13.033 1.263 -19.157 1.00 98.00 384 ALA A CA 1
ATOM 3198 C C . ALA A 1 384 ? 11.976 2.252 -19.696 1.00 98.00 384 ALA A C 1
ATOM 3200 O O . ALA A 1 384 ? 12.336 3.270 -20.295 1.00 98.00 384 ALA A O 1
ATOM 3201 N N . ASP A 1 385 ? 10.690 2.026 -19.410 1.00 97.50 385 ASP A N 1
ATOM 3202 C CA . ASP A 1 385 ? 9.614 2.966 -19.750 1.00 97.50 385 ASP A CA 1
ATOM 3203 C C . ASP A 1 385 ? 9.735 4.292 -18.983 1.00 97.50 385 ASP A C 1
ATOM 3205 O O . ASP A 1 385 ? 9.526 5.375 -19.530 1.00 97.50 385 ASP A O 1
ATOM 3209 N N . SER A 1 386 ? 10.174 4.233 -17.726 1.00 98.12 386 SER A N 1
ATOM 3210 C CA . SER A 1 386 ? 10.435 5.409 -16.891 1.00 98.12 386 SER A CA 1
ATOM 3211 C C . SER A 1 386 ? 11.544 6.291 -17.469 1.00 98.12 386 SER A C 1
ATOM 3213 O O . SER A 1 386 ? 11.423 7.519 -17.462 1.00 98.12 386 SER A O 1
ATOM 3215 N N . LEU A 1 387 ? 12.594 5.695 -18.046 1.00 98.56 387 LEU A N 1
ATOM 3216 C CA . LEU A 1 387 ? 13.635 6.429 -18.777 1.00 98.56 387 LEU A CA 1
ATOM 3217 C C . LEU A 1 387 ? 13.071 7.090 -20.045 1.00 98.56 387 LEU A C 1
ATOM 3219 O O . LEU A 1 387 ? 13.367 8.257 -20.313 1.00 98.56 387 LEU A O 1
ATOM 3223 N N . LYS A 1 388 ? 12.203 6.393 -20.795 1.00 98.00 388 LYS A N 1
ATOM 3224 C CA . LYS A 1 388 ? 11.495 6.973 -21.950 1.00 98.00 388 LYS A CA 1
ATOM 3225 C C . LYS A 1 388 ? 10.629 8.163 -21.541 1.00 98.00 388 LYS A C 1
ATOM 3227 O O . LYS A 1 388 ? 10.732 9.232 -22.140 1.00 98.00 388 LYS A O 1
ATOM 3232 N N . CYS A 1 389 ? 9.802 7.991 -20.513 1.00 97.75 389 CYS A N 1
ATOM 3233 C CA . CYS A 1 389 ? 8.930 9.032 -19.978 1.00 97.75 389 CYS A CA 1
ATOM 3234 C C . CYS A 1 389 ? 9.748 10.251 -19.517 1.00 97.75 389 CYS A C 1
ATOM 3236 O O . CYS A 1 389 ? 9.437 11.390 -19.875 1.00 97.75 389 CYS A O 1
ATOM 3238 N N . THR A 1 390 ? 10.860 10.015 -18.812 1.00 98.19 390 THR A N 1
ATOM 3239 C CA . THR A 1 390 ? 11.783 11.068 -18.358 1.00 98.19 390 THR A CA 1
ATOM 3240 C C . THR A 1 390 ? 12.356 11.856 -19.532 1.00 98.19 390 THR A C 1
ATOM 3242 O O . THR A 1 390 ? 12.310 13.086 -19.511 1.00 98.19 390 THR A O 1
ATOM 3245 N N . ALA A 1 391 ? 12.810 11.173 -20.584 1.00 97.88 391 ALA A N 1
ATOM 3246 C CA . ALA A 1 391 ? 13.327 11.792 -21.802 1.00 97.88 391 ALA A CA 1
ATOM 3247 C C . ALA A 1 391 ? 12.273 12.599 -22.582 1.00 97.88 391 ALA A C 1
ATOM 3249 O O . ALA A 1 391 ? 12.599 13.608 -23.207 1.00 97.88 391 ALA A O 1
ATOM 3250 N N . GLN A 1 392 ? 11.010 12.159 -22.570 1.00 97.38 392 GLN A N 1
ATOM 3251 C CA . GLN A 1 392 ? 9.902 12.858 -23.230 1.00 97.38 392 GLN A CA 1
ATOM 3252 C C . GLN A 1 392 ? 9.482 14.122 -22.474 1.00 97.38 392 GLN A C 1
ATOM 3254 O O . GLN A 1 392 ? 9.207 15.144 -23.106 1.00 97.38 392 GLN A O 1
ATOM 3259 N N . LYS A 1 393 ? 9.429 14.064 -21.137 1.00 96.69 393 LYS A N 1
ATOM 3260 C CA . LYS A 1 393 ? 8.997 15.193 -20.298 1.00 96.69 393 LYS A CA 1
ATOM 3261 C C . LYS A 1 393 ? 10.119 16.193 -19.992 1.00 96.69 393 LYS A C 1
ATOM 3263 O O . LYS A 1 393 ? 9.812 17.350 -19.716 1.00 96.69 393 LYS A O 1
ATOM 3268 N N . ASN A 1 394 ? 11.387 15.785 -20.093 1.00 97.19 394 ASN A N 1
ATOM 3269 C CA . ASN A 1 394 ? 12.563 16.617 -19.811 1.00 97.19 394 ASN A CA 1
ATOM 3270 C C . ASN A 1 394 ? 13.541 16.580 -21.004 1.00 97.19 394 ASN A C 1
ATOM 3272 O O . ASN A 1 394 ? 14.448 15.740 -21.034 1.00 97.19 394 ASN A O 1
ATOM 3276 N N . PRO A 1 395 ? 13.369 17.455 -22.016 1.00 96.38 395 PRO A N 1
ATOM 3277 C CA . PRO A 1 395 ? 14.196 17.451 -23.225 1.00 96.38 395 PRO A CA 1
ATOM 3278 C C . PRO A 1 395 ? 15.705 17.572 -22.969 1.00 96.38 395 PRO A C 1
ATOM 3280 O O . PRO A 1 395 ? 16.501 17.054 -23.746 1.00 96.38 395 PRO A O 1
ATOM 3283 N N . GLU A 1 396 ? 16.106 18.232 -21.885 1.00 97.62 396 GLU A N 1
ATOM 3284 C CA . GLU A 1 396 ? 17.497 18.392 -21.460 1.00 97.62 396 GLU A CA 1
ATOM 3285 C C . GLU A 1 396 ? 18.135 17.106 -20.914 1.00 97.62 396 GLU A C 1
ATOM 3287 O O . GLU A 1 396 ? 19.357 17.005 -20.893 1.00 97.62 396 GLU A O 1
ATOM 3292 N N . LEU A 1 397 ? 17.325 16.125 -20.498 1.00 98.06 397 LEU A N 1
ATOM 3293 C CA . LEU A 1 397 ? 17.769 14.815 -19.997 1.00 98.06 397 LEU A CA 1
ATOM 3294 C C . LEU A 1 397 ? 17.639 13.709 -21.053 1.00 98.06 397 LEU A C 1
ATOM 3296 O O . LEU A 1 397 ? 17.920 12.539 -20.781 1.00 98.06 397 LEU A O 1
ATOM 3300 N N . LYS A 1 398 ? 17.182 14.062 -22.260 1.00 97.69 398 LYS A N 1
ATOM 3301 C CA . LYS A 1 398 ? 16.863 13.109 -23.322 1.00 97.69 398 LYS A CA 1
ATOM 3302 C C . LYS A 1 398 ? 18.065 12.253 -23.717 1.00 97.69 398 LYS A C 1
ATOM 3304 O O . LYS A 1 398 ? 17.929 11.035 -23.811 1.00 97.69 398 LYS A O 1
ATOM 3309 N N . ASP A 1 399 ? 19.223 12.875 -23.922 1.00 97.88 399 ASP A N 1
ATOM 3310 C CA . ASP A 1 399 ? 20.432 12.167 -24.356 1.00 97.88 399 ASP A CA 1
ATOM 3311 C C . ASP A 1 399 ? 20.967 11.228 -23.265 1.00 97.88 399 ASP A C 1
ATOM 3313 O O . ASP A 1 399 ? 21.377 10.110 -23.577 1.00 97.88 399 ASP A O 1
ATOM 3317 N N . ASP A 1 400 ? 20.878 11.623 -21.990 1.00 98.19 400 ASP A N 1
ATOM 3318 C CA . ASP A 1 400 ? 21.265 10.780 -20.851 1.00 98.19 400 ASP A CA 1
ATOM 3319 C C . ASP A 1 400 ? 20.394 9.511 -20.781 1.00 98.19 400 ASP A C 1
ATOM 3321 O O . ASP A 1 400 ? 20.904 8.400 -20.637 1.00 98.19 400 ASP A O 1
ATOM 3325 N N . CYS A 1 401 ? 19.077 9.649 -20.956 1.00 98.56 401 CYS A N 1
ATOM 3326 C CA . CYS A 1 401 ? 18.147 8.516 -20.947 1.00 98.56 401 CYS A CA 1
ATOM 3327 C C . CYS A 1 401 ? 18.329 7.595 -22.166 1.00 98.56 401 CYS A C 1
ATOM 3329 O O . CYS A 1 401 ? 18.349 6.371 -22.020 1.00 98.56 401 CYS A O 1
ATOM 3331 N N . ILE A 1 402 ? 18.500 8.169 -23.366 1.00 98.44 402 ILE A N 1
ATOM 3332 C CA . ILE A 1 402 ? 18.812 7.407 -24.589 1.00 98.44 402 ILE A CA 1
ATOM 3333 C C . ILE A 1 402 ? 20.106 6.624 -24.401 1.00 98.44 402 ILE A C 1
ATOM 3335 O O . ILE A 1 402 ? 20.180 5.461 -24.802 1.00 98.44 402 ILE A O 1
ATOM 3339 N N . LYS A 1 403 ? 21.114 7.242 -23.779 1.00 98.31 403 LYS A N 1
ATOM 3340 C CA . LYS A 1 403 ? 22.380 6.586 -23.491 1.00 98.31 403 LYS A CA 1
ATOM 3341 C C . LYS A 1 403 ? 22.186 5.371 -22.589 1.00 98.31 403 LYS A C 1
ATOM 3343 O O . LYS A 1 403 ? 22.696 4.313 -22.927 1.00 98.31 403 LYS A O 1
ATOM 3348 N N . VAL A 1 404 ? 21.420 5.482 -21.503 1.00 98.69 404 VAL A N 1
ATOM 3349 C CA . VAL A 1 404 ? 21.162 4.337 -20.609 1.00 98.69 404 VAL A CA 1
ATOM 3350 C C . VAL A 1 404 ? 20.482 3.181 -21.351 1.00 98.69 404 VAL A C 1
ATOM 3352 O O . VAL A 1 404 ? 20.924 2.040 -21.232 1.00 98.69 404 VAL A O 1
ATOM 3355 N N . LEU A 1 405 ? 19.446 3.467 -22.147 1.00 98.56 405 LEU A N 1
ATOM 3356 C CA . LEU A 1 405 ? 18.737 2.448 -22.931 1.00 98.56 405 LEU A CA 1
ATOM 3357 C C . LEU A 1 405 ? 19.633 1.807 -24.005 1.00 98.56 405 LEU A C 1
ATOM 3359 O O . LEU A 1 405 ? 19.557 0.600 -24.230 1.00 98.56 405 LEU A O 1
ATOM 3363 N N . SER A 1 406 ? 20.497 2.599 -24.644 1.00 98.50 406 SER A N 1
ATOM 3364 C CA . SER A 1 406 ? 21.459 2.106 -25.639 1.00 98.50 406 SER A CA 1
ATOM 3365 C C . SER A 1 406 ? 22.526 1.227 -24.984 1.00 98.50 406 SER A C 1
ATOM 3367 O O . SER A 1 406 ? 22.736 0.104 -25.431 1.00 98.50 406 SER A O 1
ATOM 3369 N N . ASP A 1 407 ? 23.125 1.687 -23.880 1.00 98.50 407 ASP A N 1
ATOM 3370 C CA . ASP A 1 407 ? 24.127 0.944 -23.108 1.00 98.50 407 ASP A CA 1
ATOM 3371 C C . ASP A 1 407 ? 23.554 -0.394 -22.587 1.00 98.50 407 ASP A C 1
ATOM 3373 O O . ASP A 1 407 ? 24.283 -1.384 -22.494 1.00 98.50 407 ASP A O 1
ATOM 3377 N N . TYR A 1 408 ? 22.256 -0.432 -22.242 1.00 98.44 408 TYR A N 1
ATOM 3378 C CA . TYR A 1 408 ? 21.553 -1.663 -21.864 1.00 98.44 408 TYR A CA 1
ATOM 3379 C C . TYR A 1 408 ? 21.473 -2.622 -23.054 1.00 98.44 408 TYR A C 1
ATOM 3381 O O . TYR A 1 408 ? 21.889 -3.776 -22.951 1.00 98.44 408 TYR A O 1
ATOM 3389 N N . LEU A 1 409 ? 20.989 -2.136 -24.201 1.00 97.69 409 LEU A N 1
ATOM 3390 C CA . LEU A 1 409 ? 20.792 -2.957 -25.394 1.00 97.69 409 LEU A CA 1
ATOM 3391 C C . LEU A 1 409 ? 22.119 -3.497 -25.961 1.00 97.69 409 LEU A C 1
ATOM 3393 O O . LEU A 1 409 ? 22.153 -4.607 -26.490 1.00 97.69 409 LEU A O 1
ATOM 3397 N N . GLU A 1 410 ? 23.226 -2.765 -25.804 1.00 97.31 410 GLU A N 1
ATOM 3398 C CA . GLU A 1 410 ? 24.569 -3.243 -26.167 1.00 97.31 410 GLU A CA 1
ATOM 3399 C C . GLU A 1 410 ? 24.980 -4.496 -25.373 1.00 97.31 410 GLU A C 1
ATOM 3401 O O . GLU A 1 410 ? 25.631 -5.394 -25.921 1.00 97.31 410 GLU A O 1
ATOM 3406 N N . GLN A 1 411 ? 24.579 -4.565 -24.099 1.00 95.88 411 GLN A N 1
ATOM 3407 C CA . GLN A 1 411 ? 24.915 -5.634 -23.149 1.00 95.88 411 GLN A CA 1
ATOM 3408 C C . GLN A 1 411 ? 23.836 -6.719 -23.040 1.00 95.88 411 GLN A C 1
ATOM 3410 O O . GLN A 1 411 ? 24.037 -7.714 -22.342 1.00 95.88 411 GLN A O 1
ATOM 3415 N N . ALA A 1 412 ? 22.707 -6.541 -23.723 1.00 95.12 412 ALA A N 1
ATOM 3416 C CA . ALA A 1 412 ? 21.575 -7.447 -23.665 1.00 95.12 412 ALA A CA 1
ATOM 3417 C C . ALA A 1 412 ? 21.915 -8.863 -24.168 1.00 95.12 412 ALA A C 1
ATOM 3419 O O . ALA A 1 412 ? 22.688 -9.054 -25.115 1.00 95.12 412 ALA A O 1
ATOM 3420 N N . THR A 1 413 ? 21.294 -9.860 -23.536 1.00 92.25 413 THR A N 1
ATOM 3421 C CA . THR A 1 413 ? 21.408 -11.288 -23.869 1.00 92.25 413 THR A CA 1
ATOM 3422 C C . THR A 1 413 ? 20.077 -11.828 -24.396 1.00 92.25 413 THR A C 1
ATOM 3424 O O . THR A 1 413 ? 19.056 -11.138 -24.374 1.00 92.25 413 THR A O 1
ATOM 3427 N N . GLU A 1 414 ? 20.078 -13.075 -24.873 1.00 90.50 414 GLU A N 1
ATOM 3428 C CA . GLU A 1 414 ? 18.866 -13.784 -25.316 1.00 90.50 414 GLU A CA 1
ATOM 3429 C C . GLU A 1 414 ? 17.909 -14.163 -24.173 1.00 90.50 414 GLU A C 1
ATOM 3431 O O . GLU A 1 414 ? 16.811 -14.642 -24.441 1.00 90.50 414 GLU A O 1
ATOM 3436 N N . ASP A 1 415 ? 18.304 -13.939 -22.915 1.00 91.69 415 ASP A N 1
ATOM 3437 C CA . ASP A 1 415 ? 17.532 -14.342 -21.735 1.00 91.69 415 ASP A CA 1
ATOM 3438 C C . ASP A 1 415 ? 16.251 -13.509 -21.541 1.00 91.69 415 ASP A C 1
ATOM 3440 O O . ASP A 1 415 ? 15.299 -13.998 -20.939 1.00 91.69 415 ASP A O 1
ATOM 3444 N N . TYR A 1 416 ? 16.218 -12.269 -22.057 1.00 93.06 416 TYR A N 1
ATOM 3445 C CA . TYR A 1 416 ? 15.116 -11.308 -21.864 1.00 93.06 416 TYR A CA 1
ATOM 3446 C C . TYR A 1 416 ? 14.663 -10.656 -23.186 1.00 93.06 416 TYR A C 1
ATOM 3448 O O . TYR A 1 416 ? 14.800 -9.441 -23.377 1.00 93.06 416 TYR A O 1
ATOM 3456 N N . PRO A 1 417 ? 14.156 -11.440 -24.154 1.00 89.94 417 PRO A N 1
ATOM 3457 C CA . PRO A 1 417 ? 13.863 -10.934 -25.490 1.00 89.94 417 PRO A CA 1
ATOM 3458 C C . PRO A 1 417 ? 12.719 -9.912 -25.514 1.00 89.94 417 PRO A C 1
ATOM 3460 O O . PRO A 1 417 ? 12.720 -9.029 -26.378 1.00 89.94 417 PRO A O 1
ATOM 3463 N N . ASP A 1 418 ? 11.772 -9.991 -24.575 1.00 89.44 418 ASP A N 1
ATOM 3464 C CA . ASP A 1 418 ? 10.668 -9.035 -24.465 1.00 89.44 418 ASP A CA 1
ATOM 3465 C C . ASP A 1 418 ? 11.153 -7.691 -23.905 1.00 89.44 418 ASP A C 1
ATOM 3467 O O . ASP A 1 418 ? 10.899 -6.658 -24.528 1.00 89.44 418 ASP A O 1
ATOM 3471 N N . LEU A 1 419 ? 11.949 -7.682 -22.826 1.00 95.38 419 LEU A N 1
ATOM 3472 C CA . LEU A 1 419 ? 12.621 -6.464 -22.344 1.00 95.38 419 LEU A CA 1
ATOM 3473 C C . LEU A 1 419 ? 13.476 -5.798 -23.434 1.00 95.38 419 LEU A C 1
ATOM 3475 O O . LEU A 1 419 ? 13.432 -4.577 -23.599 1.00 95.38 419 LEU A O 1
ATOM 3479 N N . ASN A 1 420 ? 14.207 -6.587 -24.225 1.00 97.12 420 ASN A N 1
ATOM 3480 C CA . ASN A 1 420 ? 14.979 -6.074 -25.359 1.00 97.12 420 ASN A CA 1
ATOM 3481 C C . ASN A 1 420 ? 14.069 -5.438 -26.424 1.00 97.12 420 ASN A C 1
ATOM 3483 O O . ASN A 1 420 ? 14.378 -4.361 -26.936 1.00 97.12 420 ASN A O 1
ATOM 3487 N N . GLY A 1 421 ? 12.928 -6.069 -26.722 1.00 95.00 421 GLY A N 1
ATOM 3488 C CA . GLY A 1 421 ? 11.893 -5.521 -27.603 1.00 95.00 421 GLY A CA 1
ATOM 3489 C C . GLY A 1 421 ? 11.344 -4.182 -27.111 1.00 95.00 421 GLY A C 1
ATOM 3490 O O . GLY A 1 421 ? 11.256 -3.230 -27.886 1.00 95.00 421 GLY A O 1
ATOM 3491 N N . PHE A 1 422 ? 11.047 -4.066 -25.816 1.00 96.94 422 PHE A N 1
ATOM 3492 C CA . PHE A 1 422 ? 10.614 -2.805 -25.209 1.00 96.94 422 PHE A CA 1
ATOM 3493 C C . PHE A 1 422 ? 11.695 -1.724 -25.265 1.00 96.94 422 PHE A C 1
ATOM 3495 O O . PHE A 1 422 ? 11.395 -0.605 -25.678 1.00 96.94 422 PHE A O 1
ATOM 3502 N N . ALA A 1 423 ? 12.955 -2.045 -24.955 1.00 97.75 423 ALA A N 1
ATOM 3503 C CA . ALA A 1 423 ? 14.060 -1.090 -25.060 1.00 97.75 423 ALA A CA 1
ATOM 3504 C C . ALA A 1 423 ? 14.204 -0.526 -26.488 1.00 97.75 423 ALA A C 1
ATOM 3506 O O . ALA A 1 423 ? 14.352 0.687 -26.664 1.00 97.75 423 ALA A O 1
ATOM 3507 N N . VAL A 1 424 ? 14.082 -1.380 -27.514 1.00 98.06 424 VAL A N 1
ATOM 3508 C CA . VAL A 1 424 ? 14.042 -0.959 -28.926 1.00 98.06 424 VAL A CA 1
ATOM 3509 C C . VAL A 1 424 ? 12.842 -0.050 -29.198 1.00 98.06 424 VAL A C 1
ATOM 3511 O O . VAL A 1 424 ? 13.013 1.018 -29.790 1.00 98.06 424 VAL A O 1
ATOM 3514 N N . SER A 1 425 ? 11.645 -0.430 -28.737 1.00 97.06 425 SER A N 1
ATOM 3515 C CA . SER A 1 425 ? 10.429 0.381 -28.886 1.00 97.06 425 SER A CA 1
ATOM 3516 C C . SER A 1 425 ? 10.608 1.781 -28.312 1.00 97.06 425 SER A C 1
ATOM 3518 O O . SER A 1 425 ? 10.264 2.771 -28.949 1.00 97.06 425 SER A O 1
ATOM 3520 N N . TYR A 1 426 ? 11.180 1.873 -27.115 1.00 97.81 426 TYR A N 1
ATOM 3521 C CA . TYR A 1 426 ? 11.366 3.132 -26.411 1.00 97.81 426 TYR A CA 1
ATOM 3522 C C . TYR A 1 426 ? 12.414 4.019 -27.090 1.00 97.81 426 TYR A C 1
ATOM 3524 O O . TYR A 1 426 ? 12.193 5.219 -27.248 1.00 97.81 426 TYR A O 1
ATOM 3532 N N . LEU A 1 427 ? 13.519 3.447 -27.577 1.00 98.25 427 LEU A N 1
ATOM 3533 C CA . LEU A 1 427 ? 14.495 4.177 -28.396 1.00 98.25 427 LEU A CA 1
ATOM 3534 C C . LEU A 1 427 ? 13.868 4.701 -29.701 1.00 98.25 427 LEU A C 1
ATOM 3536 O O . LEU A 1 427 ? 14.149 5.834 -30.112 1.00 98.25 427 LEU A O 1
ATOM 3540 N N . ALA A 1 428 ? 12.988 3.916 -30.327 1.00 96.00 428 ALA A N 1
ATOM 3541 C CA . ALA A 1 428 ? 12.252 4.327 -31.519 1.00 96.00 428 ALA A CA 1
ATOM 3542 C C . ALA A 1 428 ? 11.257 5.465 -31.222 1.00 96.00 428 ALA A C 1
ATOM 3544 O O . ALA A 1 428 ? 11.270 6.476 -31.930 1.00 96.00 428 ALA A O 1
ATOM 3545 N N . ASP A 1 429 ? 10.476 5.365 -30.141 1.00 95.12 429 ASP A N 1
ATOM 3546 C CA . ASP A 1 429 ? 9.547 6.408 -29.676 1.00 95.12 429 ASP A CA 1
ATOM 3547 C C . ASP A 1 429 ? 10.265 7.740 -29.407 1.00 95.12 429 ASP A C 1
ATOM 3549 O O . ASP A 1 429 ? 9.751 8.823 -29.706 1.00 95.12 429 ASP A O 1
ATOM 3553 N N . LEU A 1 430 ? 11.490 7.675 -28.877 1.00 95.94 430 LEU A N 1
ATOM 3554 C CA . LEU A 1 430 ? 12.340 8.843 -28.634 1.00 95.94 430 LEU A CA 1
ATOM 3555 C C . LEU A 1 430 ? 13.002 9.398 -29.902 1.00 95.94 430 LEU A C 1
ATOM 3557 O O . LEU A 1 430 ? 13.615 10.473 -29.846 1.00 95.94 430 LEU A O 1
ATOM 3561 N N . LYS A 1 431 ? 12.875 8.708 -31.042 1.00 94.62 431 LYS A N 1
ATOM 3562 C CA . LYS A 1 431 ? 13.593 8.989 -32.294 1.00 94.62 431 LYS A CA 1
ATOM 3563 C C . LYS A 1 431 ? 15.107 9.058 -32.073 1.00 94.62 431 LYS A C 1
ATOM 3565 O O . LYS A 1 431 ? 15.771 9.988 -32.535 1.00 94.62 431 LYS A O 1
ATOM 3570 N N . ALA A 1 432 ? 15.646 8.096 -31.326 1.00 95.75 432 ALA A N 1
ATOM 3571 C CA . ALA A 1 432 ? 17.058 8.013 -30.973 1.00 95.75 432 ALA A CA 1
ATOM 3572 C C . ALA A 1 432 ? 17.917 7.571 -32.171 1.00 95.75 432 ALA A C 1
ATOM 3574 O O . ALA A 1 432 ? 18.395 6.444 -32.228 1.00 95.75 432 ALA A O 1
ATOM 3575 N N . VAL A 1 433 ? 18.122 8.455 -33.151 1.00 93.44 433 VAL A N 1
ATOM 3576 C CA . VAL A 1 433 ? 18.846 8.132 -34.398 1.00 93.44 433 VAL A CA 1
ATOM 3577 C C . VAL A 1 433 ? 20.253 7.570 -34.161 1.00 93.44 433 VAL A C 1
ATOM 3579 O O . VAL A 1 433 ? 20.691 6.696 -34.900 1.00 93.44 433 VAL A O 1
ATOM 3582 N N . ASN A 1 434 ? 20.929 7.998 -33.092 1.00 92.75 434 ASN A N 1
ATOM 3583 C CA . ASN A 1 434 ? 22.269 7.520 -32.741 1.00 92.75 434 ASN A CA 1
ATOM 3584 C C . ASN A 1 434 ? 22.278 6.084 -32.181 1.00 92.75 434 ASN A C 1
ATOM 3586 O O . ASN A 1 434 ? 23.340 5.483 -32.092 1.00 92.75 434 ASN A O 1
ATOM 3590 N N . ALA A 1 435 ? 21.116 5.529 -31.821 1.00 96.38 435 ALA A N 1
ATOM 3591 C CA . ALA A 1 435 ? 20.985 4.168 -31.305 1.00 96.38 435 ALA A CA 1
ATOM 3592 C C . ALA A 1 435 ? 20.703 3.128 -32.409 1.00 96.38 435 ALA A C 1
ATOM 3594 O O . ALA A 1 435 ? 20.555 1.943 -32.120 1.00 96.38 435 ALA A O 1
ATOM 3595 N N . ILE A 1 436 ? 20.615 3.529 -33.684 1.00 96.25 436 ILE A N 1
ATOM 3596 C CA . ILE A 1 436 ? 20.226 2.603 -34.759 1.00 96.25 436 ILE A CA 1
ATOM 3597 C C . ILE A 1 436 ? 21.200 1.431 -34.925 1.00 96.25 436 ILE A C 1
ATOM 3599 O O . ILE A 1 436 ? 20.773 0.316 -35.217 1.00 96.25 436 ILE A O 1
ATOM 3603 N N . ASP A 1 437 ? 22.495 1.655 -34.709 1.00 97.19 437 ASP A N 1
ATOM 3604 C CA . ASP A 1 437 ? 23.499 0.610 -34.901 1.00 97.19 437 ASP A CA 1
ATOM 3605 C C . ASP A 1 437 ? 23.432 -0.452 -33.798 1.00 97.19 437 ASP A C 1
ATOM 3607 O O . ASP A 1 437 ? 23.493 -1.642 -34.110 1.00 97.19 437 ASP A O 1
ATOM 3611 N N . VAL A 1 438 ? 23.202 -0.063 -32.535 1.00 97.81 438 VAL A N 1
ATOM 3612 C CA . VAL A 1 438 ? 22.959 -1.037 -31.456 1.00 97.81 438 VAL A CA 1
ATOM 3613 C C . VAL A 1 438 ? 21.653 -1.803 -31.688 1.00 97.81 438 VAL A C 1
ATOM 3615 O O . VAL A 1 438 ? 21.619 -3.020 -31.509 1.00 97.81 438 VAL A O 1
ATOM 3618 N N . ILE A 1 439 ? 20.599 -1.137 -32.174 1.00 97.69 439 ILE A N 1
ATOM 3619 C CA . ILE A 1 439 ? 19.331 -1.794 -32.526 1.00 97.69 439 ILE A CA 1
ATOM 3620 C C . ILE A 1 439 ? 19.558 -2.852 -33.613 1.00 97.69 439 ILE A C 1
ATOM 3622 O O . ILE A 1 439 ? 19.139 -3.999 -33.457 1.00 97.69 439 ILE A O 1
ATOM 3626 N N . ARG A 1 440 ? 20.261 -2.502 -34.698 1.00 97.25 440 ARG A N 1
ATOM 3627 C CA . ARG A 1 440 ? 20.602 -3.443 -35.778 1.00 97.25 440 ARG A CA 1
ATOM 3628 C C . ARG A 1 440 ? 21.385 -4.644 -35.259 1.00 97.25 440 ARG A C 1
ATOM 3630 O O . ARG A 1 440 ? 21.029 -5.772 -35.590 1.00 97.25 440 ARG A O 1
ATOM 3637 N N . GLN A 1 441 ? 22.392 -4.412 -34.417 1.00 96.81 441 GLN A N 1
ATOM 3638 C CA . GLN A 1 441 ? 23.176 -5.485 -33.801 1.00 96.81 441 GLN A CA 1
ATOM 3639 C C . GLN A 1 441 ? 22.316 -6.398 -32.919 1.00 96.81 441 GLN A C 1
ATOM 3641 O O . GLN A 1 441 ? 22.503 -7.611 -32.936 1.00 96.81 441 GLN A O 1
ATOM 3646 N N . ALA A 1 442 ? 21.357 -5.854 -32.167 1.00 95.81 442 ALA A N 1
ATOM 3647 C CA . ALA A 1 442 ? 20.451 -6.654 -31.346 1.00 95.81 442 ALA A CA 1
ATOM 3648 C C . ALA A 1 442 ? 19.544 -7.562 -32.202 1.00 95.81 442 ALA A C 1
ATOM 3650 O O . ALA A 1 442 ? 19.385 -8.746 -31.899 1.00 95.81 442 ALA A O 1
ATOM 3651 N N . PHE A 1 443 ? 19.009 -7.051 -33.317 1.00 93.75 443 PHE A N 1
ATOM 3652 C CA . PHE A 1 443 ? 18.257 -7.872 -34.274 1.00 93.75 443 PHE A CA 1
ATOM 3653 C C . PHE A 1 443 ? 19.132 -8.929 -34.959 1.00 93.75 443 PHE A C 1
ATOM 3655 O O . PHE A 1 443 ? 18.693 -10.065 -35.118 1.00 93.75 443 PHE A O 1
ATOM 3662 N N . GLU A 1 444 ? 20.368 -8.586 -35.329 1.00 92.94 444 GLU A N 1
ATOM 3663 C CA . GLU A 1 444 ? 21.326 -9.524 -35.929 1.00 92.94 444 GLU A CA 1
ATOM 3664 C C . GLU A 1 444 ? 21.694 -10.665 -34.969 1.00 92.94 444 GLU A C 1
ATOM 3666 O O . GLU A 1 444 ? 21.757 -11.823 -35.380 1.00 92.94 444 GLU A O 1
ATOM 3671 N N . LYS A 1 445 ? 21.858 -10.359 -33.676 1.00 91.88 445 LYS A N 1
ATOM 3672 C CA . LYS A 1 445 ? 22.071 -11.357 -32.617 1.00 91.88 445 LYS A CA 1
ATOM 3673 C C . LYS A 1 445 ? 20.837 -12.232 -32.349 1.00 91.88 445 LYS A C 1
ATOM 3675 O O . LYS A 1 445 ? 20.964 -13.241 -31.666 1.00 91.88 445 LYS A O 1
ATOM 3680 N N . GLY A 1 446 ? 19.654 -11.859 -32.846 1.00 89.56 446 GLY A N 1
ATOM 3681 C CA . GLY A 1 446 ? 18.412 -12.606 -32.630 1.00 89.56 446 GLY A CA 1
ATOM 3682 C C . GLY A 1 446 ? 17.853 -12.515 -31.206 1.00 89.56 446 GLY A C 1
ATOM 3683 O O . GLY A 1 446 ? 17.061 -13.367 -30.819 1.00 89.56 446 GLY A O 1
ATOM 3684 N N . ILE A 1 447 ? 18.242 -11.492 -30.438 1.00 92.25 447 ILE A N 1
ATOM 3685 C CA . ILE A 1 447 ? 17.883 -11.336 -29.015 1.00 92.25 447 ILE A CA 1
ATOM 3686 C C . ILE A 1 447 ? 16.640 -10.467 -28.776 1.00 92.25 447 ILE A C 1
ATOM 3688 O O . ILE A 1 447 ? 16.337 -10.140 -27.634 1.00 92.25 447 ILE A O 1
ATOM 3692 N N . VAL A 1 448 ? 15.944 -10.034 -29.830 1.00 90.75 448 VAL A N 1
ATOM 3693 C CA . VAL A 1 448 ? 14.821 -9.084 -29.747 1.00 90.75 448 VAL A CA 1
ATOM 3694 C C . VAL A 1 448 ? 13.509 -9.780 -30.093 1.00 90.75 448 VAL A C 1
ATOM 3696 O O . VAL A 1 448 ? 13.376 -10.359 -31.172 1.00 90.75 448 VAL A O 1
ATOM 3699 N N . SER A 1 449 ? 12.519 -9.674 -29.205 1.00 86.50 449 SER A N 1
ATOM 3700 C CA . SER A 1 449 ? 11.152 -10.132 -29.459 1.00 86.50 449 SER A CA 1
ATOM 3701 C C . SER A 1 449 ? 10.451 -9.238 -30.481 1.00 86.50 449 SER A C 1
ATOM 3703 O O . SER A 1 449 ? 10.383 -8.016 -30.332 1.00 86.50 449 SER A O 1
ATOM 3705 N N . PHE A 1 450 ? 9.854 -9.849 -31.507 1.00 83.81 450 PHE A N 1
ATOM 3706 C CA . PHE A 1 450 ? 9.053 -9.120 -32.499 1.00 83.81 450 PHE A CA 1
ATOM 3707 C C . PHE A 1 450 ? 7.659 -8.747 -31.988 1.00 83.81 450 PHE A C 1
ATOM 3709 O O . PHE A 1 450 ? 6.931 -8.026 -32.670 1.00 83.81 450 PHE A O 1
ATOM 3716 N N . GLY A 1 451 ? 7.267 -9.241 -30.809 1.00 78.38 451 GLY A N 1
ATOM 3717 C CA . GLY A 1 451 ? 5.937 -9.016 -30.250 1.00 78.38 451 GLY A CA 1
ATOM 3718 C C . GLY A 1 451 ? 5.655 -7.572 -29.851 1.00 78.38 451 GLY A C 1
ATOM 3719 O O . GLY A 1 451 ? 4.491 -7.193 -29.757 1.00 78.38 451 GLY A O 1
ATOM 3720 N N . VAL A 1 452 ? 6.709 -6.778 -29.648 1.00 83.00 452 VAL A N 1
ATOM 3721 C CA . VAL A 1 452 ? 6.610 -5.403 -29.153 1.00 83.00 452 VAL A CA 1
ATOM 3722 C C . VAL A 1 452 ? 6.568 -4.399 -30.308 1.00 83.00 452 VAL A C 1
ATOM 3724 O O . VAL A 1 452 ? 5.548 -3.750 -30.529 1.00 83.00 452 VAL A O 1
ATOM 3727 N N . THR A 1 453 ? 7.651 -4.292 -31.084 1.00 82.75 453 THR A N 1
ATOM 3728 C CA . THR A 1 453 ? 7.797 -3.262 -32.139 1.00 82.75 453 THR A CA 1
ATOM 3729 C C . THR A 1 453 ? 7.774 -3.836 -33.560 1.00 82.75 453 THR A C 1
ATOM 3731 O O . THR A 1 453 ? 7.766 -3.081 -34.530 1.00 82.75 453 THR A O 1
ATOM 3734 N N . GLY A 1 454 ? 7.723 -5.161 -33.711 1.00 87.12 454 GLY A N 1
ATOM 3735 C CA . GLY A 1 454 ? 7.904 -5.835 -34.997 1.00 87.12 454 GLY A CA 1
ATOM 3736 C C . GLY A 1 454 ? 9.372 -6.150 -35.291 1.00 87.12 454 GLY A C 1
ATOM 3737 O O . GLY A 1 454 ? 10.188 -6.292 -34.382 1.00 87.12 454 GLY A O 1
ATOM 3738 N N . ASP A 1 455 ? 9.702 -6.318 -36.571 1.00 90.00 455 ASP A N 1
ATOM 3739 C CA . ASP A 1 455 ? 11.075 -6.614 -37.003 1.00 90.00 455 ASP A CA 1
ATOM 3740 C C . ASP A 1 455 ? 11.903 -5.342 -37.269 1.00 90.00 455 ASP A C 1
ATOM 3742 O O . ASP A 1 455 ? 11.417 -4.215 -37.164 1.00 90.00 455 ASP A O 1
ATOM 3746 N N . LEU A 1 456 ? 13.170 -5.521 -37.654 1.00 93.25 456 LEU A N 1
ATOM 3747 C CA . LEU A 1 456 ? 14.080 -4.412 -37.940 1.00 93.25 456 LEU A CA 1
ATOM 3748 C C . LEU A 1 456 ? 13.545 -3.451 -39.018 1.00 93.25 456 LEU A C 1
ATOM 3750 O O . LEU A 1 456 ? 13.765 -2.248 -38.905 1.00 93.25 456 LEU A O 1
ATOM 3754 N N . GLU A 1 457 ? 12.839 -3.936 -40.048 1.00 92.88 457 GLU A N 1
ATOM 3755 C CA . GLU A 1 457 ? 12.290 -3.038 -41.072 1.00 92.88 457 GLU A CA 1
ATOM 3756 C C . GLU A 1 457 ? 11.181 -2.145 -40.504 1.00 92.88 457 GLU A C 1
ATOM 3758 O O . GLU A 1 457 ? 11.099 -0.981 -40.897 1.00 92.88 457 GLU A O 1
ATOM 3763 N N . ASP A 1 458 ? 10.348 -2.654 -39.588 1.00 92.44 458 ASP A N 1
ATOM 3764 C CA . ASP A 1 458 ? 9.342 -1.829 -38.906 1.00 92.44 458 ASP A CA 1
ATOM 3765 C C . ASP A 1 458 ? 10.014 -0.726 -38.078 1.00 92.44 458 ASP A C 1
ATOM 3767 O O . ASP A 1 458 ? 9.612 0.438 -38.163 1.00 92.44 458 ASP A O 1
ATOM 3771 N N . VAL A 1 459 ? 11.081 -1.062 -37.346 1.00 94.31 459 VAL A N 1
ATOM 3772 C CA . VAL A 1 459 ? 11.840 -0.098 -36.534 1.00 94.31 459 VAL A CA 1
ATOM 3773 C C . VAL A 1 459 ? 12.547 0.944 -37.407 1.00 94.31 459 VAL A C 1
ATOM 3775 O O . VAL A 1 459 ? 12.454 2.141 -37.136 1.00 94.31 459 VAL A O 1
ATOM 3778 N N . GLU A 1 460 ? 13.203 0.535 -38.497 1.00 94.56 460 GLU A N 1
ATOM 3779 C CA . GLU A 1 460 ? 13.856 1.460 -39.434 1.00 94.56 460 GLU A CA 1
ATOM 3780 C C . GLU A 1 460 ? 12.861 2.421 -40.096 1.00 94.56 460 GLU A C 1
ATOM 3782 O O . GLU A 1 460 ? 13.195 3.588 -40.315 1.00 94.56 460 GLU A O 1
ATOM 3787 N N . VAL A 1 461 ? 11.643 1.956 -40.400 1.00 92.44 461 VAL A N 1
ATOM 3788 C CA . VAL A 1 461 ? 10.569 2.819 -40.913 1.00 92.44 461 VAL A CA 1
ATOM 3789 C C . VAL A 1 461 ? 10.098 3.795 -39.838 1.00 92.44 461 VAL A C 1
ATOM 3791 O O . VAL A 1 461 ? 10.017 4.993 -40.105 1.00 92.44 461 VAL A O 1
ATOM 3794 N N . LEU A 1 462 ? 9.837 3.316 -38.616 1.00 91.31 462 LEU A N 1
ATOM 3795 C CA . LEU A 1 462 ? 9.429 4.154 -37.479 1.00 91.31 462 LEU A CA 1
ATOM 3796 C C . LEU A 1 462 ? 10.450 5.261 -37.177 1.00 91.31 462 LEU A C 1
ATOM 3798 O O . LEU A 1 462 ? 10.073 6.400 -36.902 1.00 91.31 462 LEU A O 1
ATOM 3802 N N . MET A 1 463 ? 11.740 4.940 -37.274 1.00 93.88 463 MET A N 1
ATOM 3803 C CA . MET A 1 463 ? 12.842 5.865 -37.001 1.00 93.88 463 MET A CA 1
ATOM 3804 C C . MET A 1 463 ? 13.275 6.698 -38.220 1.00 93.88 463 MET A C 1
ATOM 3806 O O . MET A 1 463 ? 14.143 7.559 -38.088 1.00 93.88 463 MET A O 1
ATOM 3810 N N . GLY A 1 464 ? 12.675 6.484 -39.397 1.00 92.81 464 GLY A N 1
ATOM 3811 C CA . GLY A 1 464 ? 12.947 7.265 -40.609 1.00 92.81 464 GLY A CA 1
ATOM 3812 C C . GLY A 1 464 ? 14.236 6.900 -41.357 1.00 92.81 464 GLY A C 1
ATOM 3813 O O . GLY A 1 464 ? 14.651 7.641 -42.244 1.00 92.81 464 GLY A O 1
ATOM 3814 N N . PHE A 1 465 ? 14.859 5.760 -41.049 1.00 92.81 465 PHE A N 1
ATOM 3815 C CA . PHE A 1 465 ? 15.990 5.213 -41.816 1.00 92.81 465 PHE A CA 1
ATOM 3816 C C . PHE A 1 465 ? 15.548 4.506 -43.103 1.00 92.81 465 PHE A C 1
ATOM 3818 O O . PHE A 1 465 ? 16.373 4.203 -43.967 1.00 92.81 465 PHE A O 1
ATOM 3825 N N . ARG A 1 466 ? 14.244 4.246 -43.234 1.00 92.56 466 ARG A N 1
ATOM 3826 C CA . ARG A 1 466 ? 13.626 3.574 -44.373 1.00 92.56 466 ARG A CA 1
ATOM 3827 C C . ARG A 1 466 ? 12.277 4.217 -44.693 1.00 92.56 466 ARG A C 1
ATOM 3829 O O . ARG A 1 466 ? 11.470 4.437 -43.802 1.00 92.56 466 ARG A O 1
ATOM 3836 N N . GLU A 1 467 ? 11.996 4.477 -45.972 1.00 91.12 467 GLU A N 1
ATOM 3837 C CA . GLU A 1 467 ? 10.706 5.067 -46.381 1.00 91.12 467 GLU A CA 1
ATOM 3838 C C . GLU A 1 467 ? 9.531 4.089 -46.238 1.00 91.12 467 GLU A C 1
ATOM 3840 O O . GLU A 1 467 ? 8.422 4.471 -45.871 1.00 91.12 467 GLU A O 1
ATOM 3845 N N . LYS A 1 468 ? 9.759 2.819 -46.583 1.00 91.50 468 LYS A N 1
ATOM 3846 C CA . LYS A 1 468 ? 8.765 1.744 -46.533 1.00 91.50 468 LYS A CA 1
ATOM 3847 C C . LYS A 1 468 ? 9.443 0.383 -46.491 1.00 91.50 468 LYS A C 1
ATOM 3849 O O . LYS A 1 468 ? 10.581 0.233 -46.942 1.00 91.50 468 LYS A O 1
ATOM 3854 N N . ARG A 1 469 ? 8.706 -0.622 -46.023 1.00 89.75 469 ARG A N 1
ATOM 3855 C CA . ARG A 1 469 ? 9.156 -2.015 -46.039 1.00 89.75 469 ARG A CA 1
ATOM 3856 C C . ARG A 1 469 ? 9.525 -2.479 -47.449 1.00 89.75 469 ARG A C 1
ATOM 3858 O O . ARG A 1 469 ? 8.844 -2.151 -48.424 1.00 89.75 469 ARG A O 1
ATOM 3865 N N . THR A 1 470 ? 10.584 -3.273 -47.532 1.00 90.94 470 THR A N 1
ATOM 3866 C CA . THR A 1 470 ? 10.987 -4.019 -48.731 1.00 90.94 470 THR A CA 1
ATOM 3867 C C . THR A 1 470 ? 10.510 -5.463 -48.696 1.00 90.94 470 THR A C 1
ATOM 3869 O O . THR A 1 470 ? 10.375 -6.082 -49.750 1.00 90.94 470 THR A O 1
ATOM 3872 N N . THR A 1 471 ? 10.210 -5.987 -47.506 1.00 84.75 471 THR A N 1
ATOM 3873 C CA . THR A 1 471 ? 9.683 -7.341 -47.311 1.00 84.75 471 THR A CA 1
ATOM 3874 C C . THR A 1 471 ? 8.195 -7.331 -46.936 1.00 84.75 471 THR A C 1
ATOM 3876 O O . THR A 1 471 ? 7.713 -6.376 -46.311 1.00 84.75 471 THR A O 1
ATOM 3879 N N . PRO A 1 472 ? 7.428 -8.382 -47.299 1.00 80.56 472 PRO A N 1
ATOM 3880 C CA . PRO A 1 472 ? 6.056 -8.543 -46.828 1.00 80.56 472 PRO A CA 1
ATOM 3881 C C . PRO A 1 472 ? 6.011 -8.526 -45.301 1.00 80.56 472 PRO A C 1
ATOM 3883 O O . PRO A 1 472 ? 6.838 -9.172 -44.664 1.00 80.56 472 PRO A O 1
ATOM 3886 N N . LYS A 1 473 ? 5.042 -7.811 -44.719 1.00 78.69 473 LYS A N 1
ATOM 3887 C CA . LYS A 1 473 ? 4.918 -7.705 -43.262 1.00 78.69 473 LYS A CA 1
ATOM 3888 C C . LYS A 1 473 ? 4.675 -9.096 -42.644 1.00 78.69 473 LYS A C 1
ATOM 3890 O O . LYS A 1 473 ? 3.677 -9.731 -43.006 1.00 78.69 473 LYS A O 1
ATOM 3895 N N . PRO A 1 474 ? 5.544 -9.572 -41.735 1.00 77.12 474 PRO A N 1
ATOM 3896 C CA . PRO A 1 474 ? 5.333 -10.811 -41.004 1.00 77.12 474 PRO A CA 1
ATOM 3897 C C . PRO A 1 474 ? 4.034 -10.799 -40.202 1.00 77.12 474 PRO A C 1
ATOM 3899 O O . PRO A 1 474 ? 3.562 -9.765 -39.726 1.00 77.12 474 PRO A O 1
ATOM 3902 N N . ARG A 1 475 ? 3.458 -11.984 -40.009 1.00 71.50 475 ARG A N 1
ATOM 3903 C CA . ARG A 1 475 ? 2.318 -12.167 -39.111 1.00 71.50 475 ARG A CA 1
ATOM 3904 C C . ARG A 1 475 ? 2.827 -12.409 -37.701 1.00 71.50 475 ARG A C 1
ATOM 3906 O O . ARG A 1 475 ? 2.902 -13.550 -37.264 1.00 71.50 475 ARG A O 1
ATOM 3913 N N . TYR A 1 476 ? 3.157 -11.333 -36.996 1.00 69.00 476 TYR A N 1
ATOM 3914 C CA . TYR A 1 476 ? 3.694 -11.402 -35.633 1.00 69.00 476 TYR A CA 1
ATOM 3915 C C . TYR A 1 476 ? 2.809 -12.248 -34.700 1.00 69.00 476 TYR A C 1
ATOM 3917 O O . TYR A 1 476 ? 3.320 -13.119 -34.007 1.00 69.00 476 TYR A O 1
ATOM 3925 N N . ASN A 1 477 ? 1.479 -12.130 -34.826 1.00 56.25 477 ASN A N 1
ATOM 3926 C CA . ASN A 1 477 ? 0.479 -12.924 -34.090 1.00 56.25 477 ASN A CA 1
ATOM 3927 C C . ASN A 1 477 ? 0.543 -14.448 -34.307 1.00 56.25 477 ASN A C 1
ATOM 3929 O O . ASN A 1 477 ? 0.005 -15.193 -33.495 1.00 56.25 477 ASN A O 1
ATOM 3933 N N . GLU A 1 478 ? 1.175 -14.917 -35.384 1.00 49.94 478 GLU A N 1
ATOM 3934 C CA . GLU A 1 478 ? 1.342 -16.342 -35.706 1.00 49.94 478 GLU A CA 1
ATOM 3935 C C . GLU A 1 478 ? 2.752 -16.860 -35.341 1.00 49.94 478 GLU A C 1
ATOM 3937 O O . GLU A 1 478 ? 3.020 -18.048 -35.494 1.00 49.94 478 GLU A O 1
ATOM 3942 N N . LEU A 1 479 ? 3.642 -15.992 -34.834 1.00 51.06 479 LEU A N 1
ATOM 3943 C CA . LEU A 1 479 ? 5.021 -16.315 -34.432 1.00 51.06 479 LEU A CA 1
ATOM 3944 C C . LEU A 1 479 ? 5.180 -16.550 -32.912 1.00 51.06 479 LEU A C 1
ATOM 3946 O O . LEU A 1 479 ? 6.266 -16.904 -32.459 1.00 51.06 479 LEU A O 1
ATOM 3950 N N . PHE A 1 480 ? 4.116 -16.387 -32.116 1.00 44.84 480 PHE A N 1
ATOM 3951 C CA . PHE A 1 480 ? 4.143 -16.473 -30.649 1.00 44.84 480 PHE A CA 1
ATOM 3952 C C . PHE A 1 480 ? 4.106 -17.918 -30.112 1.00 44.84 480 PHE A C 1
ATOM 3954 O O . PHE A 1 480 ? 3.154 -18.327 -29.450 1.00 44.84 480 PHE A O 1
ATOM 3961 N N . HIS A 1 481 ? 5.162 -18.695 -30.353 1.00 39.66 481 HIS A N 1
ATOM 3962 C CA . HIS A 1 481 ? 5.504 -19.840 -29.504 1.00 39.66 481 HIS A CA 1
ATOM 3963 C C . HIS A 1 481 ? 7.010 -19.854 -29.237 1.00 39.66 481 HIS A C 1
ATOM 3965 O O . HIS A 1 481 ? 7.817 -20.149 -30.115 1.00 39.66 481 HIS A O 1
ATOM 3971 N N . HIS A 1 482 ? 7.377 -19.539 -27.996 1.00 38.97 482 HIS A N 1
ATOM 3972 C CA . HIS A 1 482 ? 8.757 -19.521 -27.532 1.00 38.97 482 HIS A CA 1
ATOM 3973 C C . HIS A 1 482 ? 9.249 -20.960 -27.306 1.00 38.97 482 HIS A C 1
ATOM 3975 O O . HIS A 1 482 ? 9.010 -21.543 -26.257 1.00 38.97 482 HIS A O 1
ATOM 3981 N N . ASN A 1 483 ? 9.938 -21.533 -28.295 1.00 31.89 483 ASN A N 1
ATOM 3982 C CA . ASN A 1 483 ? 10.821 -22.693 -28.121 1.00 31.89 483 ASN A CA 1
ATOM 3983 C C . ASN A 1 483 ? 12.210 -22.359 -28.691 1.00 31.89 483 ASN A C 1
ATOM 3985 O O . ASN A 1 483 ? 12.694 -22.990 -29.626 1.00 31.89 483 ASN A O 1
ATOM 3989 N N . GLY A 1 484 ? 12.801 -21.296 -28.138 1.00 38.72 484 GLY A N 1
ATOM 3990 C CA . GLY A 1 484 ? 14.242 -21.090 -27.977 1.00 38.72 484 GLY A CA 1
ATOM 3991 C C . GLY A 1 484 ? 15.168 -21.546 -29.101 1.00 38.72 484 GLY A C 1
ATOM 3992 O O . GLY A 1 484 ? 16.066 -22.316 -28.789 1.00 38.72 484 GLY A O 1
ATOM 3993 N N . THR A 1 485 ? 14.953 -21.098 -30.352 1.00 35.59 485 THR A N 1
ATOM 3994 C CA . THR A 1 485 ? 15.982 -20.831 -31.406 1.00 35.59 485 THR A CA 1
ATOM 3995 C C . THR A 1 485 ? 15.495 -20.981 -32.863 1.00 35.59 485 THR A C 1
ATOM 3997 O O . THR A 1 485 ? 16.283 -20.746 -33.777 1.00 35.59 485 THR A O 1
ATOM 4000 N N . GLN A 1 486 ? 14.226 -21.314 -33.156 1.00 35.00 486 GLN A N 1
ATOM 4001 C CA . GLN A 1 486 ? 13.750 -21.392 -34.554 1.00 35.00 486 GLN A CA 1
ATOM 4002 C C . GLN A 1 486 ? 12.347 -20.820 -34.795 1.00 35.00 486 GLN A C 1
ATOM 4004 O O . GLN A 1 486 ? 11.362 -21.270 -34.215 1.00 35.00 486 GLN A O 1
ATOM 4009 N N . TYR A 1 487 ? 12.259 -19.897 -35.758 1.00 39.94 487 TYR A N 1
ATOM 4010 C CA . TYR A 1 487 ? 11.007 -19.406 -36.330 1.00 39.94 487 TYR A CA 1
ATOM 4011 C C . TYR A 1 487 ? 10.569 -20.334 -37.467 1.00 39.94 487 TYR A C 1
ATOM 4013 O O . TYR A 1 487 ? 11.125 -20.291 -38.564 1.00 39.94 487 TYR A O 1
ATOM 4021 N N . THR A 1 488 ? 9.572 -21.183 -37.224 1.00 33.72 488 THR A N 1
ATOM 4022 C CA . THR A 1 488 ? 8.903 -21.937 -38.294 1.00 33.72 488 THR A CA 1
ATOM 4023 C C . THR A 1 488 ? 7.467 -21.456 -38.432 1.00 33.72 488 THR A C 1
ATOM 4025 O O . THR A 1 488 ? 6.698 -21.465 -37.474 1.00 33.72 488 THR A O 1
ATOM 4028 N N . ALA A 1 489 ? 7.106 -21.006 -39.636 1.00 34.62 489 ALA A N 1
ATOM 4029 C CA . ALA A 1 489 ? 5.720 -20.716 -39.973 1.00 34.62 489 ALA A CA 1
ATOM 4030 C C . ALA A 1 489 ? 4.916 -22.020 -39.886 1.00 34.62 489 ALA A C 1
ATOM 4032 O O . ALA A 1 489 ? 5.247 -22.992 -40.568 1.00 34.62 489 ALA A O 1
ATOM 4033 N N . GLN A 1 490 ? 3.866 -22.058 -39.065 1.00 34.19 490 GLN A N 1
ATOM 4034 C CA . GLN A 1 490 ? 2.880 -23.127 -39.186 1.00 34.19 490 GLN A CA 1
ATOM 4035 C C . GLN A 1 490 ? 2.152 -22.978 -40.522 1.00 34.19 490 GLN A C 1
ATOM 4037 O O . GLN A 1 490 ? 1.695 -21.888 -40.875 1.00 34.19 490 GLN A O 1
ATOM 4042 N N . GLU A 1 491 ? 2.003 -24.086 -41.251 1.00 32.44 491 GLU A N 1
ATOM 4043 C CA . GLU A 1 491 ? 1.015 -24.139 -42.323 1.00 32.44 491 GLU A CA 1
ATOM 4044 C C . GLU A 1 491 ? -0.361 -23.799 -41.729 1.00 32.44 491 GLU A C 1
ATOM 4046 O O . GLU A 1 491 ? -0.719 -24.323 -40.667 1.00 32.44 491 GLU A O 1
ATOM 4051 N N . PRO A 1 492 ? -1.138 -22.905 -42.365 1.00 36.84 492 PRO A N 1
ATOM 4052 C CA . PRO A 1 492 ? -2.409 -22.472 -41.816 1.00 36.84 492 PRO A CA 1
ATOM 4053 C C . PRO A 1 492 ? -3.323 -23.678 -41.604 1.00 36.84 492 PRO A C 1
ATOM 4055 O O . PRO A 1 492 ? -3.704 -24.368 -42.551 1.00 36.84 492 PRO A O 1
ATOM 4058 N N . VAL A 1 493 ? -3.724 -23.906 -40.352 1.00 39.84 493 VAL A N 1
ATOM 4059 C CA . VAL A 1 493 ? -4.792 -24.851 -40.030 1.00 39.84 493 VAL A CA 1
ATOM 4060 C C . VAL A 1 493 ? -6.091 -24.256 -40.562 1.00 39.84 493 VAL A C 1
ATOM 4062 O O . VAL A 1 493 ? -6.748 -23.438 -39.911 1.00 39.84 493 VAL A O 1
ATOM 4065 N N . PHE A 1 494 ? -6.469 -24.647 -41.777 1.00 41.62 494 PHE A N 1
ATOM 4066 C CA . PHE A 1 494 ? -7.795 -24.367 -42.303 1.00 41.62 494 PHE A CA 1
ATOM 4067 C C . PHE A 1 494 ? -8.814 -25.038 -41.380 1.00 41.62 494 PHE A C 1
ATOM 4069 O O . PHE A 1 494 ? -8.977 -26.255 -41.388 1.00 41.62 494 PHE A O 1
ATOM 4076 N N . LYS A 1 495 ? -9.521 -24.247 -40.564 1.00 40.12 495 LYS A N 1
ATOM 4077 C CA . LYS A 1 495 ? -10.757 -24.725 -39.939 1.00 40.12 495 LYS A CA 1
ATOM 4078 C C . LYS A 1 495 ? -11.701 -25.114 -41.068 1.00 40.12 495 LYS A C 1
ATOM 4080 O O . LYS A 1 495 ? -12.065 -24.254 -41.874 1.00 40.12 495 LYS A O 1
ATOM 4085 N N . ASP A 1 496 ? -12.089 -26.387 -41.105 1.00 53.38 496 ASP A N 1
ATOM 4086 C CA . ASP A 1 496 ? -13.066 -26.889 -42.063 1.00 53.38 496 ASP A CA 1
ATOM 4087 C C . ASP A 1 496 ? -14.266 -25.945 -42.149 1.00 53.38 496 ASP A C 1
ATOM 4089 O O . ASP A 1 496 ? -14.793 -25.449 -41.142 1.00 53.38 496 ASP A O 1
ATOM 4093 N N . LYS A 1 497 ? -14.679 -25.665 -43.386 1.00 55.03 497 LYS A N 1
ATOM 4094 C CA . LYS A 1 497 ? -15.772 -24.748 -43.706 1.00 55.03 497 LYS A CA 1
ATOM 4095 C C . LYS A 1 497 ? -17.024 -25.210 -42.949 1.00 55.03 497 LYS A C 1
ATOM 4097 O O . LYS A 1 497 ? -17.600 -26.245 -43.275 1.00 55.03 497 LYS A O 1
ATOM 4102 N N . LYS A 1 498 ? -17.442 -24.465 -41.916 1.00 64.12 498 LYS A N 1
ATOM 4103 C CA . LYS A 1 498 ? -18.658 -24.780 -41.147 1.00 64.12 498 LYS A CA 1
ATOM 4104 C C . LYS A 1 498 ? -19.838 -24.898 -42.114 1.00 64.12 498 LYS A C 1
ATOM 4106 O O . LYS A 1 498 ? -20.171 -23.921 -42.780 1.00 64.12 498 LYS A O 1
ATOM 4111 N N . VAL A 1 499 ? -20.469 -26.073 -42.164 1.00 77.12 499 VAL A N 1
ATOM 4112 C CA . VAL A 1 499 ? -21.672 -26.314 -42.974 1.00 77.12 499 VAL A CA 1
ATOM 4113 C C . VAL A 1 499 ? -22.744 -25.300 -42.581 1.00 77.12 499 VAL A C 1
ATOM 4115 O O . VAL A 1 499 ? -23.187 -25.247 -41.429 1.00 77.12 499 VAL A O 1
ATOM 4118 N N . GLY A 1 500 ? -23.157 -24.475 -43.539 1.00 78.38 500 GLY A N 1
ATOM 4119 C CA . GLY A 1 500 ? -24.183 -23.470 -43.347 1.00 78.38 500 GLY A CA 1
ATOM 4120 C C . GLY A 1 500 ? -25.534 -24.112 -43.047 1.00 78.38 500 GLY A C 1
ATOM 4121 O O . GLY A 1 500 ? -25.890 -25.173 -43.555 1.00 78.38 500 GLY A O 1
ATOM 4122 N N . ARG A 1 501 ? -26.360 -23.439 -42.239 1.00 83.19 501 ARG A N 1
ATOM 4123 C CA . ARG A 1 501 ? -27.701 -23.917 -41.837 1.00 83.19 501 ARG A CA 1
ATOM 4124 C C . ARG A 1 501 ? -28.585 -24.351 -43.022 1.00 83.19 501 ARG A C 1
ATOM 4126 O O . ARG A 1 501 ? -29.438 -25.227 -42.871 1.00 83.19 501 ARG A O 1
ATOM 4133 N N . ASN A 1 502 ? -28.418 -23.719 -44.183 1.00 83.31 502 ASN A N 1
ATOM 4134 C CA . ASN A 1 502 ? -29.187 -24.000 -45.395 1.00 83.31 502 ASN A CA 1
ATOM 4135 C C . ASN A 1 502 ? -28.461 -24.902 -46.407 1.00 83.31 502 ASN A C 1
ATOM 4137 O O . ASN A 1 502 ? -29.091 -25.253 -47.407 1.00 83.31 502 ASN A O 1
ATOM 4141 N N . ASP A 1 503 ? -27.210 -25.280 -46.146 1.00 87.25 503 ASP A N 1
ATOM 4142 C CA . ASP A 1 503 ? -26.414 -26.135 -47.026 1.00 87.25 503 ASP A CA 1
ATOM 4143 C C . ASP A 1 503 ? -26.911 -27.588 -46.970 1.00 87.25 503 ASP A C 1
ATOM 4145 O O . ASP A 1 503 ? -27.594 -27.975 -46.006 1.00 87.25 503 ASP A O 1
ATOM 4149 N N . PRO A 1 504 ? -26.610 -28.410 -47.991 1.00 86.25 504 PRO A N 1
ATOM 4150 C CA . PRO A 1 504 ? -26.862 -29.845 -47.949 1.00 86.25 504 PRO A CA 1
ATOM 4151 C C . PRO A 1 504 ? -26.227 -30.480 -46.708 1.00 86.25 504 PRO A C 1
ATOM 4153 O O . PRO A 1 504 ? -25.089 -30.188 -46.348 1.00 86.25 504 PRO A O 1
ATOM 4156 N N . CYS A 1 505 ? -26.979 -31.337 -46.023 1.00 81.38 505 CYS A N 1
ATOM 4157 C CA . CYS A 1 505 ? -26.517 -31.969 -44.799 1.00 81.38 505 CYS A CA 1
ATOM 4158 C C . CYS A 1 505 ? -25.415 -32.999 -45.109 1.00 81.38 505 CYS A C 1
ATOM 4160 O O . CYS A 1 505 ? -25.658 -33.908 -45.908 1.00 81.38 505 CYS A O 1
ATOM 4162 N N . PRO A 1 506 ? -24.249 -32.936 -44.439 1.00 79.56 506 PRO A N 1
ATOM 4163 C CA . PRO A 1 506 ? -23.109 -33.810 -44.727 1.00 79.56 506 PRO A CA 1
ATOM 4164 C C . PRO A 1 506 ? -23.354 -35.291 -44.396 1.00 79.56 506 PRO A C 1
ATOM 4166 O O . PRO A 1 506 ? -22.585 -36.140 -44.824 1.00 79.56 506 PRO A O 1
ATOM 4169 N N . CYS A 1 507 ? -24.442 -35.639 -43.697 1.00 83.19 507 CYS A N 1
ATOM 4170 C CA . CYS A 1 507 ? -24.813 -37.037 -43.439 1.00 83.19 507 CYS A CA 1
ATOM 4171 C C . CYS A 1 507 ? -25.389 -37.780 -44.663 1.00 83.19 507 CYS A C 1
ATOM 4173 O O . CYS A 1 507 ? -25.828 -38.919 -44.529 1.00 83.19 507 CYS A O 1
ATOM 4175 N N . GLY A 1 508 ? -25.466 -37.133 -45.833 1.00 78.31 508 GLY A N 1
ATOM 4176 C CA . GLY A 1 508 ? -25.952 -37.756 -47.070 1.00 78.31 508 GLY A CA 1
ATOM 4177 C C . GLY A 1 508 ? -27.476 -37.893 -47.167 1.00 78.31 508 GLY A C 1
ATOM 4178 O O . GLY A 1 508 ? -27.981 -38.489 -48.110 1.00 78.31 508 GLY A O 1
ATOM 4179 N N . SER A 1 509 ? -28.240 -37.308 -46.239 1.00 85.38 509 SER A N 1
ATOM 4180 C CA . SER A 1 509 ? -29.709 -37.432 -46.204 1.00 85.38 509 SER A CA 1
ATOM 4181 C C . SER A 1 509 ? -30.458 -36.695 -47.324 1.00 85.38 509 SER A C 1
ATOM 4183 O O . SER A 1 509 ? -31.686 -36.759 -47.380 1.00 85.38 509 SER A O 1
ATOM 4185 N N . GLY A 1 510 ? -29.759 -35.917 -48.158 1.00 83.69 510 GLY A N 1
ATOM 4186 C CA . GLY A 1 510 ? -30.353 -35.063 -49.196 1.00 83.69 510 GLY A CA 1
ATOM 4187 C C . GLY A 1 510 ? -31.141 -33.852 -48.667 1.00 83.69 510 GLY A C 1
ATOM 4188 O O . GLY A 1 510 ? -31.679 -33.072 -49.450 1.00 83.69 510 GLY A O 1
ATOM 4189 N N . LYS A 1 511 ? -31.220 -33.654 -47.343 1.00 87.12 511 LYS A N 1
ATOM 4190 C CA . LYS A 1 511 ? -31.930 -32.529 -46.704 1.00 87.12 511 LYS A CA 1
ATOM 4191 C C . LYS A 1 511 ? -30.970 -31.385 -46.365 1.00 87.12 511 LYS A C 1
ATOM 4193 O O . LYS A 1 511 ? -29.775 -31.600 -46.203 1.00 87.12 511 LYS A O 1
ATOM 4198 N N . LYS A 1 512 ? -31.496 -30.164 -46.186 1.00 88.94 512 LYS A N 1
ATOM 4199 C CA . LYS A 1 512 ? -30.720 -29.026 -45.641 1.00 88.94 512 LYS A CA 1
ATOM 4200 C C . LYS A 1 512 ? -30.292 -29.308 -44.196 1.00 88.94 512 LYS A C 1
ATOM 4202 O O . LYS A 1 512 ? -31.100 -29.847 -43.436 1.00 88.94 512 LYS A O 1
ATOM 4207 N N . TYR A 1 513 ? -29.091 -28.886 -43.793 1.00 87.50 513 TYR A N 1
ATOM 4208 C CA . TYR A 1 513 ? -28.499 -29.167 -42.476 1.00 87.50 513 TYR A CA 1
ATOM 4209 C C . TYR A 1 513 ? -29.439 -28.823 -41.306 1.00 87.50 513 TYR A C 1
ATOM 4211 O O . TYR A 1 513 ? -29.660 -29.655 -40.422 1.00 87.50 513 TYR A O 1
ATOM 4219 N N . LYS A 1 514 ? -30.133 -27.672 -41.374 1.00 85.94 514 LYS A N 1
ATOM 4220 C CA . LYS A 1 514 ? -31.131 -27.253 -40.368 1.00 85.94 514 LYS A CA 1
ATOM 4221 C C . LYS A 1 514 ? -32.335 -28.180 -40.192 1.00 85.94 514 LYS A C 1
ATOM 4223 O O . LYS A 1 514 ? -32.996 -28.123 -39.167 1.00 85.94 514 LYS A O 1
ATOM 4228 N N . LYS A 1 515 ? -32.677 -28.974 -41.209 1.00 85.12 515 LYS A N 1
ATOM 4229 C CA . LYS A 1 515 ? -33.828 -29.893 -41.191 1.00 85.12 515 LYS A CA 1
ATOM 4230 C C . LYS A 1 515 ? -33.414 -31.344 -40.919 1.00 85.12 515 LYS A C 1
ATOM 4232 O O . LYS A 1 515 ? -34.250 -32.236 -41.045 1.00 85.12 515 LYS A O 1
ATOM 4237 N N . CYS A 1 516 ? -32.140 -31.589 -40.607 1.00 87.19 516 CYS A N 1
ATOM 4238 C CA . CYS A 1 516 ? -31.601 -32.929 -40.408 1.00 87.19 516 CYS A CA 1
ATOM 4239 C C . CYS A 1 516 ? -30.842 -33.052 -39.082 1.00 87.19 516 CYS A C 1
ATOM 4241 O O . CYS A 1 516 ? -31.411 -33.540 -38.111 1.00 87.19 516 CYS A O 1
ATOM 4243 N N . CYS A 1 517 ? -29.582 -32.615 -39.044 1.00 79.75 517 CYS A N 1
ATOM 4244 C CA . CYS A 1 517 ? -28.675 -32.859 -37.918 1.00 79.75 517 CYS A CA 1
ATOM 4245 C C . CYS A 1 517 ? -28.596 -31.697 -36.920 1.00 79.75 517 CYS A C 1
ATOM 4247 O O . CYS A 1 517 ? -28.060 -31.873 -35.836 1.00 79.75 517 CYS A O 1
ATOM 4249 N N . LEU A 1 518 ? -29.139 -30.528 -37.265 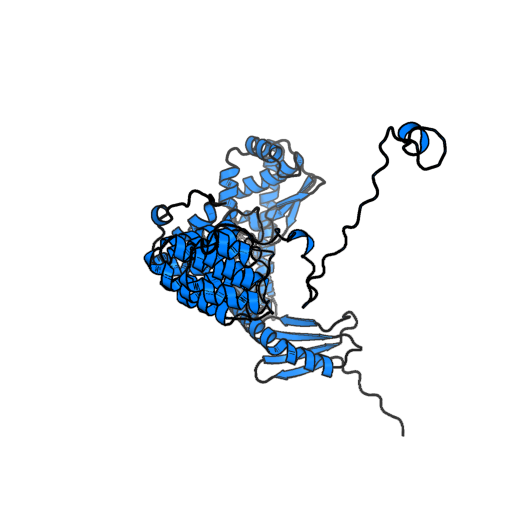1.00 78.50 518 LEU A N 1
ATOM 4250 C CA . LEU A 1 518 ? -29.118 -29.335 -36.414 1.00 78.50 518 LEU A CA 1
ATOM 4251 C C . LEU A 1 518 ? -30.392 -29.190 -35.550 1.00 78.50 518 LEU A C 1
ATOM 4253 O O . LEU A 1 518 ? -30.871 -28.067 -35.386 1.00 78.50 518 LEU A O 1
ATOM 4257 N N . LYS A 1 519 ? -30.991 -30.312 -35.124 1.00 53.16 519 LYS A N 1
ATOM 4258 C CA . LYS A 1 519 ? -32.248 -30.316 -34.357 1.00 53.16 519 LYS A CA 1
ATOM 4259 C C . LYS A 1 519 ? -32.126 -29.556 -33.045 1.00 53.16 519 LYS A C 1
ATOM 4261 O O . LYS A 1 519 ? -31.114 -29.776 -32.348 1.00 53.16 519 LYS A O 1
#

Sequence (519 aa):
MVLLESKNIKSKTLTLLDIGEIKIEKNCRNKNIRLKIKPPGIVWVSMPVNADFQHAEKFIKEQKEWIKEHLEIARKKEIKKEIIDENTNFRTEKHTLKFHTHYRECFETKIRNNIVNIYYYENWGIADDFVQKCIRKSIGMALKIEGREYLSQRLDYWSKKTGLKYNGFTLVDVKRHWGMCMQDNRIKLNVHLIRLPKELIDYIILHELAHIKEKNHSSKFYDFLGTLLPNHRELSKEMKKYSPDKFLSIEKGVLSMKYSENIMKLTELGEPDTKNWLSYKDLGITAQDIPELTELLNDEEYGFDSEDDIKCWGQAHAWRALGQLRAKEAVIPLTARFDDDKYTDWEHEEIPEVFAMIGKDAIEPLRDYLFDNSKPEMGRITIADSLKCTAQKNPELKDDCIKVLSDYLEQATEDYPDLNGFAVSYLADLKAVNAIDVIRQAFEKGIVSFGVTGDLEDVEVLMGFREKRTTPKPRYNELFHHNGTQYTAQEPVFKDKKVGRNDPCPCGSGKKYKKCCLK

pLDDT: mean 83.13, std 16.07, range [29.22, 98.69]

Radius of gyration: 32.93 Å; chains: 1; bounding box: 66×84×97 Å

Foldseek 3Di:
DDDDDDDQDQWDWDQDPLQGIEIEGEDCPDPAWDWDADPVGHIYIYGHSPDDVVVVVVVCVVCVVVSNVVNVVNNVVVVPPDQDDPPFADDFPQADEDEDEDCDQDWDWDDDRRYTYTYHHPVCDSRHPVNRVVVVVSSQVVLCVVCVVPLVVLLVVLCVVVVQDADEEEEDQDFPDQWAQDPRRYIYGYSCLSLDDPVLSNLRSLLNSLCSVPVDPDPVSVVSSCVSPVCSVVSVVVCVVDTSPPNGPPDPDDPPPVADPLLVVLLVPADADLPDGDPSVVSVDAPVRLVVLLVLLPDPVQDVPDSPRSRVSSNVNSLSSCLQRLPLVNLVSLLVLQQDPPDDPVSLSPNLSSLLSNAPSNLVVLLVSLPPPNGDLVSNLSSLSSLLSNCVSPVVCVVVSLVSLLVSLLVDDLPRQDSNQSSLVSCLVSLVVVSLVSNVVSLVNVSHQCLRQHHNQSSCCSSVVDVHDPDDGDPSVQQPDDPDDDGDRDDDPPPPDPQDQQHQCPVPPRHRVVVPVVD

Secondary structure (DSSP, 8-state):
----------EEEEEETTTEEEEEEE-TT-SS-EEEEETTTEEEEEE-TTS-HHHHHHHHHHTHHHHHHHHHHHHHHHHT-----TT---B-SS-EEEEEEESSS-EEEEEETTEEEEEEEGGG-TT-HHHHHHHHHHHHHHHHHHHHHHHHHHHHHHHHHH----SEEEEE--SS-SEEE-TTSEEEEEGGGGGS-HHHHHHHHHHHHHTTT-SS--HHHHHHHHHH-TTHHHHHHHHTT--TT-SS---TT----SS-HHHHHHTTS-SPPSSS---GGGGT--GGGHHHHHHHHT-GGGSTT-TT-GGGHHHHHHHHHHHHTT-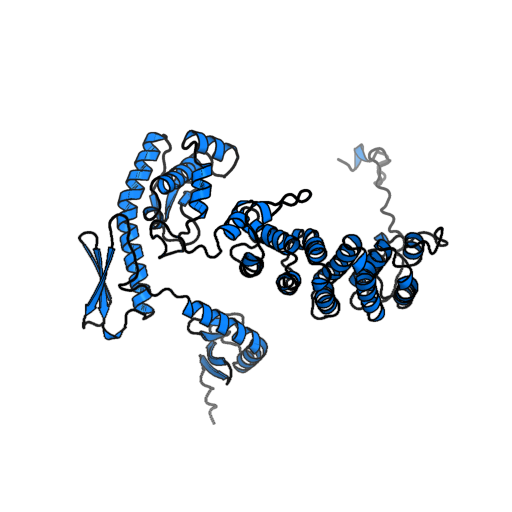GGGHHHHHGGGGSTT--HHHHHHHHHHHHHHTHHHHHHHHHHHH-TTS-HHHHHHHHHHHHHHHHH-GGGHHHHHHHHHHHHHH--TT-HHHHHHHHHHHHHTT-GGGHHHHHHHHHTT-S-HHHH-SHHHHHHHTTS-SS-SSPPP-GGG-----TT---PPPP-----PPPTTSBPTTSSSSBGGGTT--